Protein 8Z1I (pdb70)

Secondary structure (DSSP, 8-state):
--EEEEEGGGGHHHHHTTS--HHHHHHHHHHTT-SEEEEE-S-S-S-HHHHHHHHHHHT--EEEEEEE--TT--SHHHHHHHHHHHHHHHHHHHHHT--EEEEE---GGG--SHHHHHHHHHHHHHHHHHHHHHHHHTTPEEEEE--S-TTSSSSSHHHHHHHHTTSTT-EEEEEHHHHHHTT--HHHHHHHHGGGEEEEEE-EEEE--B-TTS-BEEEE-TTSSS--HHHHHHHHHHTT--SEEEE---SSS-HHHHHHHHHHHHHHHHHHH-/--EEEEGGGGHHHHHTTS--HHHHHHHHHHTT-SEEEEE-S---S-HHHHHHHHHHHT--EEEEEEE--TT--SHHHHHHHHHHHHHHHHHHHHHT--EEEEE---GGG--SHHHHHHHHHHHHHHHHHHHHHHHHTT-EEEEE--S-TTSSSSSHHHHHHHHTTSTT-EEEEEHHHHHHTT--HHHHHHHHGGGEEEEEE-EEE---TTS---EEE-TTSSS--HHHHHHHHHHTT--SEEEE---SSS-HHHHHHHHHHHHHHHHHHH-

Sequence (545 aa):
HMKFSLMTYSMVSLMRSGEMNLEDVIAFAANEGFDAIELLMVNFSRSSDEIRRMLETHQMKISCIDAFVDLAAQQEENFLENISLSQRIIDQAVELSAPMVMLVPGFPDLIASEKDKQQALPRIISALQKITPYAQSKGIVLTIENYSALQMPFCSIAEVLTILEQVPGLRLTLDYGNMLVAGEDPLEAYEKLRKYIVNAHLKDWKVTTRCADGRHLEPSLHGQGVINFKSLFAEMVSNNYKGYLSFEYEGDINAKEAVRLGMMHLREQLNEVIMKFSLMTYSMVSLMRSGEMNLEDVIAFAANEGFDAIELLMVNFSRSSDEIRRMLETHQMKISCIDAFVDLAAQQEENFLENISLSQRIIDQAVELSAPMVMLVPGFPDLIASEKDKQQALPRIISALQKITPYAQSKGIVLTIENYSALQMPFCSIAEVLTILEQVPGLRLTLDYGNMLVAGEDPLEAYEKLRKYIVNAHLKDWKVRCADGRHLEPSLHGQGVINFKSLFAEMVSNNYKGYLSFEYEGDINAKEAVRLGMMHLREQLNEVI

Solvent-accessible surface area: 21182 Å² total; per-residue (Å²): 141,30,71,15,0,0,8,7,51,5,0,19,59,16,10,61,58,49,120,10,90,5,42,61,0,0,24,10,0,32,127,38,48,10,63,0,0,0,2,12,16,21,25,27,47,78,58,24,115,74,4,106,93,24,14,141,77,45,170,18,110,3,3,0,0,4,2,32,2,25,0,19,10,75,35,82,74,12,4,91,44,19,12,46,19,0,45,98,5,0,48,23,0,72,86,3,73,2,66,18,0,4,0,4,0,0,19,34,49,32,4,12,14,57,105,22,38,109,88,6,42,80,52,0,11,33,0,0,79,107,0,2,72,60,0,104,82,95,64,12,58,2,0,0,12,0,28,32,22,58,27,0,4,0,2,27,11,66,39,0,65,58,0,3,110,83,2,109,28,0,74,0,0,0,0,4,0,3,0,22,0,16,44,38,78,12,42,70,0,4,92,128,0,120,138,16,12,37,1,0,0,0,10,2,5,81,58,94,95,142,9,62,86,32,91,95,11,83,48,9,36,4,28,125,24,59,12,86,2,85,30,0,0,38,61,0,48,87,63,87,19,129,13,23,0,0,0,6,13,69,23,109,72,68,2,68,93,0,0,108,82,0,2,128,45,0,87,92,23,13,109,102,34,130,53,123,13,0,0,8,5,49,5,0,20,58,15,17,58,66,52,116,9,73,6,44,61,0,0,22,12,0,34,127,39,48,9,61,0,0,0,9,19,16,37,39,44,51,63,49,20,99,78,8,87,115,15,14,131,77,44,148,19,115,3,2,0,0,4,2,32,2,23,0,14,5,72,20,88,87,14,6,86,37,21,11,38,36,0,58,84,4,0,54,28,0,66,84,5,96,2,66,21,0,4,0,3,0,1,18,34,48,28,8,12,11,62,118,15,41,115,81,3,42,80,56,0,12,30,0,0,74,104,0,1,70,58,0,102,85,93,61,11,58,2,0,0,12,0,29,38,24,56,28,0,4,0,1,27,14,67,36,0,68,57,0,4,113,83,3,104,28,0,66,0,0,0,0,4,0,3,0,30,8,14,47,38,80,14,37,67,0,3,87,128,0,122,140,15,11,37,2,0,0,0,10,2,26,90,111,179,3,58,86,46,107,107,29,100,41,2,38,4,28,133,27,66,13,86,2,83,28,0,0,38,58,0,54,87,63,102,24,175,13,42,0,0,0,7,10,68,23,102,65,69,2,70,93,0,0,114,85,0,3,128,46,0,75,92,23,12,102,100,36,145

Radius of gyration: 23.59 Å; Cα contacts (8 Å, |Δi|>4): 1113; chains: 2; bounding box: 49×69×59 Å

Nearest PDB structures (foldseek):
  5zfs-assembly1_B  TM=8.235E-01  e=9.342E-13  Arthrobacter globiformis
  7cj9-assembly4_G  TM=7.684E-01  e=1.549E-12  Methylomonas sp. DH-1
  3vyl-assembly1_B  TM=7.877E-01  e=5.327E-12  Mesorhizobium loti
  7cj8-assembly2_D  TM=7.796E-01  e=5.960E-12  Methylomonas sp. DH-1
  7vpf-assembly1_B  TM=8.059E-01  e=2.872E-11  Paenibacillus sp. FSL H7-0331

B-factor: mean 27.8, std 13.71, range [12.68, 117.83]

Structure (mmCIF, N/CA/C/O backbone):
data_8Z1I
#
_entry.id   8Z1I
#
_cell.length_a   46.276
_cell.length_b   77.627
_cell.length_c   149.476
_cell.angle_alpha   90.00
_cell.angle_beta   90.00
_cell.angle_gamma   90.00
#
_symmetry.space_group_name_H-M   'P 21 21 21'
#
loop_
_entity.id
_entity.type
_entity.pdbx_description
1 polymer Art22
2 non-polymer 1,2-ETHANEDIOL
3 non-polymer 'MANGANESE (II) ION'
4 non-polymer 'SULFATE ION'
5 water water
#
loop_
_atom_site.group_PDB
_atom_site.id
_atom_site.type_symbol
_atom_site.label_atom_id
_atom_site.label_alt_id
_atom_site.label_comp_id
_atom_site.label_asym_id
_atom_site.label_entity_id
_atom_site.label_seq_id
_atom_site.pdbx_PDB_ins_code
_atom_site.Cartn_x
_atom_site.Cartn_y
_atom_site.Cartn_z
_atom_site.occupancy
_atom_site.B_iso_or_equiv
_atom_site.auth_seq_id
_atom_site.auth_comp_id
_atom_site.auth_asym_id
_atom_site.auth_atom_id
_atom_site.pdbx_PDB_model_num
ATOM 1 N N . HIS A 1 20 ? 26.054 -4.716 105.302 1.00 38.34 0 HIS A N 1
ATOM 2 C CA . HIS A 1 20 ? 25.831 -3.404 105.905 1.00 48.37 0 HIS A CA 1
ATOM 3 C C . HIS A 1 20 ? 25.851 -2.263 104.882 1.00 48.01 0 HIS A C 1
ATOM 4 O O . HIS A 1 20 ? 25.923 -1.090 105.267 1.00 51.89 0 HIS A O 1
ATOM 18 N N . MET A 1 21 ? 25.783 -2.606 103.591 1.00 52.93 1 MET A N 1
ATOM 19 C CA . MET A 1 21 ? 25.789 -1.618 102.510 1.00 49.49 1 MET A CA 1
ATOM 20 C C . MET A 1 21 ? 24.372 -1.095 102.295 1.00 41.89 1 MET A C 1
ATOM 21 O O . MET A 1 21 ? 23.500 -1.830 101.825 1.00 45.95 1 MET A O 1
ATOM 35 N N . LYS A 1 22 ? 24.148 0.181 102.601 1.00 31.55 2 LYS A N 1
ATOM 36 C CA . LYS A 1 22 ? 22.827 0.790 102.508 1.00 23.11 2 LYS A CA 1
ATOM 37 C C . LYS A 1 22 ? 22.900 1.944 101.519 1.00 20.81 2 LYS A C 1
ATOM 38 O O . LYS A 1 22 ? 23.963 2.529 101.337 1.00 23.57 2 LYS A O 1
ATOM 57 N N . PHE A 1 23 ? 21.765 2.259 100.880 1.00 20.24 3 PHE A N 1
ATOM 58 C CA . PHE A 1 23 ? 21.712 3.380 99.938 1.00 19.26 3 PHE A CA 1
ATOM 59 C C . PHE A 1 23 ? 20.944 4.549 100.524 1.00 19.41 3 PHE A C 1
ATOM 60 O O . PHE A 1 23 ? 19.902 4.384 101.171 1.00 20.30 3 PHE A O 1
ATOM 77 N N . SER A 1 24 ? 21.455 5.741 100.240 1.00 17.15 4 SER A N 1
ATOM 78 C CA . SER A 1 24 ? 20.757 6.996 100.550 1.00 17.01 4 SER A CA 1
ATOM 79 C C . SER A 1 24 ? 20.616 7.837 99.280 1.00 17.71 4 SER A C 1
ATOM 80 O O . SER A 1 24 ? 21.410 7.721 98.348 1.00 17.45 4 SER A O 1
ATOM 88 N N . LEU A 1 25 ? 19.593 8.692 99.256 1.00 16.51 5 LEU A N 1
ATOM 89 C CA . LEU A 1 25 ? 19.351 9.594 98.136 1.00 15.76 5 LEU A CA 1
ATOM 90 C C . LEU A 1 25 ? 19.764 11.000 98.576 1.00 15.00 5 LEU A C 1
ATOM 91 O O . LEU A 1 25 ? 19.218 11.519 99.550 1.00 16.75 5 LEU A O 1
ATOM 107 N N . MET A 1 26 ? 20.684 11.615 97.841 1.00 14.24 6 MET A N 1
ATOM 108 C CA . MET A 1 26 ? 20.991 13.028 98.071 1.00 15.70 6 MET A CA 1
ATOM 109 C C . MET A 1 26 ? 19.818 13.868 97.611 1.00 17.86 6 MET A C 1
ATOM 110 O O . MET A 1 26 ? 19.353 13.744 96.465 1.00 16.45 6 MET A O 1
ATOM 124 N N . THR A 1 27 ? 19.332 14.761 98.496 1.00 16.23 7 THR A N 1
ATOM 125 C CA . THR A 1 27 ? 18.331 15.713 98.032 1.00 17.15 7 THR A CA 1
ATOM 126 C C . THR A 1 27 ? 18.906 16.589 96.929 1.00 15.75 7 THR A C 1
ATOM 127 O O . THR A 1 27 ? 18.147 16.992 96.031 1.00 18.14 7 THR A O 1
ATOM 138 N N . TYR A 1 28 ? 20.236 16.802 96.926 1.00 15.28 8 TYR A N 1
ATOM 139 C CA . TYR A 1 28 ? 20.870 17.571 95.872 1.00 17.76 8 TYR A CA 1
ATOM 140 C C . TYR A 1 28 ? 20.602 16.946 94.502 1.00 17.69 8 TYR A C 1
ATOM 141 O O . TYR A 1 28 ? 20.494 17.665 93.497 1.00 18.48 8 TYR A O 1
ATOM 159 N N . SER A 1 29 ? 20.453 15.610 94.443 1.00 14.37 9 SER A N 1
ATOM 160 C CA . SER A 1 29 ? 20.163 14.947 93.166 1.00 16.32 9 SER A CA 1
ATOM 161 C C . SER A 1 29 ? 18.832 15.380 92.575 1.00 17.28 9 SER A C 1
ATOM 162 O O . SER A 1 29 ? 18.630 15.237 91.359 1.00 18.25 9 SER A O 1
ATOM 170 N N . MET A 1 30 ? 17.924 15.895 93.394 1.00 14.84 10 MET A N 1
ATOM 171 C CA . MET A 1 30 ? 16.603 16.279 92.970 1.00 15.79 10 MET A CA 1
ATOM 172 C C . MET A 1 30 ? 16.479 17.775 92.842 1.00 17.70 10 MET A C 1
ATOM 173 O O . MET A 1 30 ? 15.358 18.279 92.676 1.00 19.14 10 MET A O 1
ATOM 187 N N . VAL A 1 31 ? 17.611 18.480 92.878 1.00 18.91 11 VAL A N 1
ATOM 188 C CA . VAL A 1 31 ? 17.583 19.938 92.962 1.00 18.65 11 VAL A CA 1
ATOM 189 C C . VAL A 1 31 ? 16.887 20.547 91.762 1.00 20.80 11 VAL A C 1
ATOM 190 O O . VAL A 1 31 ? 16.200 21.560 91.909 1.00 21.64 11 VAL A O 1
ATOM 203 N N . SER A 1 32 ? 16.981 19.926 90.589 1.00 19.88 12 SER A N 1
ATOM 204 C CA . SER A 1 32 ? 16.313 20.526 89.427 1.00 24.21 12 SER A CA 1
ATOM 205 C C . SER A 1 32 ? 14.809 20.608 89.631 1.00 23.93 12 SER A C 1
ATOM 206 O O . SER A 1 32 ? 14.175 21.597 89.252 1.00 23.43 12 SER A O 1
ATOM 214 N N . LEU A 1 33 ? 14.211 19.561 90.189 1.00 20.52 13 LEU A N 1
ATOM 215 C CA . LEU A 1 33 ? 12.769 19.542 90.393 1.00 20.37 13 LEU A CA 1
ATOM 216 C C . LEU A 1 33 ? 12.366 20.318 91.634 1.00 20.61 13 LEU A C 1
ATOM 217 O O . LEU A 1 33 ? 11.220 20.771 91.735 1.00 20.33 13 LEU A O 1
ATOM 233 N N . MET A 1 34 ? 13.282 20.487 92.587 1.00 18.91 14 MET A N 1
ATOM 234 C CA . MET A 1 34 ? 13.000 21.378 93.702 1.00 20.09 14 MET A CA 1
ATOM 235 C C . MET A 1 34 ? 13.027 22.830 93.245 1.00 20.52 14 MET A C 1
ATOM 236 O O . MET A 1 34 ? 12.145 23.611 93.614 1.00 21.26 14 MET A O 1
ATOM 250 N N . ARG A 1 35 ? 14.000 23.183 92.407 1.00 21.11 15 ARG A N 1
ATOM 251 C CA . ARG A 1 35 ? 14.080 24.542 91.873 1.00 20.29 15 ARG A CA 1
ATOM 252 C C . ARG A 1 35 ? 12.896 24.887 90.974 1.00 22.38 15 ARG A C 1
ATOM 253 O O . ARG A 1 35 ? 12.467 26.056 90.937 1.00 28.23 15 ARG A O 1
ATOM 274 N N . SER A 1 36 ? 12.339 23.911 90.261 1.00 24.39 16 SER A N 1
ATOM 275 C CA . SER A 1 36 ? 11.206 24.168 89.384 1.00 28.60 16 SER A CA 1
ATOM 276 C C . SER A 1 36 ? 9.876 24.216 90.131 1.00 24.83 16 SER A C 1
ATOM 277 O O . SER A 1 36 ? 8.850 24.558 89.525 1.00 27.87 16 SER A O 1
ATOM 285 N N . GLY A 1 37 ? 9.863 23.891 91.419 1.00 25.78 17 GLY A N 1
ATOM 286 C CA . GLY A 1 37 ? 8.630 23.807 92.173 1.00 27.22 17 GLY A CA 1
ATOM 287 C C . GLY A 1 37 ? 7.849 22.510 92.009 1.00 25.00 17 GLY A C 1
ATOM 288 O O . GLY A 1 37 ? 6.791 22.362 92.638 1.00 29.52 17 GLY A O 1
ATOM 292 N N . GLU A 1 38 ? 8.356 21.543 91.249 1.00 21.99 18 GLU A N 1
ATOM 293 C CA . GLU A 1 38 ? 7.634 20.288 91.067 1.00 23.86 18 GLU A CA 1
ATOM 294 C C . GLU A 1 38 ? 7.719 19.384 92.294 1.00 24.04 18 GLU A C 1
ATOM 295 O O . GLU A 1 38 ? 6.787 18.621 92.564 1.00 27.97 18 GLU A O 1
ATOM 307 N N . MET A 1 39 ? 8.792 19.479 93.070 1.00 19.83 19 MET A N 1
ATOM 308 C CA . MET A 1 39 ? 8.936 18.675 94.271 1.00 21.35 19 MET A CA 1
ATOM 309 C C . MET A 1 39 ? 9.348 19.567 95.431 1.00 19.58 19 MET A C 1
ATOM 310 O O . MET A 1 39 ? 10.240 20.414 95.289 1.00 22.61 19 MET A O 1
ATOM 324 N N . ASN A 1 40 ? 8.725 19.348 96.588 1.00 19.27 20 ASN A N 1
ATOM 325 C CA . ASN A 1 40 ? 9.224 19.911 97.835 1.00 19.17 20 ASN A CA 1
ATOM 326 C C . ASN A 1 40 ? 10.022 18.853 98.603 1.00 19.68 20 ASN A C 1
ATOM 327 O O . ASN A 1 40 ? 10.214 17.729 98.133 1.00 18.59 20 ASN A O 1
ATOM 338 N N . LEU A 1 41 ? 10.513 19.206 99.800 1.00 19.25 21 LEU A N 1
ATOM 339 C CA . LEU A 1 41 ? 11.331 18.245 100.540 1.00 19.66 21 LEU A CA 1
ATOM 340 C C . LEU A 1 41 ? 10.541 16.997 100.854 1.00 19.36 21 LEU A C 1
ATOM 341 O O . LEU A 1 41 ? 11.074 15.885 100.737 1.00 18.27 21 LEU A O 1
ATOM 357 N N . GLU A 1 42 ? 9.279 17.146 101.258 1.00 20.28 22 GLU A N 1
ATOM 358 C CA . GLU A 1 42 ? 8.503 15.962 101.588 1.00 18.31 22 GLU A CA 1
ATOM 359 C C . GLU A 1 42 ? 8.360 15.070 100.373 1.00 17.64 22 GLU A C 1
ATOM 360 O O . GLU A 1 42 ? 8.408 13.829 100.497 1.00 18.85 22 GLU A O 1
ATOM 372 N N . ASP A 1 43 ? 8.187 15.663 99.182 1.00 16.19 23 ASP A N 1
ATOM 373 C CA . ASP A 1 43 ? 8.094 14.839 97.983 1.00 17.54 23 ASP A CA 1
ATOM 374 C C . ASP A 1 43 ? 9.386 14.062 97.772 1.00 18.35 23 ASP A C 1
ATOM 375 O O . ASP A 1 43 ? 9.358 12.906 97.317 1.00 18.26 23 ASP A O 1
ATOM 384 N N . VAL A 1 44 ? 10.527 14.682 98.058 1.00 16.61 24 VAL A N 1
ATOM 385 C CA . VAL A 1 44 ? 11.796 13.978 97.884 1.00 16.27 24 VAL A CA 1
ATOM 386 C C . VAL A 1 44 ? 11.886 12.824 98.875 1.00 18.71 24 VAL A C 1
ATOM 387 O O . VAL A 1 44 ? 12.315 11.706 98.529 1.00 17.58 24 VAL A O 1
ATOM 400 N N . ILE A 1 45 ? 11.496 13.068 100.136 1.00 17.17 25 ILE A N 1
ATOM 401 C CA . ILE A 1 45 ? 11.489 12.014 101.142 1.00 16.79 25 ILE A CA 1
ATOM 402 C C . ILE A 1 45 ? 10.569 10.877 100.722 1.00 20.06 25 ILE A C 1
ATOM 403 O O . ILE A 1 45 ? 10.924 9.694 100.848 1.00 18.23 25 ILE A O 1
ATOM 419 N N . ALA A 1 46 ? 9.360 11.211 100.251 1.00 16.99 26 ALA A N 1
ATOM 420 C CA . ALA A 1 46 ? 8.424 10.156 99.860 1.00 17.91 26 ALA A CA 1
ATOM 421 C C . ALA A 1 46 ? 8.945 9.379 98.654 1.00 17.66 26 ALA A C 1
ATOM 422 O O . ALA A 1 46 ? 8.811 8.137 98.579 1.00 19.24 26 ALA A O 1
ATOM 429 N N . PHE A 1 47 ? 9.529 10.093 97.698 1.00 18.37 27 PHE A N 1
ATOM 430 C CA . PHE A 1 47 ? 10.105 9.448 96.525 1.00 17.81 27 PHE A CA 1
ATOM 431 C C . PHE A 1 47 ? 11.219 8.500 96.946 1.00 18.29 27 PHE A C 1
ATOM 432 O O . PHE A 1 47 ? 11.275 7.347 96.486 1.00 19.04 27 PHE A O 1
ATOM 449 N N . ALA A 1 48 ? 12.077 8.943 97.870 1.00 18.71 28 ALA A N 1
ATOM 450 C CA . ALA A 1 48 ? 13.166 8.100 98.341 1.00 18.12 28 ALA A CA 1
ATOM 451 C C . ALA A 1 48 ? 12.612 6.840 98.971 1.00 19.86 28 ALA A C 1
ATOM 452 O O . ALA A 1 48 ? 13.087 5.742 98.671 1.00 20.05 28 ALA A O 1
ATOM 459 N N . ALA A 1 49 ? 11.547 6.974 99.762 1.00 17.36 29 ALA A N 1
ATOM 460 C CA . ALA A 1 49 ? 10.943 5.800 100.388 1.00 20.45 29 ALA A CA 1
ATOM 461 C C . ALA A 1 49 ? 10.356 4.867 99.335 1.00 21.68 29 ALA A C 1
ATOM 462 O O . ALA A 1 49 ? 10.566 3.640 99.388 1.00 21.40 29 ALA A O 1
ATOM 469 N N . ASN A 1 50 ? 9.656 5.426 98.354 1.00 20.99 30 ASN A N 1
ATOM 470 C CA . ASN A 1 50 ? 9.016 4.608 97.322 1.00 22.10 30 ASN A CA 1
ATOM 471 C C . ASN A 1 50 ? 10.042 3.880 96.459 1.00 23.02 30 ASN A C 1
ATOM 472 O O . ASN A 1 50 ? 9.764 2.792 95.944 1.00 24.12 30 ASN A O 1
ATOM 483 N N . GLU A 1 51 ? 11.225 4.448 96.277 1.00 21.23 31 GLU A N 1
ATOM 484 C CA . GLU A 1 51 ? 12.304 3.832 95.511 1.00 19.95 31 GLU A CA 1
ATOM 485 C C . GLU A 1 51 ? 13.199 2.943 96.363 1.00 21.45 31 GLU A C 1
ATOM 486 O O . GLU A 1 51 ? 14.230 2.454 95.871 1.00 24.18 31 GLU A O 1
ATOM 498 N N . GLY A 1 52 ? 12.827 2.699 97.615 1.00 19.11 32 GLY A N 1
ATOM 499 C CA . GLY A 1 52 ? 13.532 1.739 98.436 1.00 20.95 32 GLY A CA 1
ATOM 500 C C . GLY A 1 52 ? 14.814 2.207 99.058 1.00 20.47 32 GLY A C 1
ATOM 501 O O . GLY A 1 52 ? 15.610 1.379 99.546 1.00 23.14 32 GLY A O 1
ATOM 505 N N . PHE A 1 53 ? 15.051 3.520 99.103 1.00 18.64 33 PHE A N 1
ATOM 506 C CA . PHE A 1 53 ? 16.224 3.997 99.815 1.00 19.36 33 PHE A CA 1
ATOM 507 C C . PHE A 1 53 ? 16.078 3.808 101.325 1.00 19.90 33 PHE A C 1
ATOM 508 O O . PHE A 1 53 ? 14.975 3.877 101.875 1.00 21.73 33 PHE A O 1
ATOM 525 N N . ASP A 1 54 ? 17.216 3.624 101.985 1.00 19.50 34 ASP A N 1
ATOM 526 C CA . ASP A 1 54 ? 17.262 3.553 103.441 1.00 23.18 34 ASP A CA 1
ATOM 527 C C . ASP A 1 54 ? 17.292 4.926 104.110 1.00 22.22 34 ASP A C 1
ATOM 528 O O . ASP A 1 54 ? 16.967 5.030 105.305 1.00 24.14 34 ASP A O 1
ATOM 537 N N . ALA A 1 55 ? 17.663 5.981 103.390 1.00 18.85 35 ALA A N 1
ATOM 538 C CA . ALA A 1 55 ? 17.819 7.288 104.027 1.00 16.50 35 ALA A CA 1
ATOM 539 C C . ALA A 1 55 ? 17.865 8.316 102.924 1.00 18.20 35 ALA A C 1
ATOM 540 O O . ALA A 1 55 ? 17.979 7.984 101.749 1.00 16.95 35 ALA A O 1
ATOM 547 N N . ILE A 1 56 ? 17.822 9.593 103.334 1.00 16.16 36 ILE A N 1
ATOM 548 C CA . ILE A 1 56 ? 18.192 10.717 102.479 1.00 16.94 36 ILE A CA 1
ATOM 549 C C . ILE A 1 56 ? 19.419 11.381 103.064 1.00 17.91 36 ILE A C 1
ATOM 550 O O . ILE A 1 56 ? 19.649 11.384 104.281 1.00 17.61 36 ILE A O 1
ATOM 566 N N . GLU A 1 57 ? 20.214 11.985 102.190 1.00 15.43 37 GLU A N 1
ATOM 567 C CA . GLU A 1 57 ? 21.308 12.867 102.599 1.00 14.08 37 GLU A CA 1
ATOM 568 C C . GLU A 1 57 ? 20.839 14.284 102.290 1.00 15.54 37 GLU A C 1
ATOM 569 O O . GLU A 1 57 ? 20.602 14.647 101.120 1.00 16.57 37 GLU A O 1
ATOM 581 N N . LEU A 1 58 ? 20.619 15.059 103.347 1.00 15.51 38 LEU A N 1
ATOM 582 C CA . LEU A 1 58 ? 19.919 16.334 103.226 1.00 15.08 38 LEU A CA 1
ATOM 583 C C . LEU A 1 58 ? 20.883 17.475 103.001 1.00 16.23 38 LEU A C 1
ATOM 584 O O . LEU A 1 58 ? 21.698 17.790 103.880 1.00 17.31 38 LEU A O 1
ATOM 600 N N . LEU A 1 59 ? 20.741 18.165 101.867 1.00 16.22 39 LEU A N 1
ATOM 601 C CA . LEU A 1 59 ? 21.465 19.415 101.663 1.00 15.02 39 LEU A CA 1
ATOM 602 C C . LEU A 1 59 ? 20.769 20.529 102.441 1.00 17.93 39 LEU A C 1
ATOM 603 O O . LEU A 1 59 ? 19.581 20.790 102.228 1.00 20.37 39 LEU A O 1
ATOM 619 N N . MET A 1 60 ? 21.489 21.166 103.368 1.00 16.17 40 MET A N 1
ATOM 620 C CA . MET A 1 60 ? 20.935 22.244 104.173 1.00 15.96 40 MET A CA 1
ATOM 621 C C . MET A 1 60 ? 21.630 23.545 103.789 1.00 16.57 40 MET A C 1
ATOM 622 O O . MET A 1 60 ? 22.827 23.710 104.047 1.00 19.63 40 MET A O 1
ATOM 636 N N . VAL A 1 61 ? 20.869 24.462 103.193 1.00 16.56 41 VAL A N 1
ATOM 637 C CA . VAL A 1 61 ? 21.400 25.759 102.789 1.00 19.72 41 VAL A CA 1
ATOM 638 C C . VAL A 1 61 ? 20.805 26.880 103.611 1.00 23.44 41 VAL A C 1
ATOM 639 O O . VAL A 1 61 ? 21.176 28.056 103.417 1.00 23.26 41 VAL A O 1
ATOM 652 N N . ASN A 1 62 ? 19.858 26.568 104.495 1.00 19.63 42 ASN A N 1
ATOM 653 C CA . ASN A 1 62 ? 19.284 27.536 105.413 1.00 21.95 42 ASN A CA 1
ATOM 654 C C . ASN A 1 62 ? 18.617 26.746 106.537 1.00 19.74 42 ASN A C 1
ATOM 655 O O . ASN A 1 62 ? 18.463 25.530 106.462 1.00 22.05 42 ASN A O 1
ATOM 666 N N . PHE A 1 63 ? 18.221 27.454 107.573 1.00 20.28 43 PHE A N 1
ATOM 667 C CA . PHE A 1 63 ? 17.453 26.864 108.654 1.00 21.85 43 PHE A CA 1
ATOM 668 C C . PHE A 1 63 ? 15.983 27.293 108.610 1.00 24.27 43 PHE A C 1
ATOM 669 O O . PHE A 1 63 ? 15.324 27.363 109.653 1.00 27.23 43 PHE A O 1
ATOM 686 N N . SER A 1 64 ? 15.434 27.540 107.422 1.00 23.42 44 SER A N 1
ATOM 687 C CA . SER A 1 64 ? 14.052 27.990 107.364 1.00 25.73 44 SER A CA 1
ATOM 688 C C . SER A 1 64 ? 13.076 26.881 107.719 1.00 29.36 44 SER A C 1
ATOM 689 O O . SER A 1 64 ? 12.019 27.168 108.287 1.00 40.52 44 SER A O 1
ATOM 697 N N . ARG A 1 65 ? 13.410 25.634 107.406 1.00 31.44 45 ARG A N 1
ATOM 698 C CA . ARG A 1 65 ? 12.489 24.534 107.672 1.00 35.87 45 ARG A CA 1
ATOM 699 C C . ARG A 1 65 ? 12.431 24.249 109.168 1.00 34.71 45 ARG A C 1
ATOM 700 O O . ARG A 1 65 ? 13.421 24.366 109.897 1.00 29.35 45 ARG A O 1
ATOM 721 N N . SER A 1 66 ? 11.242 23.930 109.647 1.00 42.19 46 SER A N 1
ATOM 722 C CA . SER A 1 66 ? 11.094 23.608 111.052 1.00 37.79 46 SER A CA 1
ATOM 723 C C . SER A 1 66 ? 11.663 22.215 111.290 1.00 26.06 46 SER A C 1
ATOM 724 O O . SER A 1 66 ? 11.355 21.288 110.538 1.00 30.92 46 SER A O 1
ATOM 732 N N . SER A 1 67 ? 12.476 22.061 112.344 1.00 31.36 47 SER A N 1
ATOM 733 C CA . SER A 1 67 ? 12.972 20.723 112.685 1.00 28.27 47 SER A CA 1
ATOM 734 C C . SER A 1 67 ? 11.820 19.778 112.949 1.00 27.79 47 SER A C 1
ATOM 735 O O . SER A 1 67 ? 11.857 18.609 112.548 1.00 25.53 47 SER A O 1
ATOM 743 N N . ASP A 1 68 ? 10.799 20.267 113.648 1.00 26.19 48 ASP A N 1
ATOM 744 C CA . ASP A 1 68 ? 9.640 19.441 113.939 1.00 23.94 48 ASP A CA 1
ATOM 745 C C . ASP A 1 68 ? 8.988 18.944 112.659 1.00 23.80 48 ASP A C 1
ATOM 746 O O . ASP A 1 68 ? 8.559 17.785 112.588 1.00 23.80 48 ASP A O 1
ATOM 755 N N . GLU A 1 69 ? 8.865 19.806 111.647 1.00 26.96 49 GLU A N 1
ATOM 756 C CA . GLU A 1 69 ? 8.185 19.364 110.434 1.00 32.90 49 GLU A CA 1
ATOM 757 C C . GLU A 1 69 ? 9.031 18.370 109.637 1.00 22.40 49 GLU A C 1
ATOM 758 O O . GLU A 1 69 ? 8.491 17.378 109.124 1.00 23.09 49 GLU A O 1
ATOM 770 N N . ILE A 1 70 ? 10.359 18.554 109.591 1.00 22.34 50 ILE A N 1
ATOM 771 C CA . ILE A 1 70 ? 11.184 17.526 108.944 1.00 22.25 50 ILE A CA 1
ATOM 772 C C . ILE A 1 70 ? 11.025 16.197 109.662 1.00 22.23 50 ILE A C 1
ATOM 773 O O . ILE A 1 70 ? 10.879 15.139 109.032 1.00 20.75 50 ILE A O 1
ATOM 789 N N . ARG A 1 71 ? 11.075 16.203 110.989 1.00 20.73 51 ARG A N 1
ATOM 790 C CA . ARG A 1 71 ? 10.924 14.926 111.694 1.00 21.51 51 ARG A CA 1
ATOM 791 C C . ARG A 1 71 ? 9.568 14.296 111.387 1.00 22.46 51 ARG A C 1
ATOM 792 O O . ARG A 1 71 ? 9.454 13.070 111.256 1.00 22.24 51 ARG A O 1
ATOM 813 N N . ARG A 1 72 ? 8.527 15.119 111.313 1.00 21.43 52 ARG A N 1
ATOM 814 C CA . ARG A 1 72 ? 7.198 14.599 110.980 1.00 20.81 52 ARG A CA 1
ATOM 815 C C . ARG A 1 72 ? 7.221 13.905 109.621 1.00 23.04 52 ARG A C 1
ATOM 816 O O . ARG A 1 72 ? 6.726 12.779 109.480 1.00 23.87 52 ARG A O 1
ATOM 837 N N . MET A 1 73 ? 7.836 14.553 108.631 1.00 23.32 53 MET A N 1
ATOM 838 C CA . MET A 1 73 ? 7.940 13.952 107.294 1.00 23.10 53 MET A CA 1
ATOM 839 C C . MET A 1 73 ? 8.668 12.614 107.330 1.00 24.97 53 MET A C 1
ATOM 840 O O . MET A 1 73 ? 8.267 11.666 106.648 1.00 23.32 53 MET A O 1
ATOM 854 N N . LEU A 1 74 ? 9.784 12.539 108.062 1.00 21.69 54 LEU A N 1
ATOM 855 C CA . LEU A 1 74 ? 10.546 11.306 108.136 1.00 21.99 54 LEU A CA 1
ATOM 856 C C . LEU A 1 74 ? 9.713 10.197 108.766 1.00 21.96 54 LEU A C 1
ATOM 857 O O . LEU A 1 74 ? 9.789 9.030 108.349 1.00 24.53 54 LEU A O 1
ATOM 873 N N . GLU A 1 75 ? 8.939 10.530 109.802 1.00 20.42 55 GLU A N 1
ATOM 874 C CA . GLU A 1 75 ? 8.104 9.530 110.447 1.00 24.24 55 GLU A CA 1
ATOM 875 C C . GLU A 1 75 ? 6.994 9.076 109.502 1.00 23.77 55 GLU A C 1
ATOM 876 O O . GLU A 1 75 ? 6.738 7.877 109.376 1.00 25.57 55 GLU A O 1
ATOM 888 N N . THR A 1 76 ? 6.369 10.018 108.788 1.00 20.58 56 THR A N 1
ATOM 889 C CA . THR A 1 76 ? 5.292 9.673 107.858 1.00 21.02 56 THR A CA 1
ATOM 890 C C . THR A 1 76 ? 5.772 8.667 106.829 1.00 22.97 56 THR A C 1
ATOM 891 O O . THR A 1 76 ? 5.080 7.683 106.534 1.00 23.43 56 THR A O 1
ATOM 902 N N . HIS A 1 77 ? 6.969 8.888 106.288 1.00 19.86 57 HIS A N 1
ATOM 903 C CA . HIS A 1 77 ? 7.480 8.070 105.205 1.00 21.33 57 HIS A CA 1
ATOM 904 C C . HIS A 1 77 ? 8.438 7.000 105.670 1.00 20.16 57 HIS A C 1
ATOM 905 O O . HIS A 1 77 ? 9.024 6.314 104.820 1.00 23.18 57 HIS A O 1
ATOM 919 N N . GLN A 1 78 ? 8.614 6.838 106.983 1.00 21.73 58 GLN A N 1
ATOM 920 C CA . GLN A 1 78 ? 9.515 5.834 107.537 1.00 23.17 58 GLN A CA 1
ATOM 921 C C . GLN A 1 78 ? 10.914 5.984 106.949 1.00 22.87 58 GLN A C 1
ATOM 922 O O . GLN A 1 78 ? 11.517 5.048 106.442 1.00 24.50 58 GLN A O 1
ATOM 936 N N . MET A 1 79 ? 11.425 7.203 107.010 1.00 19.20 59 MET A N 1
ATOM 937 C CA . MET A 1 79 ? 12.724 7.531 106.433 1.00 18.37 59 MET A CA 1
ATOM 938 C C . MET A 1 79 ? 13.622 8.131 107.492 1.00 18.12 59 MET A C 1
ATOM 939 O O . MET A 1 79 ? 13.163 8.600 108.533 1.00 22.55 59 MET A O 1
ATOM 953 N N . LYS A 1 80 ? 14.916 8.090 107.225 1.00 18.72 60 LYS A N 1
ATOM 954 C CA . LYS A 1 80 ? 15.915 8.639 108.118 1.00 17.81 60 LYS A CA 1
ATOM 955 C C . LYS A 1 80 ? 16.828 9.546 107.300 1.00 17.75 60 LYS A C 1
ATOM 956 O O . LYS A 1 80 ? 16.827 9.505 106.072 1.00 17.07 60 LYS A O 1
ATOM 975 N N . ILE A 1 81 ? 17.600 10.372 107.984 1.00 16.23 61 ILE A N 1
ATOM 976 C CA . ILE A 1 81 ? 18.628 11.179 107.333 1.00 16.32 61 ILE A CA 1
ATOM 977 C C . ILE A 1 81 ? 19.986 10.591 107.667 1.00 16.18 61 ILE A C 1
ATOM 978 O O . ILE A 1 81 ? 20.353 10.506 108.848 1.00 18.12 61 ILE A O 1
ATOM 994 N N . SER A 1 82 ? 20.756 10.234 106.631 1.00 15.73 62 SER A N 1
ATOM 995 C CA . SER A 1 82 ? 22.049 9.609 106.855 1.00 16.59 62 SER A CA 1
ATOM 996 C C . SER A 1 82 ? 23.135 10.641 107.120 1.00 19.13 62 SER A C 1
ATOM 997 O O . SER A 1 82 ? 24.113 10.327 107.806 1.00 19.98 62 SER A O 1
ATOM 1005 N N . CYS A 1 83 ? 22.992 11.871 106.589 1.00 16.44 63 CYS A N 1
ATOM 1006 C CA . CYS A 1 83 ? 24.044 12.866 106.643 1.00 15.56 63 CYS A CA 1
ATOM 1007 C C . CYS A 1 83 ? 23.398 14.181 106.240 1.00 15.60 63 CYS A C 1
ATOM 1008 O O . CYS A 1 83 ? 22.490 14.205 105.398 1.00 17.06 63 CYS A O 1
ATOM 1016 N N . ILE A 1 84 ? 23.843 15.280 106.853 1.00 15.27 64 ILE A N 1
ATOM 1017 C CA . ILE A 1 84 ? 23.448 16.624 106.424 1.00 17.52 64 ILE A CA 1
ATOM 1018 C C . ILE A 1 84 ? 24.639 17.242 105.716 1.00 15.80 64 ILE A C 1
ATOM 1019 O O . ILE A 1 84 ? 25.749 17.246 106.257 1.00 15.80 64 ILE A O 1
ATOM 1035 N N . ASP A 1 85 ? 24.408 17.787 104.506 1.00 14.53 65 ASP A N 1
ATOM 1036 C CA . ASP A 1 85 ? 25.466 18.400 103.700 1.00 16.16 65 ASP A CA 1
ATOM 1037 C C . ASP A 1 85 ? 25.341 19.914 103.777 1.00 17.21 65 ASP A C 1
ATOM 1038 O O . ASP A 1 85 ? 24.233 20.453 103.757 1.00 17.62 65 ASP A O 1
ATOM 1047 N N . ALA A 1 86 ? 26.484 20.600 103.800 1.00 13.74 66 ALA A N 1
ATOM 1048 C CA . ALA A 1 86 ? 26.437 22.054 103.766 1.00 14.88 66 ALA A CA 1
ATOM 1049 C C . ALA A 1 86 ? 27.708 22.576 103.136 1.00 17.56 66 ALA A C 1
ATOM 1050 O O . ALA A 1 86 ? 28.790 21.997 103.272 1.00 17.17 66 ALA A O 1
ATOM 1057 N N . PHE A 1 87 ? 27.554 23.725 102.479 1.00 18.14 67 PHE A N 1
ATOM 1058 C CA . PHE A 1 87 ? 28.669 24.512 101.954 1.00 19.36 67 PHE A CA 1
ATOM 1059 C C . PHE A 1 87 ? 28.957 25.623 102.938 1.00 20.51 67 PHE A C 1
ATOM 1060 O O . PHE A 1 87 ? 28.083 26.456 103.203 1.00 23.17 67 PHE A O 1
ATOM 1077 N N . VAL A 1 88 ? 30.183 25.681 103.433 1.00 19.92 68 VAL A N 1
ATOM 1078 C CA . VAL A 1 88 ? 30.569 26.716 104.386 1.00 18.75 68 VAL A CA 1
ATOM 1079 C C . VAL A 1 88 ? 31.962 27.231 104.040 1.00 20.58 68 VAL A C 1
ATOM 1080 O O . VAL A 1 88 ? 32.869 26.442 103.749 1.00 22.98 68 VAL A O 1
ATOM 1093 N N . ASP A 1 89 ? 32.151 28.552 104.080 1.00 18.82 69 ASP A N 1
ATOM 1094 C CA . ASP A 1 89 ? 33.458 29.099 103.674 1.00 18.67 69 ASP A CA 1
ATOM 1095 C C . ASP A 1 89 ? 34.447 29.133 104.838 1.00 20.36 69 ASP A C 1
ATOM 1096 O O . ASP A 1 89 ? 34.640 30.146 105.513 1.00 19.78 69 ASP A O 1
ATOM 1105 N N . LEU A 1 90 ? 35.083 27.996 105.079 1.00 17.43 70 LEU A N 1
ATOM 1106 C CA . LEU A 1 90 ? 36.099 27.910 106.119 1.00 18.37 70 LEU A CA 1
ATOM 1107 C C . LEU A 1 90 ? 37.455 28.456 105.675 1.00 18.42 70 LEU A C 1
ATOM 1108 O O . LEU A 1 90 ? 38.411 28.435 106.460 1.00 18.96 70 LEU A O 1
ATOM 1124 N N . ALA A 1 91 ? 37.567 28.925 104.429 1.00 19.42 71 ALA A N 1
ATOM 1125 C CA . ALA A 1 91 ? 38.756 29.624 103.960 1.00 22.59 71 ALA A CA 1
ATOM 1126 C C . ALA A 1 91 ? 38.669 31.137 104.107 1.00 23.51 71 ALA A C 1
ATOM 1127 O O . ALA A 1 91 ? 39.607 31.826 103.727 1.00 24.46 71 ALA A O 1
ATOM 1134 N N . ALA A 1 92 ? 37.579 31.666 104.663 1.00 22.02 72 ALA A N 1
ATOM 1135 C CA . ALA A 1 92 ? 37.397 33.112 104.714 1.00 22.94 72 ALA A CA 1
ATOM 1136 C C . ALA A 1 92 ? 38.595 33.755 105.377 1.00 23.73 72 ALA A C 1
ATOM 1137 O O . ALA A 1 92 ? 38.971 33.406 106.503 1.00 23.31 72 ALA A O 1
ATOM 1144 N N . GLN A 1 93 ? 39.192 34.720 104.669 1.00 24.67 73 GLN A N 1
ATOM 1145 C CA . GLN A 1 93 ? 40.369 35.387 105.195 1.00 26.96 73 GLN A CA 1
ATOM 1146 C C . GLN A 1 93 ? 40.007 36.404 106.262 1.00 27.62 73 GLN A C 1
ATOM 1147 O O . GLN A 1 93 ? 40.768 36.579 107.205 1.00 35.02 73 GLN A O 1
ATOM 1161 N N . GLN A 1 94 ? 38.855 37.064 106.153 1.00 26.10 74 GLN A N 1
ATOM 1162 C CA . GLN A 1 94 ? 38.485 38.093 107.124 1.00 27.19 74 GLN A CA 1
ATOM 1163 C C . GLN A 1 94 ? 38.020 37.430 108.415 1.00 27.38 74 GLN A C 1
ATOM 1164 O O . GLN A 1 94 ? 37.131 36.578 108.395 1.00 26.07 74 GLN A O 1
ATOM 1178 N N . GLU A 1 95 ? 38.616 37.823 109.549 1.00 23.97 75 GLU A N 1
ATOM 1179 C CA . GLU A 1 95 ? 38.438 37.077 110.798 1.00 25.05 75 GLU A CA 1
ATOM 1180 C C . GLU A 1 95 ? 36.970 36.969 111.204 1.00 24.87 75 GLU A C 1
ATOM 1181 O O . GLU A 1 95 ? 36.500 35.897 111.629 1.00 25.22 75 GLU A O 1
ATOM 1193 N N . GLU A 1 96 ? 36.226 38.068 111.095 1.00 24.40 76 GLU A N 1
ATOM 1194 C CA . GLU A 1 96 ? 34.842 38.049 111.547 1.00 26.79 76 GLU A CA 1
ATOM 1195 C C . GLU A 1 96 ? 34.006 37.079 110.723 1.00 22.43 76 GLU A C 1
ATOM 1196 O O . GLU A 1 96 ? 33.183 36.332 111.274 1.00 24.32 76 GLU A O 1
ATOM 1208 N N . ASN A 1 97 ? 34.235 37.043 109.410 1.00 21.38 77 ASN A N 1
ATOM 1209 C CA . ASN A 1 97 ? 33.521 36.089 108.561 1.00 23.80 77 ASN A CA 1
ATOM 1210 C C . ASN A 1 97 ? 33.931 34.653 108.871 1.00 25.03 77 ASN A C 1
ATOM 1211 O O . ASN A 1 97 ? 33.076 33.757 108.961 1.00 21.43 77 ASN A O 1
ATOM 1222 N N . PHE A 1 98 ? 35.233 34.427 109.050 1.00 21.32 78 PHE A N 1
ATOM 1223 C CA . PHE A 1 98 ? 35.747 33.100 109.402 1.00 19.10 78 PHE A CA 1
ATOM 1224 C C . PHE A 1 98 ? 35.094 32.586 110.679 1.00 20.83 78 PHE A C 1
ATOM 1225 O O . PHE A 1 98 ? 34.588 31.450 110.723 1.00 20.61 78 PHE A O 1
ATOM 1242 N N . LEU A 1 99 ? 35.081 33.404 111.735 1.00 20.57 79 LEU A N 1
ATOM 1243 C CA . LEU A 1 99 ? 34.473 32.985 112.989 1.00 20.34 79 LEU A CA 1
ATOM 1244 C C . LEU A 1 99 ? 32.977 32.725 112.836 1.00 21.63 79 LEU A C 1
ATOM 1245 O O . LEU A 1 99 ? 32.451 31.789 113.449 1.00 21.53 79 LEU A O 1
ATOM 1261 N N . GLU A 1 100 ? 32.257 33.555 112.054 1.00 22.12 80 GLU A N 1
ATOM 1262 C CA . GLU A 1 100 ? 30.838 33.285 111.851 1.00 22.34 80 GLU A CA 1
ATOM 1263 C C . GLU A 1 100 ? 30.616 32.006 111.053 1.00 21.76 80 GLU A C 1
ATOM 1264 O O . GLU A 1 100 ? 29.593 31.338 111.245 1.00 19.64 80 GLU A O 1
ATOM 1276 N N . ASN A 1 101 ? 31.547 31.639 110.169 1.00 19.48 81 ASN A N 1
ATOM 1277 C CA . ASN A 1 101 ? 31.397 30.378 109.440 1.00 18.50 81 ASN A CA 1
ATOM 1278 C C . ASN A 1 101 ? 31.691 29.172 110.319 1.00 21.39 81 ASN A C 1
ATOM 1279 O O . ASN A 1 101 ? 31.066 28.124 110.142 1.00 19.72 81 ASN A O 1
ATOM 1290 N N . ILE A 1 102 ? 32.601 29.297 111.282 1.00 18.89 82 ILE A N 1
ATOM 1291 C CA . ILE A 1 102 ? 32.743 28.258 112.293 1.00 20.17 82 ILE A CA 1
ATOM 1292 C C . ILE A 1 102 ? 31.462 28.127 113.098 1.00 21.18 82 ILE A C 1
ATOM 1293 O O . ILE A 1 102 ? 30.975 27.013 113.344 1.00 18.98 82 ILE A O 1
ATOM 1309 N N . SER A 1 103 ? 30.881 29.249 113.525 1.00 19.18 83 SER A N 1
ATOM 1310 C CA . SER A 1 103 ? 29.632 29.168 114.281 1.00 20.20 83 SER A CA 1
ATOM 1311 C C . SER A 1 103 ? 28.518 28.552 113.445 1.00 19.24 83 SER A C 1
ATOM 1312 O O . SER A 1 103 ? 27.725 27.760 113.952 1.00 19.99 83 SER A O 1
ATOM 1320 N N . LEU A 1 104 ? 28.436 28.907 112.164 1.00 20.10 84 LEU A N 1
ATOM 1321 C CA . LEU A 1 104 ? 27.440 28.312 111.289 1.00 19.13 84 LEU A CA 1
ATOM 1322 C C . LEU A 1 104 ? 27.633 26.808 111.235 1.00 18.23 84 LEU A C 1
ATOM 1323 O O . LEU A 1 104 ? 26.654 26.034 111.232 1.00 18.56 84 LEU A O 1
ATOM 1339 N N . SER A 1 105 ? 28.889 26.372 111.153 1.00 17.88 85 SER A N 1
ATOM 1340 C CA . SER A 1 105 ? 29.136 24.925 111.049 1.00 16.20 85 SER A CA 1
ATOM 1341 C C . SER A 1 105 ? 28.685 24.234 112.324 1.00 19.19 85 SER A C 1
ATOM 1342 O O . SER A 1 105 ? 28.112 23.139 112.290 1.00 18.08 85 SER A O 1
ATOM 1350 N N . GLN A 1 106 ? 28.945 24.848 113.459 1.00 17.66 86 GLN A N 1
ATOM 1351 C CA . GLN A 1 106 ? 28.420 24.319 114.724 1.00 17.32 86 GLN A CA 1
ATOM 1352 C C . GLN A 1 106 ? 26.898 24.276 114.736 1.00 17.81 86 GLN A C 1
ATOM 1353 O O . GLN A 1 106 ? 26.296 23.301 115.225 1.00 18.74 86 GLN A O 1
ATOM 1367 N N . ARG A 1 107 ? 26.238 25.288 114.183 1.00 18.40 87 ARG A N 1
ATOM 1368 C CA . ARG A 1 107 ? 24.786 25.247 114.129 1.00 18.93 87 ARG A CA 1
ATOM 1369 C C . ARG A 1 107 ? 24.281 24.150 113.201 1.00 17.46 87 ARG A C 1
ATOM 1370 O O . ARG A 1 107 ? 23.194 23.579 113.445 1.00 17.50 87 ARG A O 1
ATOM 1391 N N . ILE A 1 108 ? 25.048 23.808 112.154 1.00 17.78 88 ILE A N 1
ATOM 1392 C CA . ILE A 1 108 ? 24.657 22.695 111.312 1.00 18.35 88 ILE A CA 1
ATOM 1393 C C . ILE A 1 108 ? 24.750 21.392 112.101 1.00 15.95 88 ILE A C 1
ATOM 1394 O O . ILE A 1 108 ? 23.882 20.522 111.997 1.00 17.93 88 ILE A O 1
ATOM 1410 N N . ILE A 1 109 ? 25.791 21.269 112.923 1.00 16.31 89 ILE A N 1
ATOM 1411 C CA . ILE A 1 109 ? 25.913 20.110 113.793 1.00 16.71 89 ILE A CA 1
ATOM 1412 C C . ILE A 1 109 ? 24.725 20.033 114.740 1.00 17.69 89 ILE A C 1
ATOM 1413 O O . ILE A 1 109 ? 24.168 18.953 114.949 1.00 17.15 89 ILE A O 1
ATOM 1429 N N . ASP A 1 110 ? 24.289 21.174 115.284 1.00 15.95 90 ASP A N 1
ATOM 1430 C CA . ASP A 1 110 ? 23.094 21.179 116.144 1.00 16.55 90 ASP A CA 1
ATOM 1431 C C . ASP A 1 110 ? 21.865 20.709 115.375 1.00 17.83 90 ASP A C 1
ATOM 1432 O O . ASP A 1 110 ? 20.983 20.039 115.933 1.00 19.68 90 ASP A O 1
ATOM 1441 N N . GLN A 1 111 ? 21.739 21.096 114.097 1.00 17.77 91 GLN A N 1
ATOM 1442 C CA . GLN A 1 111 ? 20.606 20.627 113.307 1.00 17.31 91 GLN A CA 1
ATOM 1443 C C . GLN A 1 111 ? 20.666 19.112 113.124 1.00 17.20 91 GLN A C 1
ATOM 1444 O O . GLN A 1 111 ? 19.626 18.434 113.166 1.00 19.33 91 GLN A O 1
ATOM 1458 N N . ALA A 1 112 ? 21.883 18.560 112.943 1.00 16.96 92 ALA A N 1
ATOM 1459 C CA . ALA A 1 112 ? 22.031 17.110 112.860 1.00 15.83 92 ALA A CA 1
ATOM 1460 C C . ALA A 1 112 ? 21.506 16.453 114.117 1.00 19.55 92 ALA A C 1
ATOM 1461 O O . ALA A 1 112 ? 20.767 15.482 114.029 1.00 19.19 92 ALA A O 1
ATOM 1468 N N . VAL A 1 113 ? 21.805 17.014 115.281 1.00 16.09 93 VAL A N 1
ATOM 1469 C CA . VAL A 1 113 ? 21.230 16.460 116.510 1.00 16.48 93 VAL A CA 1
ATOM 1470 C C . VAL A 1 113 ? 19.703 16.510 116.463 1.00 19.30 93 VAL A C 1
ATOM 1471 O O . VAL A 1 113 ? 19.015 15.538 116.817 1.00 19.14 93 VAL A O 1
ATOM 1484 N N . GLU A 1 114 ? 19.151 17.669 116.107 1.00 17.71 94 GLU A N 1
ATOM 1485 C CA . GLU A 1 114 ? 17.703 17.836 116.159 1.00 19.52 94 GLU A CA 1
ATOM 1486 C C . GLU A 1 114 ? 16.993 16.906 115.185 1.00 19.04 94 GLU A C 1
ATOM 1487 O O . GLU A 1 114 ? 15.844 16.510 115.436 1.00 23.09 94 GLU A O 1
ATOM 1499 N N . LEU A 1 115 ? 17.632 16.594 114.051 1.00 17.85 95 LEU A N 1
ATOM 1500 C CA . LEU A 1 115 ? 17.049 15.766 113.006 1.00 17.91 95 LEU A CA 1
ATOM 1501 C C . LEU A 1 115 ? 17.454 14.305 113.118 1.00 18.44 95 LEU A C 1
ATOM 1502 O O . LEU A 1 115 ? 17.060 13.520 112.259 1.00 20.37 95 LEU A O 1
ATOM 1518 N N . SER A 1 116 ? 18.242 13.959 114.125 1.00 18.98 96 SER A N 1
ATOM 1519 C CA . SER A 1 116 ? 18.755 12.611 114.319 1.00 19.02 96 SER A CA 1
ATOM 1520 C C . SER A 1 116 ? 19.574 12.131 113.135 1.00 21.46 96 SER A C 1
ATOM 1521 O O . SER A 1 116 ? 19.564 10.931 112.814 1.00 22.98 96 SER A O 1
ATOM 1529 N N . ALA A 1 117 ? 20.287 13.051 112.491 1.00 18.86 97 ALA A N 1
ATOM 1530 C CA . ALA A 1 117 ? 21.288 12.655 111.490 1.00 18.47 97 ALA A CA 1
ATOM 1531 C C . ALA A 1 117 ? 22.609 12.355 112.196 1.00 19.29 97 ALA A C 1
ATOM 1532 O O . ALA A 1 117 ? 23.007 13.114 113.084 1.00 21.21 97 ALA A O 1
ATOM 1539 N N . PRO A 1 118 ? 23.278 11.247 111.880 1.00 15.91 98 PRO A N 1
ATOM 1540 C CA . PRO A 1 118 ? 24.499 10.893 112.599 1.00 17.42 98 PRO A CA 1
ATOM 1541 C C . PRO A 1 118 ? 25.741 11.586 112.103 1.00 16.03 98 PRO A C 1
ATOM 1542 O O . PRO A 1 118 ? 26.787 11.500 112.758 1.00 18.17 98 PRO A O 1
ATOM 1553 N N . MET A 1 119 ? 25.654 12.344 111.018 1.00 16.76 99 MET A N 1
ATOM 1554 C CA . MET A 1 119 ? 26.841 12.744 110.283 1.00 14.56 99 MET A CA 1
ATOM 1555 C C . MET A 1 119 ? 26.558 14.106 109.637 1.00 14.83 99 MET A C 1
ATOM 1556 O O . MET A 1 119 ? 25.436 14.380 109.204 1.00 14.90 99 MET A O 1
ATOM 1570 N N . VAL A 1 120 ? 27.615 14.898 109.498 1.00 14.96 100 VAL A N 1
ATOM 1571 C CA . VAL A 1 120 ? 27.568 16.111 108.702 1.00 14.65 100 VAL A CA 1
ATOM 1572 C C . VAL A 1 120 ? 28.689 16.025 107.683 1.00 18.76 100 VAL A C 1
ATOM 1573 O O . VAL A 1 120 ? 29.755 15.480 107.978 1.00 18.81 100 VAL A O 1
ATOM 1586 N N . MET A 1 121 ? 28.461 16.571 106.492 1.00 14.35 101 MET A N 1
ATOM 1587 C CA . MET A 1 121 ? 29.485 16.697 105.466 1.00 12.70 101 MET A CA 1
ATOM 1588 C C . MET A 1 121 ? 29.585 18.174 105.101 1.00 17.47 101 MET A C 1
ATOM 1589 O O . MET A 1 121 ? 28.601 18.769 104.650 1.00 16.73 101 MET A O 1
ATOM 1603 N N . LEU A 1 122 ? 30.769 18.744 105.273 1.00 15.73 102 LEU A N 1
ATOM 1604 C CA . LEU A 1 122 ? 30.998 20.128 104.862 1.00 16.05 102 LEU A CA 1
ATOM 1605 C C . LEU A 1 122 ? 31.814 20.153 103.588 1.00 18.46 102 LEU A C 1
ATOM 1606 O O . LEU A 1 122 ? 32.779 19.403 103.419 1.00 17.80 102 LEU A O 1
ATOM 1622 N N . VAL A 1 123 ? 31.410 21.009 102.674 1.00 19.77 103 VAL A N 1
ATOM 1623 C CA . VAL A 1 123 ? 32.288 21.393 101.576 1.00 19.53 103 VAL A CA 1
ATOM 1624 C C . VAL A 1 123 ? 32.877 22.711 102.061 1.00 17.25 103 VAL A C 1
ATOM 1625 O O . VAL A 1 123 ? 32.148 23.711 102.124 1.00 19.71 103 VAL A O 1
ATOM 1638 N N . PRO A 1 124 ? 34.173 22.746 102.470 1.00 17.39 104 PRO A N 1
ATOM 1639 C CA . PRO A 1 124 ? 34.680 23.883 103.270 1.00 18.10 104 PRO A CA 1
ATOM 1640 C C . PRO A 1 124 ? 35.187 25.094 102.503 1.00 19.21 104 PRO A C 1
ATOM 1641 O O . PRO A 1 124 ? 35.975 25.869 103.044 1.00 22.31 104 PRO A O 1
ATOM 1652 N N . GLY A 1 125 ? 34.720 25.289 101.285 1.00 18.16 105 GLY A N 1
ATOM 1653 C CA . GLY A 1 125 ? 35.074 26.513 100.574 1.00 20.26 105 GLY A CA 1
ATOM 1654 C C . GLY A 1 125 ? 34.283 26.603 99.288 1.00 20.03 105 GLY A C 1
ATOM 1655 O O . GLY A 1 125 ? 33.559 25.681 98.911 1.00 23.80 105 GLY A O 1
ATOM 1659 N N . PHE A 1 126 ? 34.419 27.740 98.614 1.00 19.12 106 PHE A N 1
ATOM 1660 C CA . PHE A 1 126 ? 33.675 27.987 97.387 1.00 19.84 106 PHE A CA 1
ATOM 1661 C C . PHE A 1 126 ? 34.641 28.218 96.238 1.00 19.42 106 PHE A C 1
ATOM 1662 O O . PHE A 1 126 ? 35.541 29.062 96.364 1.00 19.14 106 PHE A O 1
ATOM 1679 N N . PRO A 1 127 ? 34.463 27.552 95.095 1.00 21.35 107 PRO A N 1
ATOM 1680 C CA . PRO A 1 127 ? 35.427 27.695 93.990 1.00 20.23 107 PRO A CA 1
ATOM 1681 C C . PRO A 1 127 ? 35.615 29.108 93.466 1.00 20.39 107 PRO A C 1
ATOM 1682 O O . PRO A 1 127 ? 36.737 29.453 93.072 1.00 20.82 107 PRO A O 1
ATOM 1693 N N . ASP A 1 128 ? 34.566 29.933 93.435 1.00 20.67 108 ASP A N 1
ATOM 1694 C CA . ASP A 1 128 ? 34.766 31.259 92.872 1.00 22.95 108 ASP A CA 1
ATOM 1695 C C . ASP A 1 128 ? 35.582 32.147 93.806 1.00 21.45 108 ASP A C 1
ATOM 1696 O O . ASP A 1 128 ? 35.995 33.245 93.399 1.00 23.62 108 ASP A O 1
ATOM 1705 N N . LEU A 1 129 ? 35.848 31.706 95.029 1.00 18.83 109 LEU A N 1
ATOM 1706 C CA . LEU A 1 129 ? 36.554 32.567 95.982 1.00 19.16 109 LEU A CA 1
ATOM 1707 C C . LEU A 1 129 ? 38.026 32.236 96.064 1.00 19.95 109 LEU A C 1
ATOM 1708 O O . LEU A 1 129 ? 38.728 32.752 96.940 1.00 19.96 109 LEU A O 1
ATOM 1724 N N . ILE A 1 130 ? 38.498 31.320 95.239 1.00 19.46 110 ILE A N 1
ATOM 1725 C CA . ILE A 1 130 ? 39.915 31.015 95.181 1.00 18.86 110 ILE A CA 1
ATOM 1726 C C . ILE A 1 130 ? 40.319 31.326 93.753 1.00 21.01 110 ILE A C 1
ATOM 1727 O O . ILE A 1 130 ? 39.976 30.585 92.824 1.00 20.98 110 ILE A O 1
ATOM 1743 N N . ALA A 1 131 ? 41.029 32.437 93.571 1.00 18.71 111 ALA A N 1
ATOM 1744 C CA . ALA A 1 131 ? 41.245 33.024 92.257 1.00 20.54 111 ALA A CA 1
ATOM 1745 C C . ALA A 1 131 ? 42.693 32.960 91.837 1.00 23.78 111 ALA A C 1
ATOM 1746 O O . ALA A 1 131 ? 43.056 33.562 90.813 1.00 28.45 111 ALA A O 1
ATOM 1753 N N . SER A 1 132 ? 43.535 32.279 92.602 1.00 21.20 112 SER A N 1
ATOM 1754 C CA . SER A 1 132 ? 44.964 32.228 92.303 1.00 21.11 112 SER A CA 1
ATOM 1755 C C . SER A 1 132 ? 45.586 31.076 93.070 1.00 21.01 112 SER A C 1
ATOM 1756 O O . SER A 1 132 ? 45.018 30.584 94.050 1.00 21.17 112 SER A O 1
ATOM 1764 N N . GLU A 1 133 ? 46.792 30.680 92.643 1.00 24.19 113 GLU A N 1
ATOM 1765 C CA . GLU A 1 133 ? 47.519 29.671 93.409 1.00 25.93 113 GLU A CA 1
ATOM 1766 C C . GLU A 1 133 ? 47.827 30.151 94.821 1.00 24.58 113 GLU A C 1
ATOM 1767 O O . GLU A 1 133 ? 47.745 29.363 95.764 1.00 23.70 113 GLU A O 1
ATOM 1779 N N . LYS A 1 134 ? 48.156 31.434 95.000 1.00 24.05 114 LYS A N 1
ATOM 1780 C CA . LYS A 1 134 ? 48.416 31.939 96.344 1.00 25.84 114 LYS A CA 1
ATOM 1781 C C . LYS A 1 134 ? 47.170 31.810 97.209 1.00 21.44 114 LYS A C 1
ATOM 1782 O O . LYS A 1 134 ? 47.256 31.430 98.382 1.00 23.33 114 LYS A O 1
ATOM 1801 N N . ASP A 1 135 ? 46.002 32.119 96.640 1.00 21.54 115 ASP A N 1
ATOM 1802 C CA . ASP A 1 135 ? 44.769 31.997 97.400 1.00 20.22 115 ASP A CA 1
ATOM 1803 C C . ASP A 1 135 ? 44.573 30.556 97.844 1.00 17.93 115 ASP A C 1
ATOM 1804 O O . ASP A 1 135 ? 44.132 30.306 98.966 1.00 18.55 115 ASP A O 1
ATOM 1813 N N . LYS A 1 136 ? 44.852 29.600 96.950 1.00 21.01 116 LYS A N 1
ATOM 1814 C CA . LYS A 1 136 ? 44.746 28.188 97.321 1.00 18.89 116 LYS A CA 1
ATOM 1815 C C . LYS A 1 136 ? 45.689 27.854 98.475 1.00 20.60 116 LYS A C 1
ATOM 1816 O O . LYS A 1 136 ? 45.301 27.154 99.425 1.00 19.63 116 LYS A O 1
ATOM 1835 N N . GLN A 1 137 ? 46.932 28.342 98.404 1.00 21.36 117 GLN A N 1
ATOM 1836 C CA . GLN A 1 137 ? 47.904 28.073 99.466 1.00 22.70 117 GLN A CA 1
ATOM 1837 C C . GLN A 1 137 ? 47.437 28.636 100.797 1.00 22.23 117 GLN A C 1
ATOM 1838 O O . GLN A 1 137 ? 47.614 28.002 101.853 1.00 23.75 117 GLN A O 1
ATOM 1852 N N . GLN A 1 138 ? 46.903 29.857 100.781 1.00 21.46 118 GLN A N 1
ATOM 1853 C CA . GLN A 1 138 ? 46.488 30.481 102.030 1.00 22.23 118 GLN A CA 1
ATOM 1854 C C . GLN A 1 138 ? 45.200 29.866 102.561 1.00 21.99 118 GLN A C 1
ATOM 1855 O O . GLN A 1 138 ? 44.987 29.840 103.782 1.00 22.82 118 GLN A O 1
ATOM 1869 N N . ALA A 1 139 ? 44.354 29.324 101.677 1.00 18.78 119 ALA A N 1
ATOM 1870 C CA . ALA A 1 139 ? 43.084 28.750 102.127 1.00 17.44 119 ALA A CA 1
ATOM 1871 C C . ALA A 1 139 ? 43.307 27.508 102.978 1.00 20.08 119 ALA A C 1
ATOM 1872 O O . ALA A 1 139 ? 42.567 27.268 103.950 1.00 19.81 119 ALA A O 1
ATOM 1879 N N . LEU A 1 140 ? 44.328 26.722 102.647 1.00 20.34 120 LEU A N 1
ATOM 1880 C CA . LEU A 1 140 ? 44.474 25.406 103.264 1.00 18.44 120 LEU A CA 1
ATOM 1881 C C . LEU A 1 140 ? 44.690 25.469 104.772 1.00 20.11 120 LEU A C 1
ATOM 1882 O O . LEU A 1 140 ? 43.949 24.798 105.520 1.00 18.87 120 LEU A O 1
ATOM 1898 N N . PRO A 1 141 ? 45.667 26.220 105.283 1.00 18.91 121 PRO A N 1
ATOM 1899 C CA . PRO A 1 141 ? 45.816 26.264 106.747 1.00 19.47 121 PRO A CA 1
ATOM 1900 C C . PRO A 1 141 ? 44.612 26.871 107.434 1.00 18.80 121 PRO A C 1
ATOM 1901 O O . PRO A 1 141 ? 44.307 26.499 108.565 1.00 21.17 121 PRO A O 1
ATOM 1912 N N . ARG A 1 142 ? 43.900 27.758 106.740 1.00 17.14 122 ARG A N 1
ATOM 1913 C CA . ARG A 1 142 ? 42.695 28.360 107.280 1.00 18.62 122 ARG A CA 1
ATOM 1914 C C . ARG A 1 142 ? 41.598 27.303 107.461 1.00 16.18 122 ARG A C 1
ATOM 1915 O O . ARG A 1 142 ? 40.972 27.203 108.521 1.00 17.60 122 ARG A O 1
ATOM 1936 N N . ILE A 1 143 ? 41.387 26.480 106.434 1.00 17.28 123 ILE A N 1
ATOM 1937 C CA . ILE A 1 143 ? 40.388 25.420 106.495 1.00 16.56 123 ILE A CA 1
ATOM 1938 C C . ILE A 1 143 ? 40.732 24.421 107.606 1.00 17.93 123 ILE A C 1
ATOM 1939 O O . ILE A 1 143 ? 39.864 24.000 108.383 1.00 16.28 123 ILE A O 1
ATOM 1955 N N . ILE A 1 144 ? 42.002 24.032 107.687 1.00 16.82 124 ILE A N 1
ATOM 1956 C CA . ILE A 1 144 ? 42.419 23.093 108.722 1.00 16.80 124 ILE A CA 1
ATOM 1957 C C . ILE A 1 144 ? 42.161 23.664 110.099 1.00 18.23 124 ILE A C 1
ATOM 1958 O O . ILE A 1 144 ? 41.599 22.991 110.968 1.00 17.90 124 ILE A O 1
ATOM 1974 N N . SER A 1 145 ? 42.558 24.920 110.320 1.00 17.72 125 SER A N 1
ATOM 1975 C CA . SER A 1 145 ? 42.349 25.532 111.624 1.00 17.77 125 SER A CA 1
ATOM 1976 C C . SER A 1 145 ? 40.870 25.593 111.982 1.00 18.40 125 SER A C 1
ATOM 1977 O O . SER A 1 145 ? 40.499 25.300 113.120 1.00 19.09 125 SER A O 1
ATOM 1985 N N . ALA A 1 146 ? 39.995 25.905 111.014 1.00 17.86 126 ALA A N 1
ATOM 1986 C CA . ALA A 1 146 ? 38.557 25.876 111.302 1.00 18.58 126 ALA A CA 1
ATOM 1987 C C . ALA A 1 146 ? 38.091 24.471 111.674 1.00 17.84 126 ALA A C 1
ATOM 1988 O O . ALA A 1 146 ? 37.308 24.290 112.616 1.00 16.92 126 ALA A O 1
ATOM 1995 N N . LEU A 1 147 ? 38.514 23.478 110.901 1.00 17.96 127 LEU A N 1
ATOM 1996 C CA . LEU A 1 147 ? 38.078 22.112 111.173 1.00 17.17 127 LEU A CA 1
ATOM 1997 C C . LEU A 1 147 ? 38.578 21.627 112.537 1.00 17.06 127 LEU A C 1
ATOM 1998 O O . LEU A 1 147 ? 37.907 20.831 113.205 1.00 17.59 127 LEU A O 1
ATOM 2014 N N . GLN A 1 148 ? 39.737 22.100 112.958 1.00 15.41 128 GLN A N 1
ATOM 2015 C CA . GLN A 1 148 ? 40.244 21.779 114.287 1.00 17.10 128 GLN A CA 1
ATOM 2016 C C . GLN A 1 148 ? 39.372 22.356 115.394 1.00 19.21 128 GLN A C 1
ATOM 2017 O O . GLN A 1 148 ? 39.363 21.820 116.505 1.00 20.55 128 GLN A O 1
ATOM 2031 N N . LYS A 1 149 ? 38.663 23.434 115.125 1.00 19.07 129 LYS A N 1
ATOM 2032 C CA . LYS A 1 149 ? 37.705 23.967 116.086 1.00 20.01 129 LYS A CA 1
ATOM 2033 C C . LYS A 1 149 ? 36.339 23.299 116.005 1.00 21.71 129 LYS A C 1
ATOM 2034 O O . LYS A 1 149 ? 35.680 23.116 117.036 1.00 25.39 129 LYS A O 1
ATOM 2053 N N . ILE A 1 150 ? 35.906 22.902 114.811 1.00 17.50 130 ILE A N 1
ATOM 2054 C CA . ILE A 1 150 ? 34.552 22.369 114.631 1.00 18.16 130 ILE A CA 1
ATOM 2055 C C . ILE A 1 150 ? 34.476 20.909 115.049 1.00 18.38 130 ILE A C 1
ATOM 2056 O O . ILE A 1 150 ? 33.473 20.484 115.640 1.00 18.49 130 ILE A O 1
ATOM 2072 N N . THR A 1 151 ? 35.547 20.148 114.782 1.00 18.16 131 THR A N 1
ATOM 2073 C CA . THR A 1 151 ? 35.505 18.709 115.020 1.00 16.88 131 THR A CA 1
ATOM 2074 C C . THR A 1 151 ? 35.284 18.376 116.482 1.00 18.20 131 THR A C 1
ATOM 2075 O O . THR A 1 151 ? 34.420 17.527 116.765 1.00 18.20 131 THR A O 1
ATOM 2086 N N . PRO A 1 152 ? 35.957 19.015 117.441 1.00 18.25 132 PRO A N 1
ATOM 2087 C CA . PRO A 1 152 ? 35.621 18.767 118.858 1.00 18.93 132 PRO A CA 1
ATOM 2088 C C . PRO A 1 152 ? 34.162 19.055 119.200 1.00 18.42 132 PRO A C 1
ATOM 2089 O O . PRO A 1 152 ? 33.579 18.378 120.069 1.00 20.41 132 PRO A O 1
ATOM 2100 N N . TYR A 1 153 ? 33.549 20.064 118.563 1.00 17.06 133 TYR A N 1
ATOM 2101 C CA . TYR A 1 153 ? 32.140 20.323 118.828 1.00 17.06 133 TYR A CA 1
ATOM 2102 C C . TYR A 1 153 ? 31.278 19.171 118.307 1.00 18.66 133 TYR A C 1
ATOM 2103 O O . TYR A 1 153 ? 30.373 18.689 119.000 1.00 16.61 133 TYR A O 1
ATOM 2121 N N . ALA A 1 154 ? 31.545 18.715 117.088 1.00 16.82 134 ALA A N 1
ATOM 2122 C CA . ALA A 1 154 ? 30.820 17.569 116.563 1.00 16.17 134 ALA A CA 1
ATOM 2123 C C . ALA A 1 154 ? 30.994 16.385 117.498 1.00 16.26 134 ALA A C 1
ATOM 2124 O O . ALA A 1 154 ? 30.019 15.689 117.823 1.00 17.22 134 ALA A O 1
ATOM 2131 N N . GLN A 1 155 ? 32.230 16.137 117.933 1.00 17.49 135 GLN A N 1
ATOM 2132 C CA . GLN A 1 155 ? 32.454 15.003 118.832 1.00 17.62 135 GLN A CA 1
ATOM 2133 C C . GLN A 1 155 ? 31.620 15.141 120.104 1.00 17.78 135 GLN A C 1
ATOM 2134 O O . GLN A 1 155 ? 31.027 14.149 120.591 1.00 20.30 135 GLN A O 1
ATOM 2148 N N . SER A 1 156 ? 31.532 16.356 120.652 1.00 18.33 136 SER A N 1
ATOM 2149 C CA . SER A 1 156 ? 30.768 16.555 121.882 1.00 17.10 136 SER A CA 1
ATOM 2150 C C . SER A 1 156 ? 29.275 16.322 121.697 1.00 17.11 136 SER A C 1
ATOM 2151 O O . SER A 1 156 ? 28.558 16.101 122.695 1.00 19.63 136 SER A O 1
ATOM 2159 N N . LYS A 1 157 ? 28.791 16.361 120.460 1.00 16.68 137 LYS A N 1
ATOM 2160 C CA . LYS A 1 157 ? 27.379 16.153 120.147 1.00 17.51 137 LYS A CA 1
ATOM 2161 C C . LYS A 1 157 ? 27.121 14.779 119.559 1.00 17.34 137 LYS A C 1
ATOM 2162 O O . LYS A 1 157 ? 26.004 14.514 119.108 1.00 19.01 137 LYS A O 1
ATOM 2181 N N . GLY A 1 158 ? 28.140 13.928 119.539 1.00 17.83 138 GLY A N 1
ATOM 2182 C CA . GLY A 1 158 ? 28.049 12.587 118.998 1.00 18.58 138 GLY A CA 1
ATOM 2183 C C . GLY A 1 158 ? 27.841 12.545 117.495 1.00 20.06 138 GLY A C 1
ATOM 2184 O O . GLY A 1 158 ? 27.307 11.567 116.983 1.00 20.87 138 GLY A O 1
ATOM 2188 N N . ILE A 1 159 ? 28.188 13.614 116.773 1.00 16.93 139 ILE A N 1
ATOM 2189 C CA . ILE A 1 159 ? 28.032 13.719 115.326 1.00 16.01 139 ILE A CA 1
ATOM 2190 C C . ILE A 1 159 ? 29.378 13.426 114.677 1.00 16.95 139 ILE A C 1
ATOM 2191 O O . ILE A 1 159 ? 30.427 13.911 115.133 1.00 18.13 139 ILE A O 1
ATOM 2207 N N . VAL A 1 160 ? 29.360 12.620 113.621 1.00 15.61 140 VAL A N 1
ATOM 2208 C CA . VAL A 1 160 ? 30.574 12.377 112.825 1.00 15.37 140 VAL A CA 1
ATOM 2209 C C . VAL A 1 160 ? 30.699 13.518 111.824 1.00 15.52 140 VAL A C 1
ATOM 2210 O O . VAL A 1 160 ? 29.775 13.773 111.047 1.00 16.09 140 VAL A O 1
ATOM 2223 N N . LEU A 1 161 ? 31.843 14.189 111.818 1.00 15.30 141 LEU A N 1
ATOM 2224 C CA . LEU A 1 161 ? 32.041 15.310 110.894 1.00 15.44 141 LEU A CA 1
ATOM 2225 C C . LEU A 1 161 ? 32.898 14.816 109.739 1.00 16.78 141 LEU A C 1
ATOM 2226 O O . LEU A 1 161 ? 33.953 14.189 109.955 1.00 17.05 141 LEU A O 1
ATOM 2242 N N . THR A 1 162 ? 32.488 15.161 108.519 1.00 15.57 142 THR A N 1
ATOM 2243 C CA . THR A 1 162 ? 33.273 14.804 107.344 1.00 15.61 142 THR A CA 1
ATOM 2244 C C . THR A 1 162 ? 33.446 16.032 106.468 1.00 15.93 142 THR A C 1
ATOM 2245 O O . THR A 1 162 ? 32.686 17.011 106.546 1.00 15.44 142 THR A O 1
ATOM 2256 N N . ILE A 1 163 ? 34.496 15.970 105.659 1.00 15.68 143 ILE A N 1
ATOM 2257 C CA . ILE A 1 163 ? 34.595 16.785 104.470 1.00 14.15 143 ILE A CA 1
ATOM 2258 C C . ILE A 1 163 ? 34.355 15.903 103.259 1.00 16.21 143 ILE A C 1
ATOM 2259 O O . ILE A 1 163 ? 34.396 14.675 103.346 1.00 15.96 143 ILE A O 1
ATOM 2275 N N . GLU A 1 164 ? 34.195 16.519 102.105 1.00 16.72 144 GLU A N 1
ATOM 2276 C CA . GLU A 1 164 ? 34.073 15.796 100.843 1.00 14.58 144 GLU A CA 1
ATOM 2277 C C . GLU A 1 164 ? 35.242 16.153 99.930 1.00 16.19 144 GLU A C 1
ATOM 2278 O O . GLU A 1 164 ? 35.614 17.347 99.871 1.00 19.27 144 GLU A O 1
ATOM 2290 N N . ASN A 1 165 ? 35.779 15.188 99.171 1.00 15.94 145 ASN A N 1
ATOM 2291 C CA . ASN A 1 165 ? 36.753 15.547 98.143 1.00 16.43 145 ASN A CA 1
ATOM 2292 C C . ASN A 1 165 ? 36.021 16.186 96.981 1.00 16.04 145 ASN A C 1
ATOM 2293 O O . ASN A 1 165 ? 34.965 15.700 96.548 1.00 19.15 145 ASN A O 1
ATOM 2304 N N . TYR A 1 166 ? 36.548 17.301 96.467 1.00 17.22 146 TYR A N 1
ATOM 2305 C CA . TYR A 1 166 ? 35.754 18.106 95.553 1.00 18.71 146 TYR A CA 1
ATOM 2306 C C . TYR A 1 166 ? 36.295 18.002 94.113 1.00 20.02 146 TYR A C 1
ATOM 2307 O O . TYR A 1 166 ? 37.232 17.261 93.818 1.00 19.79 146 TYR A O 1
ATOM 2325 N N . SER A 1 167 ? 35.673 18.754 93.208 1.00 21.09 147 SER A N 1
ATOM 2326 C CA . SER A 1 167 ? 35.896 18.624 91.774 1.00 24.59 147 SER A CA 1
ATOM 2327 C C . SER A 1 167 ? 36.467 19.874 91.124 1.00 29.01 147 SER A C 1
ATOM 2328 O O . SER A 1 167 ? 36.739 19.843 89.920 1.00 33.93 147 SER A O 1
ATOM 2336 N N . ALA A 1 168 ? 36.622 20.974 91.859 1.00 23.24 148 ALA A N 1
ATOM 2337 C CA . ALA A 1 168 ? 37.223 22.191 91.331 1.00 22.53 148 ALA A CA 1
ATOM 2338 C C . ALA A 1 168 ? 38.639 22.282 91.882 1.00 21.49 148 ALA A C 1
ATOM 2339 O O . ALA A 1 168 ? 38.836 22.474 93.089 1.00 20.58 148 ALA A O 1
ATOM 2346 N N . LEU A 1 169 ? 39.628 22.118 91.004 1.00 22.68 149 LEU A N 1
ATOM 2347 C CA . LEU A 1 169 ? 40.970 21.777 91.474 1.00 21.19 149 LEU A CA 1
ATOM 2348 C C . LEU A 1 169 ? 41.710 22.920 92.172 1.00 21.09 149 LEU A C 1
ATOM 2349 O O . LEU A 1 169 ? 42.743 22.663 92.824 1.00 23.44 149 LEU A O 1
ATOM 2365 N N . GLN A 1 170 ? 41.217 24.161 92.075 1.00 20.39 150 GLN A N 1
ATOM 2366 C CA . GLN A 1 170 ? 41.767 25.263 92.863 1.00 21.51 150 GLN A CA 1
ATOM 2367 C C . GLN A 1 170 ? 41.468 25.110 94.357 1.00 22.19 150 GLN A C 1
ATOM 2368 O O . GLN A 1 170 ? 42.097 25.774 95.190 1.00 19.25 150 GLN A O 1
ATOM 2382 N N . MET A 1 171 ? 40.523 24.243 94.712 1.00 18.58 151 MET A N 1
ATOM 2383 C CA . MET A 1 171 ? 40.256 23.959 96.132 1.00 19.57 151 MET A CA 1
ATOM 2384 C C . MET A 1 171 ? 41.273 22.958 96.650 1.00 17.03 151 MET A C 1
ATOM 2385 O O . MET A 1 171 ? 41.451 21.888 96.041 1.00 19.05 151 MET A O 1
ATOM 2399 N N . PRO A 1 172 ? 41.872 23.191 97.815 1.00 16.97 152 PRO A N 1
ATOM 2400 C CA . PRO A 1 172 ? 42.909 22.272 98.317 1.00 19.34 152 PRO A CA 1
ATOM 2401 C C . PRO A 1 172 ? 42.336 21.077 99.056 1.00 17.17 152 PRO A C 1
ATOM 2402 O O . PRO A 1 172 ? 42.781 20.679 100.137 1.00 17.97 152 PRO A O 1
ATOM 2413 N N . PHE A 1 173 ? 41.354 20.456 98.428 1.00 18.81 153 PHE A N 1
ATOM 2414 C CA . PHE A 1 173 ? 40.741 19.258 99.009 1.00 16.05 153 PHE A CA 1
ATOM 2415 C C . PHE A 1 173 ? 40.140 18.402 97.885 1.00 16.80 153 PHE A C 1
ATOM 2416 O O . PHE A 1 173 ? 39.004 17.926 97.987 1.00 18.42 153 PHE A O 1
ATOM 2433 N N . CYS A 1 174 ? 40.922 18.171 96.812 1.00 18.11 154 CYS A N 1
ATOM 2434 C CA . CYS A 1 174 ? 40.443 17.334 95.704 1.00 17.98 154 CYS A CA 1
ATOM 2435 C C . CYS A 1 174 ? 41.255 16.062 95.503 1.00 19.46 154 CYS A C 1
ATOM 2436 O O . CYS A 1 174 ? 40.683 14.964 95.317 1.00 20.38 154 CYS A O 1
ATOM 2444 N N . SER A 1 175 ? 42.578 16.159 95.495 1.00 17.51 155 SER A N 1
ATOM 2445 C CA . SER A 1 175 ? 43.384 14.961 95.271 1.00 16.76 155 SER A CA 1
ATOM 2446 C C . SER A 1 175 ? 43.406 14.078 96.519 1.00 18.61 155 SER A C 1
ATOM 2447 O O . SER A 1 175 ? 43.063 14.495 97.630 1.00 19.36 155 SER A O 1
ATOM 2455 N N . ILE A 1 176 ? 43.832 12.829 96.327 1.00 18.65 156 ILE A N 1
ATOM 2456 C CA . ILE A 1 176 ? 44.023 11.957 97.475 1.00 18.56 156 ILE A CA 1
ATOM 2457 C C . ILE A 1 176 ? 44.964 12.629 98.463 1.00 17.70 156 ILE A C 1
ATOM 2458 O O . ILE A 1 176 ? 44.697 12.663 99.682 1.00 17.09 156 ILE A O 1
ATOM 2474 N N . ALA A 1 177 ? 46.075 13.195 97.935 1.00 17.12 157 ALA A N 1
ATOM 2475 C CA . ALA A 1 177 ? 47.072 13.766 98.823 1.00 16.31 157 ALA A CA 1
ATOM 2476 C C . ALA A 1 177 ? 46.510 14.967 99.589 1.00 17.04 157 ALA A C 1
ATOM 2477 O O . ALA A 1 177 ? 46.771 15.114 100.794 1.00 17.59 157 ALA A O 1
ATOM 2484 N N . GLU A 1 178 ? 45.674 15.785 98.934 1.00 16.37 158 GLU A N 1
ATOM 2485 C CA . GLU A 1 178 ? 45.129 16.964 99.601 1.00 16.91 158 GLU A CA 1
ATOM 2486 C C . GLU A 1 178 ? 44.191 16.572 100.731 1.00 17.73 158 GLU A C 1
ATOM 2487 O O . GLU A 1 178 ? 44.249 17.136 101.839 1.00 17.37 158 GLU A O 1
ATOM 2499 N N . VAL A 1 179 ? 43.284 15.630 100.459 1.00 16.01 159 VAL A N 1
ATOM 2500 C CA . VAL A 1 179 ? 42.340 15.223 101.490 1.00 17.68 159 VAL A CA 1
ATOM 2501 C C . VAL A 1 179 ? 43.065 14.498 102.620 1.00 15.94 159 VAL A C 1
ATOM 2502 O O . VAL A 1 179 ? 42.769 14.709 103.799 1.00 16.94 159 VAL A O 1
ATOM 2515 N N . LEU A 1 180 ? 44.064 13.685 102.287 1.00 17.32 160 LEU A N 1
ATOM 2516 C CA . LEU A 1 180 ? 44.816 13.013 103.347 1.00 17.62 160 LEU A CA 1
ATOM 2517 C C . LEU A 1 180 ? 45.553 14.020 104.232 1.00 17.57 160 LEU A C 1
ATOM 2518 O O . LEU A 1 180 ? 45.634 13.842 105.453 1.00 18.18 160 LEU A O 1
ATOM 2534 N N . THR A 1 181 ? 46.128 15.061 103.631 1.00 17.04 161 THR A N 1
ATOM 2535 C CA . THR A 1 181 ? 46.830 16.099 104.412 1.00 16.69 161 THR A CA 1
ATOM 2536 C C . THR A 1 181 ? 45.910 16.756 105.439 1.00 16.97 161 THR A C 1
ATOM 2537 O O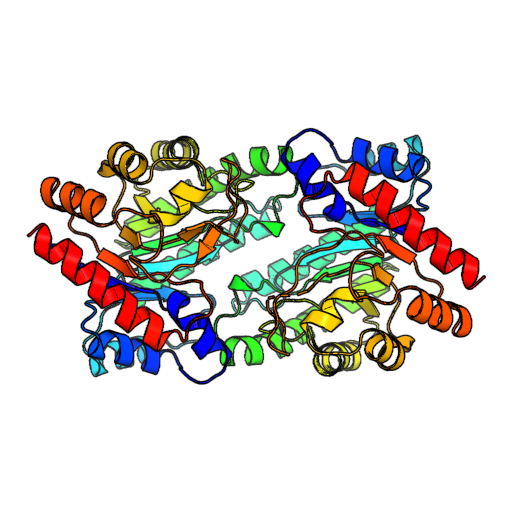 . THR A 1 181 ? 46.319 16.979 106.582 1.00 18.08 161 THR A O 1
ATOM 2548 N N . ILE A 1 182 ? 44.656 17.051 105.059 1.00 15.52 162 ILE A N 1
ATOM 2549 C CA . ILE A 1 182 ? 43.685 17.618 106.002 1.00 16.05 162 ILE A CA 1
ATOM 2550 C C . ILE A 1 182 ? 43.308 16.596 107.071 1.00 17.40 162 ILE A C 1
ATOM 2551 O O . ILE A 1 182 ? 43.350 16.889 108.273 1.00 18.01 162 ILE A O 1
ATOM 2567 N N . LEU A 1 183 ? 42.925 15.378 106.642 1.00 15.20 163 LEU A N 1
ATOM 2568 C CA . LEU A 1 183 ? 42.463 14.370 107.596 1.00 15.24 163 LEU A CA 1
ATOM 2569 C C . LEU A 1 183 ? 43.526 14.054 108.647 1.00 19.14 163 LEU A C 1
ATOM 2570 O O . LEU A 1 183 ? 43.204 13.892 109.826 1.00 19.76 163 LEU A O 1
ATOM 2586 N N . GLU A 1 184 ? 44.800 13.998 108.247 1.00 17.14 164 GLU A N 1
ATOM 2587 C CA . GLU A 1 184 ? 45.845 13.652 109.205 1.00 16.86 164 GLU A CA 1
ATOM 2588 C C . GLU A 1 184 ? 46.178 14.780 110.164 1.00 20.70 164 GLU A C 1
ATOM 2589 O O . GLU A 1 184 ? 46.956 14.554 111.095 1.00 23.75 164 GLU A O 1
ATOM 2601 N N . GLN A 1 185 ? 45.663 15.982 109.927 1.00 16.93 165 GLN A N 1
ATOM 2602 C CA . GLN A 1 185 ? 45.882 17.116 110.798 1.00 19.65 165 GLN A CA 1
ATOM 2603 C C . GLN A 1 185 ? 44.689 17.458 111.678 1.00 20.64 165 GLN A C 1
ATOM 2604 O O . GLN A 1 185 ? 44.812 18.339 112.534 1.00 22.83 165 GLN A O 1
ATOM 2618 N N . VAL A 1 186 ? 43.546 16.812 111.494 1.00 18.37 166 VAL A N 1
ATOM 2619 C CA . VAL A 1 186 ? 42.339 17.129 112.251 1.00 20.48 166 VAL A CA 1
ATOM 2620 C C . VAL A 1 186 ? 41.888 15.874 112.959 1.00 19.37 166 VAL A C 1
ATOM 2621 O O . VAL A 1 186 ? 41.234 15.016 112.365 1.00 21.37 166 VAL A O 1
ATOM 2634 N N . PRO A 1 187 ? 42.131 15.757 114.258 1.00 20.80 167 PRO A N 1
ATOM 2635 C CA . PRO A 1 187 ? 41.750 14.514 114.942 1.00 19.73 167 PRO A CA 1
ATOM 2636 C C . PRO A 1 187 ? 40.245 14.317 114.857 1.00 20.61 167 PRO A C 1
ATOM 2637 O O . PRO A 1 187 ? 39.462 15.245 115.086 1.00 23.14 167 PRO A O 1
ATOM 2648 N N . GLY A 1 188 ? 39.839 13.085 114.568 1.00 20.48 168 GLY A N 1
ATOM 2649 C CA . GLY A 1 188 ? 38.441 12.761 114.535 1.00 19.82 168 GLY A CA 1
ATOM 2650 C C . GLY A 1 188 ? 37.737 13.050 113.230 1.00 18.79 168 GLY A C 1
ATOM 2651 O O . GLY A 1 188 ? 36.611 12.580 113.029 1.00 19.89 168 GLY A O 1
ATOM 2655 N N . LEU A 1 189 ? 38.333 13.852 112.345 1.00 17.50 169 LEU A N 1
ATOM 2656 C CA . LEU A 1 189 ? 37.671 14.179 111.086 1.00 17.93 169 LEU A CA 1
ATOM 2657 C C . LEU A 1 189 ? 37.578 12.928 110.221 1.00 17.36 169 LEU A C 1
ATOM 2658 O O . LEU A 1 189 ? 38.498 12.112 110.204 1.00 16.50 169 LEU A O 1
ATOM 2674 N N . ARG A 1 190 ? 36.496 12.815 109.467 1.00 14.68 170 ARG A N 1
ATOM 2675 C CA . ARG A 1 190 ? 36.331 11.665 108.569 1.00 14.49 170 ARG A CA 1
ATOM 2676 C C . ARG A 1 190 ? 36.032 12.186 107.170 1.00 17.98 170 ARG A C 1
ATOM 2677 O O . ARG A 1 190 ? 35.961 13.393 106.945 1.00 14.88 170 ARG A O 1
ATOM 2698 N N . LEU A 1 191 ? 35.825 11.280 106.227 1.00 15.79 171 LEU A N 1
ATOM 2699 C CA . LEU A 1 191 ? 35.713 11.605 104.805 1.00 15.00 171 LEU A CA 1
ATOM 2700 C C . LEU A 1 191 ? 34.430 11.048 104.214 1.00 15.54 171 LEU A C 1
ATOM 2701 O O . LEU A 1 191 ? 34.108 9.857 104.442 1.00 16.89 171 LEU A O 1
ATOM 2717 N N . THR A 1 192 ? 33.720 11.859 103.464 1.00 14.80 172 THR A N 1
ATOM 2718 C CA . THR A 1 192 ? 32.736 11.398 102.494 1.00 14.15 172 THR A CA 1
ATOM 2719 C C . THR A 1 192 ? 33.503 11.312 101.172 1.00 17.86 172 THR A C 1
ATOM 2720 O O . THR A 1 192 ? 33.949 12.339 100.640 1.00 17.46 172 THR A O 1
ATOM 2731 N N . LEU A 1 193 ? 33.697 10.092 100.637 1.00 14.95 173 LEU A N 1
ATOM 2732 C CA . LEU A 1 193 ? 34.408 9.928 99.366 1.00 15.69 173 LEU A CA 1
ATOM 2733 C C . LEU A 1 193 ? 33.412 10.118 98.244 1.00 15.99 173 LEU A C 1
ATOM 2734 O O . LEU A 1 193 ? 32.461 9.339 98.094 1.00 16.47 173 LEU A O 1
ATOM 2750 N N . ASP A 1 194 ? 33.598 11.176 97.466 1.00 16.01 174 ASP A N 1
ATOM 2751 C CA . ASP A 1 194 ? 32.858 11.330 96.217 1.00 15.15 174 ASP A CA 1
ATOM 2752 C C . ASP A 1 194 ? 33.667 10.623 95.148 1.00 19.05 174 ASP A C 1
ATOM 2753 O O . ASP A 1 194 ? 34.705 11.118 94.683 1.00 18.10 174 ASP A O 1
ATOM 2762 N N . TYR A 1 195 ? 33.213 9.416 94.804 1.00 18.73 175 TYR A N 1
ATOM 2763 C CA . TYR A 1 195 ? 34.016 8.536 93.967 1.00 20.45 175 TYR A CA 1
ATOM 2764 C C . TYR A 1 195 ? 34.205 9.135 92.585 1.00 20.43 175 TYR A C 1
ATOM 2765 O O . TYR A 1 195 ? 35.311 9.090 92.031 1.00 24.57 175 TYR A O 1
ATOM 2783 N N . GLY A 1 196 ? 33.157 9.777 92.048 1.00 21.19 176 GLY A N 1
ATOM 2784 C CA . GLY A 1 196 ? 33.254 10.413 90.742 1.00 22.68 176 GLY A CA 1
ATOM 2785 C C . GLY A 1 196 ? 34.184 11.617 90.718 1.00 22.47 176 GLY A C 1
ATOM 2786 O O . GLY A 1 196 ? 34.892 11.849 89.727 1.00 23.96 176 GLY A O 1
ATOM 2790 N N . ASN A 1 197 ? 34.217 12.382 91.812 1.00 18.02 177 ASN A N 1
ATOM 2791 C CA . ASN A 1 197 ? 35.068 13.576 91.846 1.00 18.72 177 ASN A CA 1
ATOM 2792 C C . ASN A 1 197 ? 36.542 13.224 91.765 1.00 20.38 177 ASN A C 1
ATOM 2793 O O . ASN A 1 197 ? 37.329 13.984 91.196 1.00 19.26 177 ASN A O 1
ATOM 2804 N N . MET A 1 198 ? 36.925 12.029 92.235 1.00 18.62 178 MET A N 1
ATOM 2805 C CA . MET A 1 198 ? 38.319 11.635 92.145 1.00 17.31 178 MET A CA 1
ATOM 2806 C C . MET A 1 198 ? 38.761 11.543 90.694 1.00 19.46 178 MET A C 1
ATOM 2807 O O . MET A 1 198 ? 39.888 11.903 90.352 1.00 20.39 178 MET A O 1
ATOM 2821 N N . LEU A 1 199 ? 37.868 11.109 89.812 1.00 20.46 179 LEU A N 1
ATOM 2822 C CA . LEU A 1 199 ? 38.215 11.060 88.399 1.00 22.61 179 LEU A CA 1
ATOM 2823 C C . LEU A 1 199 ? 38.556 12.442 87.861 1.00 22.58 179 LEU A C 1
ATOM 2824 O O . LEU A 1 199 ? 39.534 12.613 87.116 1.00 26.26 179 LEU A O 1
ATOM 2840 N N . VAL A 1 200 ? 37.784 13.457 88.267 1.00 22.88 180 VAL A N 1
ATOM 2841 C CA . VAL A 1 200 ? 38.056 14.822 87.826 1.00 23.48 180 VAL A CA 1
ATOM 2842 C C . VAL A 1 200 ? 39.450 15.249 88.256 1.00 23.97 180 VAL A C 1
ATOM 2843 O O . VAL A 1 200 ? 40.180 15.913 87.502 1.00 29.15 180 VAL A O 1
ATOM 2856 N N . ALA A 1 201 ? 39.835 14.899 89.475 1.00 21.40 181 ALA A N 1
ATOM 2857 C CA . ALA A 1 201 ? 41.126 15.250 90.027 1.00 21.69 181 ALA A CA 1
ATOM 2858 C C . ALA A 1 201 ? 42.272 14.445 89.447 1.00 24.63 181 ALA A C 1
ATOM 2859 O O . ALA A 1 201 ? 43.418 14.648 89.865 1.00 29.21 181 ALA A O 1
ATOM 2866 N N . GLY A 1 202 ? 41.998 13.550 88.499 1.00 23.02 182 GLY A N 1
ATOM 2867 C CA . GLY A 1 202 ? 43.064 12.771 87.909 1.00 25.74 182 GLY A CA 1
ATOM 2868 C C . GLY A 1 202 ? 43.442 11.529 88.685 1.00 24.78 182 GLY A C 1
ATOM 2869 O O . GLY A 1 202 ? 44.487 10.942 88.411 1.00 30.22 182 GLY A O 1
ATOM 2873 N N . GLU A 1 203 ? 42.638 11.112 89.649 1.00 22.82 183 GLU A N 1
ATOM 2874 C CA . GLU A 1 203 ? 42.965 9.958 90.459 1.00 28.85 183 GLU A CA 1
ATOM 2875 C C . GLU A 1 203 ? 42.184 8.758 89.963 1.00 28.41 183 GLU A C 1
ATOM 2876 O O . GLU A 1 203 ? 41.177 8.898 89.271 1.00 28.87 183 GLU A O 1
ATOM 2888 N N . ASP A 1 204 ? 42.672 7.572 90.303 1.00 25.18 184 ASP A N 1
ATOM 2889 C CA . ASP A 1 204 ? 41.877 6.373 90.103 1.00 27.06 184 ASP A CA 1
ATOM 2890 C C . ASP A 1 204 ? 40.901 6.246 91.268 1.00 23.70 184 ASP A C 1
ATOM 2891 O O . ASP A 1 204 ? 41.337 6.188 92.423 1.00 24.28 184 ASP A O 1
ATOM 2900 N N . PRO A 1 205 ? 39.593 6.263 91.023 1.00 22.50 185 PRO A N 1
ATOM 2901 C CA . PRO A 1 205 ? 38.639 6.233 92.143 1.00 21.15 185 PRO A CA 1
ATOM 2902 C C . PRO A 1 205 ? 38.871 5.084 93.113 1.00 19.75 185 PRO A C 1
ATOM 2903 O O . PRO A 1 205 ? 38.764 5.262 94.327 1.00 20.15 185 PRO A O 1
ATOM 2914 N N . LEU A 1 206 ? 39.197 3.888 92.615 1.00 22.84 186 LEU A N 1
ATOM 2915 C CA . LEU A 1 206 ? 39.372 2.762 93.525 1.00 24.22 186 LEU A CA 1
ATOM 2916 C C . LEU A 1 206 ? 40.615 2.939 94.395 1.00 23.49 186 LEU A C 1
ATOM 2917 O O . LEU A 1 206 ? 40.604 2.612 95.589 1.00 22.62 186 LEU A O 1
ATOM 2933 N N . GLU A 1 207 ? 41.695 3.450 93.810 1.00 24.55 187 GLU A N 1
ATOM 2934 C CA . GLU A 1 207 ? 42.902 3.693 94.581 1.00 26.32 187 GLU A CA 1
ATOM 2935 C C . GLU A 1 207 ? 42.641 4.731 95.658 1.00 21.92 187 GLU A C 1
ATOM 2936 O O . GLU A 1 207 ? 43.148 4.605 96.778 1.00 21.32 187 GLU A O 1
ATOM 2948 N N . ALA A 1 208 ? 41.816 5.747 95.349 1.00 21.11 188 ALA A N 1
ATOM 2949 C CA . ALA A 1 208 ? 41.405 6.707 96.379 1.00 20.97 188 ALA A CA 1
ATOM 2950 C C . ALA A 1 208 ? 40.726 6.005 97.548 1.00 20.48 188 ALA A C 1
ATOM 2951 O O . ALA A 1 208 ? 41.061 6.231 98.716 1.00 20.18 188 ALA A O 1
ATOM 2958 N N . TYR A 1 209 ? 39.780 5.111 97.252 1.00 20.05 189 TYR A N 1
ATOM 2959 C CA . TYR A 1 209 ? 39.153 4.362 98.338 1.00 19.30 189 TYR A CA 1
ATOM 2960 C C . TYR A 1 209 ? 40.179 3.538 99.119 1.00 20.23 189 TYR A C 1
ATOM 2961 O O . TYR A 1 209 ? 40.153 3.501 100.364 1.00 22.29 189 TYR A O 1
ATOM 2979 N N . GLU A 1 210 ? 41.070 2.844 98.411 1.00 21.24 190 GLU A N 1
ATOM 2980 C CA . GLU A 1 210 ? 42.018 1.986 99.110 1.00 24.61 190 GLU A CA 1
ATOM 2981 C C . GLU A 1 210 ? 42.941 2.800 100.005 1.00 24.88 190 GLU A C 1
ATOM 2982 O O . GLU A 1 210 ? 43.221 2.408 101.145 1.00 28.24 190 GLU A O 1
ATOM 2994 N N . LYS A 1 211 ? 43.408 3.950 99.522 1.00 20.80 191 LYS A N 1
ATOM 2995 C CA . LYS A 1 211 ? 44.358 4.750 100.292 1.00 20.40 191 LYS A CA 1
ATOM 2996 C C . LYS A 1 211 ? 43.705 5.484 101.453 1.00 22.43 191 LYS A C 1
ATOM 2997 O O . LYS A 1 211 ? 44.405 5.842 102.412 1.00 24.94 191 LYS A O 1
ATOM 3016 N N . LEU A 1 212 ? 42.399 5.752 101.366 1.00 21.38 192 LEU A N 1
ATOM 3017 C CA . LEU A 1 212 ? 41.710 6.582 102.336 1.00 20.51 192 LEU A CA 1
ATOM 3018 C C . LEU A 1 212 ? 40.733 5.784 103.182 1.00 20.41 192 LEU A C 1
ATOM 3019 O O . LEU A 1 212 ? 39.977 6.362 103.964 1.00 20.85 192 LEU A O 1
ATOM 3035 N N . ARG A 1 213 ? 40.777 4.451 103.058 1.00 22.88 193 ARG A N 1
ATOM 3036 C CA . ARG A 1 213 ? 39.767 3.556 103.612 1.00 22.17 193 ARG A CA 1
ATOM 3037 C C . ARG A 1 213 ? 39.481 3.820 105.084 1.00 20.98 193 ARG A C 1
ATOM 3038 O O . ARG A 1 213 ? 38.315 3.856 105.499 1.00 22.07 193 ARG A O 1
ATOM 3059 N N . LYS A 1 214 ? 40.521 4.022 105.899 1.00 21.69 194 LYS A N 1
ATOM 3060 C CA . LYS A 1 214 ? 40.269 4.136 107.338 1.00 25.30 194 LYS A CA 1
ATOM 3061 C C . LYS A 1 214 ? 39.476 5.394 107.709 1.00 21.54 194 LYS A C 1
ATOM 3062 O O . LYS A 1 214 ? 38.915 5.459 108.820 1.00 23.99 194 LYS A O 1
ATOM 3081 N N . TYR A 1 215 ? 39.402 6.386 106.813 1.00 18.25 195 TYR A N 1
ATOM 3082 C CA . TYR A 1 215 ? 38.688 7.617 107.064 1.00 17.63 195 TYR A CA 1
ATOM 3083 C C . TYR A 1 215 ? 37.286 7.636 106.457 1.00 20.06 195 TYR A C 1
ATOM 3084 O O . TYR A 1 215 ? 36.512 8.520 106.791 1.00 18.50 195 TYR A O 1
ATOM 3102 N N . ILE A 1 216 ? 36.948 6.722 105.551 1.00 16.77 196 ILE A N 1
ATOM 3103 C CA . ILE A 1 216 ? 35.753 6.857 104.723 1.00 16.20 196 ILE A CA 1
ATOM 3104 C C . ILE A 1 216 ? 34.554 6.305 105.469 1.00 17.78 196 ILE A C 1
ATOM 3105 O O . ILE A 1 216 ? 34.469 5.099 105.741 1.00 20.20 196 ILE A O 1
ATOM 3121 N N . VAL A 1 217 ? 33.615 7.181 105.794 1.00 16.71 197 VAL A N 1
ATOM 3122 C CA . VAL A 1 217 ? 32.428 6.812 106.529 1.00 15.89 197 VAL A CA 1
ATOM 3123 C C . VAL A 1 217 ? 31.170 7.022 105.724 1.00 18.01 197 VAL A C 1
ATOM 3124 O O . VAL A 1 217 ? 30.082 6.698 106.226 1.00 18.66 197 VAL A O 1
ATOM 3137 N N . ASN A 1 218 ? 31.272 7.582 104.519 1.00 14.68 198 ASN A N 1
ATOM 3138 C CA . ASN A 1 218 ? 30.128 7.910 103.674 1.00 15.36 198 ASN A CA 1
ATOM 3139 C C . ASN A 1 218 ? 30.680 7.966 102.260 1.00 15.01 198 ASN A C 1
ATOM 3140 O O . ASN A 1 218 ? 31.872 8.255 102.070 1.00 16.58 198 ASN A O 1
ATOM 3151 N N . ALA A 1 219 ? 29.827 7.752 101.265 1.00 14.50 199 ALA A N 1
ATOM 3152 C CA . ALA A 1 219 ? 30.311 7.816 99.892 1.00 15.59 199 ALA A CA 1
ATOM 3153 C C . ALA A 1 219 ? 29.227 8.410 99.016 1.00 18.33 199 ALA A C 1
ATOM 3154 O O . ALA A 1 219 ? 28.033 8.227 99.302 1.00 20.04 199 ALA A O 1
ATOM 3161 N N . HIS A 1 220 ? 29.640 9.184 98.018 1.00 15.44 200 HIS A N 1
ATOM 3162 C CA . HIS A 1 220 ? 28.729 9.682 96.984 1.00 15.15 200 HIS A CA 1
ATOM 3163 C C . HIS A 1 220 ? 29.062 8.943 95.695 1.00 16.73 200 HIS A C 1
ATOM 3164 O O . HIS A 1 220 ? 30.241 8.844 95.314 1.00 17.88 200 HIS A O 1
ATOM 3178 N N . LEU A 1 221 ? 28.029 8.421 95.014 1.00 17.49 201 LEU A N 1
ATOM 3179 C CA . LEU A 1 221 ? 28.206 7.691 93.763 1.00 16.77 201 LEU A CA 1
ATOM 3180 C C . LEU A 1 221 ? 27.627 8.510 92.626 1.00 18.00 201 LEU A C 1
ATOM 3181 O O . LEU A 1 221 ? 26.420 8.745 92.596 1.00 17.94 201 LEU A O 1
ATOM 3197 N N . LYS A 1 222 ? 28.480 8.905 91.699 1.00 19.91 202 LYS A N 1
ATOM 3198 C CA . LYS A 1 222 ? 28.046 9.550 90.480 1.00 18.47 202 LYS A CA 1
ATOM 3199 C C . LYS A 1 222 ? 28.974 9.114 89.363 1.00 20.33 202 LYS A C 1
ATOM 3200 O O . LYS A 1 222 ? 30.108 8.708 89.589 1.00 20.67 202 LYS A O 1
ATOM 3219 N N . ASP A 1 223 ? 28.480 9.239 88.156 1.00 21.24 203 ASP A N 1
ATOM 3220 C CA . ASP A 1 223 ? 29.158 8.700 86.987 1.00 19.68 203 ASP A CA 1
ATOM 3221 C C . ASP A 1 223 ? 29.407 9.833 85.999 1.00 20.76 203 ASP A C 1
ATOM 3222 O O . ASP A 1 223 ? 28.708 10.867 86.007 1.00 23.65 203 ASP A O 1
ATOM 3231 N N . TRP A 1 224 ? 30.396 9.624 85.140 1.00 21.40 204 TRP A N 1
ATOM 3232 C CA . TRP A 1 224 ? 30.757 10.580 84.105 1.00 21.32 204 TRP A CA 1
ATOM 3233 C C . TRP A 1 224 ? 30.933 9.860 82.778 1.00 24.15 204 TRP A C 1
ATOM 3234 O O . TRP A 1 224 ? 31.407 8.722 82.733 1.00 28.15 204 TRP A O 1
ATOM 3255 N N . LYS A 1 225 ? 30.573 10.554 81.712 1.00 28.63 205 LYS A N 1
ATOM 3256 C CA . LYS A 1 225 ? 30.826 10.117 80.344 1.00 33.50 205 LYS A CA 1
ATOM 3257 C C . LYS A 1 225 ? 31.796 11.095 79.694 1.00 34.55 205 LYS A C 1
ATOM 3258 O O . LYS A 1 225 ? 31.843 12.270 80.056 1.00 29.78 205 LYS A O 1
ATOM 3277 N N . VAL A 1 226 ? 32.592 10.617 78.741 1.00 40.28 206 VAL A N 1
ATOM 3278 C CA . VAL A 1 226 ? 33.589 11.479 78.104 1.00 51.06 206 VAL A CA 1
ATOM 3279 C C . VAL A 1 226 ? 32.965 12.178 76.899 1.00 54.12 206 VAL A C 1
ATOM 3280 O O . VAL A 1 226 ? 32.529 11.515 75.952 1.00 59.88 206 VAL A O 1
ATOM 3293 N N . THR A 1 227 ? 32.911 13.513 76.945 1.00 55.62 207 THR A N 1
ATOM 3294 C CA . THR A 1 227 ? 32.401 14.328 75.836 1.00 60.56 207 THR A CA 1
ATOM 3295 C C . THR A 1 227 ? 33.541 14.857 74.975 1.00 61.74 207 THR A C 1
ATOM 3296 O O . THR A 1 227 ? 34.279 15.746 75.392 1.00 62.91 207 THR A O 1
ATOM 3307 N N . THR A 1 233 ? 33.068 21.237 84.121 1.00 72.60 213 THR A N 1
ATOM 3308 C CA . THR A 1 233 ? 33.931 20.230 84.732 1.00 73.89 213 THR A CA 1
ATOM 3309 C C . THR A 1 233 ? 35.056 19.812 83.785 1.00 75.85 213 THR A C 1
ATOM 3310 O O . THR A 1 233 ? 34.843 19.005 82.884 1.00 69.94 213 THR A O 1
ATOM 3320 N N . ARG A 1 234 ? 36.246 20.367 84.010 1.00 83.84 214 ARG A N 1
ATOM 3321 C CA . ARG A 1 234 ? 37.429 20.118 83.195 1.00 89.11 214 ARG A CA 1
ATOM 3322 C C . ARG A 1 234 ? 38.397 19.272 84.013 1.00 81.89 214 ARG A C 1
ATOM 3323 O O . ARG A 1 234 ? 38.707 19.614 85.160 1.00 82.99 214 ARG A O 1
ATOM 3344 N N . CYS A 1 235 ? 38.864 18.173 83.428 1.00 71.65 215 CYS A N 1
ATOM 3345 C CA . CYS A 1 235 ? 39.685 17.205 84.139 1.00 62.51 215 CYS A CA 1
ATOM 3346 C C . CYS A 1 235 ? 41.142 17.629 84.224 1.00 61.06 215 CYS A C 1
ATOM 3347 O O . CYS A 1 235 ? 41.632 18.445 83.442 1.00 63.83 215 CYS A O 1
ATOM 3355 N N . ALA A 1 236 ? 41.845 17.021 85.184 1.00 56.21 216 ALA A N 1
ATOM 3356 C CA . ALA A 1 236 ? 43.299 17.119 85.206 1.00 54.44 216 ALA A CA 1
ATOM 3357 C C . ALA A 1 236 ? 43.912 16.415 83.998 1.00 58.75 216 ALA A C 1
ATOM 3358 O O . ALA A 1 236 ? 44.823 16.953 83.358 1.00 62.26 216 ALA A O 1
ATOM 3365 N N . ASP A 1 237 ? 43.405 15.228 83.649 1.00 65.98 217 ASP A N 1
ATOM 3366 C CA . ASP A 1 237 ? 43.989 14.408 82.587 1.00 73.54 217 ASP A CA 1
ATOM 3367 C C . ASP A 1 237 ? 43.564 14.826 81.182 1.00 71.35 217 ASP A C 1
ATOM 3368 O O . ASP A 1 237 ? 43.857 14.107 80.221 1.00 68.95 217 ASP A O 1
ATOM 3377 N N . GLY A 1 238 ? 42.881 15.951 81.029 1.00 73.65 218 GLY A N 1
ATOM 3378 C CA . GLY A 1 238 ? 42.516 16.381 79.698 1.00 76.94 218 GLY A CA 1
ATOM 3379 C C . GLY A 1 238 ? 41.082 16.091 79.302 1.00 77.45 218 GLY A C 1
ATOM 3380 O O . GLY A 1 238 ? 40.372 17.008 78.891 1.00 79.55 218 GLY A O 1
ATOM 3384 N N . ARG A 1 239 ? 40.631 14.843 79.409 1.00 69.18 219 ARG A N 1
ATOM 3385 C CA . ARG A 1 239 ? 39.292 14.492 78.949 1.00 63.92 219 ARG A CA 1
ATOM 3386 C C . ARG A 1 239 ? 38.251 15.482 79.460 1.00 66.36 219 ARG A C 1
ATOM 3387 O O . ARG A 1 239 ? 38.354 15.995 80.578 1.00 69.22 219 ARG A O 1
ATOM 3408 N N . HIS A 1 240 ? 37.256 15.761 78.617 1.00 70.08 220 HIS A N 1
ATOM 3409 C CA . HIS A 1 240 ? 36.084 16.540 79.006 1.00 71.39 220 HIS A CA 1
ATOM 3410 C C . HIS A 1 240 ? 35.013 15.577 79.497 1.00 60.65 220 HIS A C 1
ATOM 3411 O O . HIS A 1 240 ? 34.736 14.562 78.850 1.00 59.08 220 HIS A O 1
ATOM 3425 N N . LEU A 1 241 ? 34.398 15.902 80.627 1.00 56.19 221 LEU A N 1
ATOM 3426 C CA . LEU A 1 241 ? 33.433 15.016 81.264 1.00 45.70 221 LEU A CA 1
ATOM 3427 C C . LEU A 1 241 ? 32.067 15.679 81.372 1.00 45.30 221 LEU A C 1
ATOM 3428 O O . LEU A 1 241 ? 31.965 16.886 81.602 1.00 46.07 221 LEU A O 1
ATOM 3444 N N . GLU A 1 242 ? 31.019 14.879 81.233 1.00 38.57 222 GLU A N 1
ATOM 3445 C CA . GLU A 1 242 ? 29.681 15.351 81.539 1.00 34.91 222 GLU A CA 1
ATOM 3446 C C . GLU A 1 242 ? 28.999 14.320 82.423 1.00 25.74 222 GLU A C 1
ATOM 3447 O O . GLU A 1 242 ? 29.337 13.135 82.366 1.00 29.38 222 GLU A O 1
ATOM 3459 N N . PRO A 1 243 ? 28.067 14.755 83.266 1.00 27.64 223 PRO A N 1
ATOM 3460 C CA . PRO A 1 243 ? 27.329 13.816 84.117 1.00 23.48 223 PRO A CA 1
ATOM 3461 C C . PRO A 1 243 ? 26.688 12.718 83.292 1.00 25.76 223 PRO A C 1
ATOM 3462 O O . PRO A 1 243 ? 26.128 12.953 82.207 1.00 28.43 223 PRO A O 1
ATOM 3473 N N . SER A 1 244 ? 26.742 11.516 83.835 1.00 24.39 224 SER A N 1
ATOM 3474 C CA . SER A 1 244 ? 26.150 10.358 83.185 1.00 25.01 224 SER A CA 1
ATOM 3475 C C . SER A 1 244 ? 25.177 9.638 84.120 1.00 25.19 224 SER A C 1
ATOM 3476 O O . SER A 1 244 ? 25.376 9.574 85.337 1.00 25.02 224 SER A O 1
ATOM 3484 N N . LEU A 1 245 ? 24.135 9.037 83.539 1.00 23.84 225 LEU A N 1
ATOM 3485 C CA . LEU A 1 245 ? 23.368 8.081 84.313 1.00 22.33 225 LEU A CA 1
ATOM 3486 C C . LEU A 1 245 ? 24.303 6.971 84.777 1.00 20.96 225 LEU A C 1
ATOM 3487 O O . LEU A 1 245 ? 25.218 6.553 84.047 1.00 24.16 225 LEU A O 1
ATOM 3503 N N . HIS A 1 246 ? 24.098 6.485 85.994 1.00 20.26 226 HIS A N 1
ATOM 3504 C CA . HIS A 1 246 ? 25.044 5.529 86.549 1.00 20.15 226 HIS A CA 1
ATOM 3505 C C . HIS A 1 246 ? 25.060 4.245 85.731 1.00 21.44 226 HIS A C 1
ATOM 3506 O O . HIS A 1 246 ? 24.009 3.634 85.486 1.00 25.03 226 HIS A O 1
ATOM 3520 N N . GLY A 1 247 ? 26.268 3.804 85.367 1.00 22.39 227 GLY A N 1
ATOM 3521 C CA . GLY A 1 247 ? 26.425 2.607 84.557 1.00 21.98 227 GLY A CA 1
ATOM 3522 C C . GLY A 1 247 ? 26.571 2.906 83.087 1.00 26.92 227 GLY A C 1
ATOM 3523 O O . GLY A 1 247 ? 26.938 2.006 82.314 1.00 25.63 227 GLY A O 1
ATOM 3527 N N . GLN A 1 248 ? 26.263 4.124 82.668 1.00 22.63 228 GLN A N 1
ATOM 3528 C CA . GLN A 1 248 ? 26.426 4.533 81.279 1.00 22.97 228 GLN A CA 1
ATOM 3529 C C . GLN A 1 248 ? 27.710 5.313 81.050 1.00 26.43 228 GLN A C 1
ATOM 3530 O O . GLN A 1 248 ? 28.004 5.715 79.909 1.00 29.49 228 GLN A O 1
ATOM 3544 N N . GLY A 1 249 ? 28.508 5.502 82.102 1.00 25.13 229 GLY A N 1
ATOM 3545 C CA . GLY A 1 249 ? 29.720 6.252 81.970 1.00 23.93 229 GLY A CA 1
ATOM 3546 C C . GLY A 1 249 ? 30.937 5.370 82.169 1.00 26.96 229 GLY A C 1
ATOM 3547 O O . GLY A 1 249 ? 30.933 4.178 81.851 1.00 29.51 229 GLY A O 1
ATOM 3551 N N . VAL A 1 250 ? 31.975 5.949 82.757 1.00 24.45 230 VAL A N 1
ATOM 3552 C CA . VAL A 1 250 ? 33.256 5.273 82.877 1.00 25.52 230 VAL A CA 1
ATOM 3553 C C . VAL A 1 250 ? 33.566 4.767 84.283 1.00 27.14 230 VAL A C 1
ATOM 3554 O O . VAL A 1 250 ? 34.567 4.054 84.457 1.00 29.56 230 VAL A O 1
ATOM 3567 N N . ILE A 1 251 ? 32.757 5.096 85.289 1.00 24.54 231 ILE A N 1
ATOM 3568 C CA . ILE A 1 251 ? 33.120 4.735 86.651 1.00 24.42 231 ILE A CA 1
ATOM 3569 C C . ILE A 1 251 ? 32.779 3.282 86.899 1.00 29.86 231 ILE A C 1
ATOM 3570 O O . ILE A 1 251 ? 31.662 2.837 86.623 1.00 29.34 231 ILE A O 1
ATOM 3586 N N . ASN A 1 252 ? 33.716 2.553 87.484 1.00 27.38 232 ASN A N 1
ATOM 3587 C CA . ASN A 1 252 ? 33.513 1.141 87.766 1.00 29.49 232 ASN A CA 1
ATOM 3588 C C . ASN A 1 252 ? 32.976 1.006 89.188 1.00 29.03 232 ASN A C 1
ATOM 3589 O O . ASN A 1 252 ? 33.748 1.008 90.160 1.00 32.89 232 ASN A O 1
ATOM 3600 N N . PHE A 1 253 ? 31.641 0.891 89.314 1.00 24.72 233 PHE A N 1
ATOM 3601 C CA . PHE A 1 253 ? 31.057 0.781 90.642 1.00 25.32 233 PHE A CA 1
ATOM 3602 C C . PHE A 1 253 ? 31.213 -0.618 91.211 1.00 21.44 233 PHE A C 1
ATOM 3603 O O . PHE A 1 253 ? 31.341 -0.768 92.426 1.00 24.34 233 PHE A O 1
ATOM 3620 N N . LYS A 1 254 ? 31.226 -1.644 90.355 1.00 27.75 234 LYS A N 1
ATOM 3621 C CA . LYS A 1 254 ? 31.338 -2.998 90.872 1.00 27.51 234 LYS A CA 1
ATOM 3622 C C . LYS A 1 254 ? 32.660 -3.203 91.605 1.00 24.06 234 LYS A C 1
ATOM 3623 O O . LYS A 1 254 ? 32.679 -3.781 92.699 1.00 24.63 234 LYS A O 1
ATOM 3642 N N . SER A 1 255 ? 33.760 -2.658 91.068 1.00 26.44 235 SER A N 1
ATOM 3643 C CA . SER A 1 255 ? 35.051 -2.814 91.728 1.00 29.93 235 SER A CA 1
ATOM 3644 C C . SER A 1 255 ? 35.049 -2.140 93.091 1.00 24.76 235 SER A C 1
ATOM 3645 O O . SER A 1 255 ? 35.586 -2.678 94.069 1.00 26.48 235 SER A O 1
ATOM 3653 N N . LEU A 1 256 ? 34.422 -0.968 93.184 1.00 23.69 236 LEU A N 1
ATOM 3654 C CA . LEU A 1 256 ? 34.332 -0.326 94.480 1.00 23.17 236 LEU A CA 1
ATOM 3655 C C . LEU A 1 256 ? 33.511 -1.168 95.434 1.00 20.29 236 LEU A C 1
ATOM 3656 O O . LEU A 1 256 ? 33.888 -1.357 96.597 1.00 23.59 236 LEU A O 1
ATOM 3672 N N . PHE A 1 257 ? 32.354 -1.643 94.971 1.00 23.43 237 PHE A N 1
ATOM 3673 C CA . PHE A 1 257 ? 31.473 -2.413 95.839 1.00 24.30 237 PHE A CA 1
ATOM 3674 C C . PHE A 1 257 ? 32.171 -3.666 96.343 1.00 24.91 237 PHE A C 1
ATOM 3675 O O . PHE A 1 257 ? 32.020 -4.044 97.510 1.00 27.29 237 PHE A O 1
ATOM 3692 N N . ALA A 1 258 ? 32.943 -4.316 95.473 1.00 23.57 238 ALA A N 1
ATOM 3693 C CA . ALA A 1 258 ? 33.629 -5.541 95.878 1.00 26.53 238 ALA A CA 1
ATOM 3694 C C . ALA A 1 258 ? 34.618 -5.257 96.994 1.00 29.41 238 ALA A C 1
ATOM 3695 O O . ALA A 1 258 ? 34.727 -6.032 97.950 1.00 27.07 238 ALA A O 1
ATOM 3702 N N . GLU A 1 259 ? 35.308 -4.112 96.920 1.00 27.06 239 GLU A N 1
ATOM 3703 C CA . GLU A 1 259 ? 36.282 -3.784 97.950 1.00 26.64 239 GLU A CA 1
ATOM 3704 C C . GLU A 1 259 ? 35.601 -3.371 99.250 1.00 24.70 239 GLU A C 1
ATOM 3705 O O . GLU A 1 259 ? 36.053 -3.739 100.343 1.00 27.68 239 GLU A O 1
ATOM 3717 N N . MET A 1 260 ? 34.508 -2.602 99.159 1.00 23.18 240 MET A N 1
ATOM 3718 C CA . MET A 1 260 ? 33.804 -2.212 100.374 1.00 24.90 240 MET A CA 1
ATOM 3719 C C . MET A 1 260 ? 33.180 -3.422 101.065 1.00 27.42 240 MET A C 1
ATOM 3720 O O . MET A 1 260 ? 33.190 -3.519 102.300 1.00 29.78 240 MET A O 1
ATOM 3734 N N . VAL A 1 261 ? 32.624 -4.351 100.290 1.00 28.20 241 VAL A N 1
ATOM 3735 C CA . VAL A 1 261 ? 32.099 -5.576 100.894 1.00 28.74 241 VAL A CA 1
ATOM 3736 C C . VAL A 1 261 ? 33.224 -6.360 101.574 1.00 32.81 241 VAL A C 1
ATOM 3737 O O . VAL A 1 261 ? 33.091 -6.792 102.723 1.00 36.01 241 VAL A O 1
ATOM 3750 N N . SER A 1 262 ? 34.368 -6.491 100.897 1.00 29.64 242 SER A N 1
ATOM 3751 C CA . SER A 1 262 ? 35.531 -7.177 101.469 1.00 34.45 242 SER A CA 1
ATOM 3752 C C . SER A 1 262 ? 35.960 -6.557 102.797 1.00 35.22 242 SER A C 1
ATOM 3753 O O . SER A 1 262 ? 36.374 -7.271 103.720 1.00 36.20 242 SER A O 1
ATOM 3761 N N . ASN A 1 263 ? 35.879 -5.236 102.912 1.00 29.09 243 ASN A N 1
ATOM 3762 C CA . ASN A 1 263 ? 36.299 -4.527 104.109 1.00 29.01 243 ASN A CA 1
ATOM 3763 C C . ASN A 1 263 ? 35.157 -4.298 105.096 1.00 25.80 243 ASN A C 1
ATOM 3764 O O . ASN A 1 263 ? 35.357 -3.614 106.100 1.00 30.56 243 ASN A O 1
ATOM 3775 N N . ASN A 1 264 ? 33.973 -4.854 104.844 1.00 32.70 244 ASN A N 1
ATOM 3776 C CA . ASN A 1 264 ? 32.848 -4.742 105.782 1.00 30.67 244 ASN A CA 1
ATOM 3777 C C . ASN A 1 264 ? 32.492 -3.283 106.046 1.00 24.94 244 ASN A C 1
ATOM 3778 O O . ASN A 1 264 ? 32.300 -2.863 107.185 1.00 27.82 244 ASN A O 1
ATOM 3789 N N . TYR A 1 265 ? 32.444 -2.494 104.971 1.00 26.65 245 TYR A N 1
ATOM 3790 C CA . TYR A 1 265 ? 31.977 -1.112 105.076 1.00 23.64 245 TYR A CA 1
ATOM 3791 C C . TYR A 1 265 ? 30.582 -1.040 105.709 1.00 24.86 245 TYR A C 1
ATOM 3792 O O . TYR A 1 265 ? 29.659 -1.737 105.284 1.00 28.19 245 TYR A O 1
ATOM 3810 N N . LYS A 1 266 ? 30.404 -0.170 106.707 1.00 24.46 246 LYS A N 1
ATOM 3811 C CA . LYS A 1 266 ? 29.112 -0.064 107.388 1.00 26.65 246 LYS A CA 1
ATOM 3812 C C . LYS A 1 266 ? 28.310 1.198 107.082 1.00 29.30 246 LYS A C 1
ATOM 3813 O O . LYS A 1 266 ? 27.234 1.397 107.675 1.00 34.24 246 LYS A O 1
ATOM 3832 N N . GLY A 1 267 ? 28.777 2.044 106.182 1.00 28.99 247 GLY A N 1
ATOM 3833 C CA . GLY A 1 267 ? 28.131 3.309 105.920 1.00 24.61 247 GLY A CA 1
ATOM 3834 C C . GLY A 1 267 ? 27.101 3.236 104.809 1.00 22.64 247 GLY A C 1
ATOM 3835 O O . GLY A 1 267 ? 26.666 2.171 104.363 1.00 25.26 247 GLY A O 1
ATOM 3839 N N . TYR A 1 268 ? 26.725 4.411 104.337 1.00 19.65 248 TYR A N 1
ATOM 3840 C CA . TYR A 1 268 ? 25.790 4.508 103.234 1.00 17.89 248 TYR A CA 1
ATOM 3841 C C . TYR A 1 268 ? 26.514 4.813 101.933 1.00 19.08 248 TYR A C 1
ATOM 3842 O O . TYR A 1 268 ? 27.629 5.334 101.919 1.00 19.86 248 TYR A O 1
ATOM 3860 N N . LEU A 1 269 ? 25.858 4.451 100.840 1.00 20.54 249 LEU A N 1
ATOM 3861 C CA . LEU A 1 269 ? 26.253 4.769 99.480 1.00 19.93 249 LEU A CA 1
ATOM 3862 C C . LEU A 1 269 ? 25.177 5.712 99.005 1.00 19.58 249 LEU A C 1
ATOM 3863 O O . LEU A 1 269 ? 24.011 5.325 98.913 1.00 19.94 249 LEU A O 1
ATOM 3879 N N . SER A 1 270 ? 25.559 6.965 98.747 1.00 16.50 250 SER A N 1
ATOM 3880 C CA . SER A 1 270 ? 24.605 8.031 98.434 1.00 16.25 250 SER A CA 1
ATOM 3881 C C . SER A 1 270 ? 24.524 8.273 96.937 1.00 16.03 250 SER A C 1
ATOM 3882 O O . SER A 1 270 ? 25.550 8.379 96.267 1.00 18.11 250 SER A O 1
ATOM 3890 N N . PHE A 1 271 ? 23.312 8.325 96.419 1.00 16.30 251 PHE A N 1
ATOM 3891 C CA . PHE A 1 271 ? 23.085 8.489 94.993 1.00 15.83 251 PHE A CA 1
ATOM 3892 C C . PHE A 1 271 ? 23.159 9.957 94.633 1.00 15.83 251 PHE A C 1
ATOM 3893 O O . PHE A 1 271 ? 22.350 10.776 95.124 1.00 17.26 251 PHE A O 1
ATOM 3910 N N . GLU A 1 272 ? 24.128 10.287 93.777 1.00 16.61 252 GLU A N 1
ATOM 3911 C CA . GLU A 1 272 ? 24.327 11.659 93.317 1.00 15.25 252 GLU A CA 1
ATOM 3912 C C . GLU A 1 272 ? 24.129 11.696 91.804 1.00 17.17 252 GLU A C 1
ATOM 3913 O O . GLU A 1 272 ? 24.709 10.883 91.065 1.00 18.96 252 GLU A O 1
ATOM 3925 N N . TYR A 1 273 ? 23.338 12.656 91.330 1.00 18.27 253 TYR A N 1
ATOM 3926 C CA . TYR A 1 273 ? 23.196 12.852 89.903 1.00 18.38 253 TYR A CA 1
ATOM 3927 C C . TYR A 1 273 ? 23.177 14.349 89.645 1.00 19.31 253 TYR A C 1
ATOM 3928 O O . TYR A 1 273 ? 22.393 15.078 90.267 1.00 23.97 253 TYR A O 1
ATOM 3946 N N . GLU A 1 274 ? 24.025 14.793 88.715 1.00 19.87 254 GLU A N 1
ATOM 3947 C CA . GLU A 1 274 ? 24.174 16.218 88.428 1.00 19.42 254 GLU A CA 1
ATOM 3948 C C . GLU A 1 274 ? 23.802 16.570 86.998 1.00 25.98 254 GLU A C 1
ATOM 3949 O O . GLU A 1 274 ? 24.028 17.720 86.577 1.00 27.06 254 GLU A O 1
ATOM 3961 N N . GLY A 1 275 ? 23.208 15.638 86.245 1.00 22.54 255 GLY A N 1
ATOM 3962 C CA . GLY A 1 275 ? 22.911 15.836 84.839 1.00 26.34 255 GLY A CA 1
ATOM 3963 C C . GLY A 1 275 ? 21.529 16.406 84.585 1.00 24.43 255 GLY A C 1
ATOM 3964 O O . GLY A 1 275 ? 20.802 16.804 85.497 1.00 25.10 255 GLY A O 1
ATOM 3968 N N . ASP A 1 276 ? 21.148 16.373 83.303 1.00 26.07 256 ASP A N 1
ATOM 3969 C CA . ASP A 1 276 ? 19.953 17.019 82.783 1.00 30.02 256 ASP A CA 1
ATOM 3970 C C . ASP A 1 276 ? 18.754 16.090 82.610 1.00 32.09 256 ASP A C 1
ATOM 3971 O O . ASP A 1 276 ? 17.654 16.587 82.337 1.00 33.78 256 ASP A O 1
ATOM 3980 N N . ILE A 1 277 ? 18.927 14.770 82.724 1.00 24.40 257 ILE A N 1
ATOM 3981 C CA . ILE A 1 277 ? 17.778 13.870 82.644 1.00 22.26 257 ILE A CA 1
ATOM 3982 C C . ILE A 1 277 ? 16.846 14.156 83.817 1.00 22.57 257 ILE A C 1
ATOM 3983 O O . ILE A 1 277 ? 17.294 14.469 84.933 1.00 22.95 257 ILE A O 1
ATOM 3999 N N . ASN A 1 278 ? 15.538 14.051 83.579 1.00 22.22 258 ASN A N 1
ATOM 4000 C CA . ASN A 1 278 ? 14.566 14.190 84.664 1.00 21.08 258 ASN A CA 1
ATOM 4001 C C . ASN A 1 278 ? 15.039 13.468 85.916 1.00 18.48 258 ASN A C 1
ATOM 4002 O O . ASN A 1 278 ? 15.404 12.292 85.873 1.00 20.71 258 ASN A O 1
ATOM 4013 N N . ALA A 1 279 ? 15.005 14.159 87.048 1.00 20.67 259 ALA A N 1
ATOM 4014 C CA . ALA A 1 279 ? 15.719 13.673 88.225 1.00 18.92 259 ALA A CA 1
ATOM 4015 C C . ALA A 1 279 ? 15.091 12.394 88.759 1.00 21.06 259 ALA A C 1
ATOM 4016 O O . ALA A 1 279 ? 15.793 11.530 89.300 1.00 19.20 259 ALA A O 1
ATOM 4023 N N . LYS A 1 280 ? 13.767 12.257 88.645 1.00 19.40 260 LYS A N 1
ATOM 4024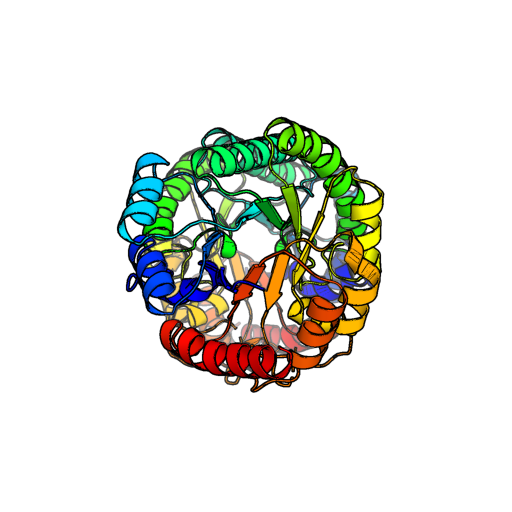 C CA . LYS A 1 280 ? 13.144 10.999 89.076 1.00 18.77 260 LYS A CA 1
ATOM 4025 C C . LYS A 1 280 ? 13.542 9.834 88.171 1.00 18.18 260 LYS A C 1
ATOM 4026 O O . LYS A 1 280 ? 13.879 8.752 88.662 1.00 19.89 260 LYS A O 1
ATOM 4045 N N . GLU A 1 281 ? 13.528 10.041 86.847 1.00 18.46 261 GLU A N 1
ATOM 4046 C CA . GLU A 1 281 ? 13.975 8.997 85.922 1.00 20.04 261 GLU A CA 1
ATOM 4047 C C . GLU A 1 281 ? 15.433 8.649 86.169 1.00 20.31 261 GLU A C 1
ATOM 4048 O O . GLU A 1 281 ? 15.815 7.470 86.137 1.00 21.92 261 GLU A O 1
ATOM 4060 N N . ALA A 1 282 ? 16.265 9.657 86.454 1.00 19.44 262 ALA A N 1
ATOM 4061 C CA . ALA A 1 282 ? 17.679 9.367 86.656 1.00 19.08 262 ALA A CA 1
ATOM 4062 C C . ALA A 1 282 ? 17.891 8.473 87.869 1.00 19.65 262 ALA A C 1
ATOM 4063 O O . ALA A 1 282 ? 18.747 7.584 87.854 1.00 19.64 262 ALA A O 1
ATOM 4070 N N . VAL A 1 283 ? 17.139 8.717 88.947 1.00 18.47 263 VAL A N 1
ATOM 4071 C CA . VAL A 1 283 ? 17.246 7.852 90.122 1.00 18.06 263 VAL A CA 1
ATOM 4072 C C . VAL A 1 283 ? 16.810 6.434 89.771 1.00 17.45 263 VAL A C 1
ATOM 4073 O O . VAL A 1 283 ? 17.488 5.442 90.115 1.00 19.92 263 VAL A O 1
ATOM 4086 N N . ARG A 1 284 ? 15.670 6.298 89.093 1.00 17.87 264 ARG A N 1
ATOM 4087 C CA . ARG A 1 284 ? 15.147 4.974 88.790 1.00 17.65 264 ARG A CA 1
ATOM 4088 C C . ARG A 1 284 ? 16.115 4.208 87.894 1.00 20.35 264 ARG A C 1
ATOM 4089 O O . ARG A 1 284 ? 16.424 3.032 88.148 1.00 22.89 264 ARG A O 1
ATOM 4110 N N . LEU A 1 285 ? 16.659 4.887 86.886 1.00 19.69 265 LEU A N 1
ATOM 4111 C CA . LEU A 1 285 ? 17.555 4.236 85.940 1.00 23.03 265 LEU A CA 1
ATOM 4112 C C . LEU A 1 285 ? 18.877 3.913 86.606 1.00 22.99 265 LEU A C 1
ATOM 4113 O O . LEU A 1 285 ? 19.395 2.797 86.470 1.00 21.99 265 LEU A O 1
ATOM 4129 N N . GLY A 1 286 ? 19.433 4.880 87.343 1.00 20.22 266 GLY A N 1
ATOM 4130 C CA . GLY A 1 286 ? 20.753 4.684 87.922 1.00 21.90 266 GLY A CA 1
ATOM 4131 C C . GLY A 1 286 ? 20.741 3.661 89.042 1.00 21.40 266 GLY A C 1
ATOM 4132 O O . GLY A 1 286 ? 21.689 2.895 89.208 1.00 19.77 266 GLY A O 1
ATOM 4136 N N . MET A 1 287 ? 19.676 3.639 89.841 1.00 20.45 267 MET A N 1
ATOM 4137 C CA . MET A 1 287 ? 19.598 2.667 90.935 1.00 17.30 267 MET A CA 1
ATOM 4138 C C . MET A 1 287 ? 19.452 1.247 90.425 1.00 19.98 267 MET A C 1
ATOM 4139 O O . MET A 1 287 ? 19.934 0.311 91.072 1.00 23.16 267 MET A O 1
ATOM 4153 N N . MET A 1 288 ? 18.783 1.068 89.285 1.00 22.32 268 MET A N 1
ATOM 4154 C CA . MET A 1 288 ? 18.718 -0.267 88.707 1.00 23.53 268 MET A CA 1
ATOM 4155 C C . MET A 1 288 ? 20.113 -0.817 88.453 1.00 26.99 268 MET A C 1
ATOM 4156 O O . MET A 1 288 ? 20.404 -1.970 88.800 1.00 25.44 268 MET A O 1
ATOM 4170 N N . HIS A 1 289 ? 20.995 -0.003 87.866 1.00 22.00 269 HIS A N 1
ATOM 4171 C CA . HIS A 1 289 ? 22.380 -0.426 87.654 1.00 21.75 269 HIS A CA 1
ATOM 4172 C C . HIS A 1 289 ? 23.112 -0.667 88.972 1.00 25.38 269 HIS A C 1
ATOM 4173 O O . HIS A 1 289 ? 23.747 -1.713 89.173 1.00 25.84 269 HIS A O 1
ATOM 4187 N N . LEU A 1 290 ? 23.070 0.298 89.878 1.00 21.69 270 LEU A N 1
ATOM 4188 C CA . LEU A 1 290 ? 23.821 0.160 91.119 1.00 19.98 270 LEU A CA 1
ATOM 4189 C C . LEU A 1 290 ? 23.387 -1.076 91.900 1.00 25.05 270 LEU A C 1
ATOM 4190 O O . LEU A 1 290 ? 24.236 -1.787 92.450 1.00 22.95 270 LEU A O 1
ATOM 4206 N N . ARG A 1 291 ? 22.074 -1.327 91.994 1.00 22.65 271 ARG A N 1
ATOM 4207 C CA . ARG A 1 291 ? 21.614 -2.498 92.742 1.00 22.59 271 ARG A CA 1
ATOM 4208 C C . ARG A 1 291 ? 22.045 -3.789 92.058 1.00 24.95 271 ARG A C 1
ATOM 4209 O O . ARG A 1 291 ? 22.397 -4.763 92.730 1.00 29.20 271 ARG A O 1
ATOM 4230 N N . GLU A 1 292 ? 22.021 -3.810 90.730 1.00 25.37 272 GLU A N 1
ATOM 4231 C CA . GLU A 1 292 ? 22.469 -4.994 89.993 1.00 23.99 272 GLU A CA 1
ATOM 4232 C C . GLU A 1 292 ? 23.937 -5.277 90.289 1.00 27.93 272 GLU A C 1
ATOM 4233 O O . GLU A 1 292 ? 24.314 -6.412 90.595 1.00 30.63 272 GLU A O 1
ATOM 4245 N N . GLN A 1 293 ? 24.776 -4.238 90.252 1.00 25.45 273 GLN A N 1
ATOM 4246 C CA . GLN A 1 293 ? 26.201 -4.438 90.499 1.00 26.78 273 GLN A CA 1
ATOM 4247 C C . GLN A 1 293 ? 26.470 -4.906 91.922 1.00 32.72 273 GLN A C 1
ATOM 4248 O O . GLN A 1 293 ? 27.293 -5.814 92.135 1.00 28.13 273 GLN A O 1
ATOM 4262 N N . LEU A 1 294 ? 25.836 -4.274 92.918 1.00 25.68 274 LEU A N 1
ATOM 4263 C CA . LEU A 1 294 ? 25.993 -4.731 94.293 1.00 26.69 274 LEU A CA 1
ATOM 4264 C C . LEU A 1 294 ? 25.521 -6.170 94.432 1.00 35.45 274 LEU A C 1
ATOM 4265 O O . LEU A 1 294 ? 26.139 -6.964 95.145 1.00 33.69 274 LEU A O 1
ATOM 4281 N N . ASN A 1 295 ? 24.412 -6.512 93.770 1.00 29.45 275 ASN A N 1
ATOM 4282 C CA . ASN A 1 295 ? 23.889 -7.871 93.852 1.00 37.13 275 ASN A CA 1
ATOM 4283 C C . ASN A 1 295 ? 24.887 -8.879 93.302 1.00 38.02 275 ASN A C 1
ATOM 4284 O O . ASN A 1 295 ? 25.051 -9.967 93.871 1.00 42.14 275 ASN A O 1
ATOM 4295 N N . GLU A 1 296 ? 25.561 -8.545 92.193 1.00 36.85 276 GLU A N 1
ATOM 4296 C CA . GLU A 1 296 ? 26.580 -9.439 91.640 1.00 39.32 276 GLU A CA 1
ATOM 4297 C C . GLU A 1 296 ? 27.735 -9.659 92.612 1.00 46.02 276 GLU A C 1
ATOM 4298 O O . GLU A 1 296 ? 28.367 -10.725 92.595 1.00 42.71 276 GLU A O 1
ATOM 4310 N N . VAL A 1 297 ? 27.954 -8.708 93.510 1.00 37.33 277 VAL A N 1
ATOM 4311 C CA . VAL A 1 297 ? 29.060 -8.825 94.490 1.00 39.04 277 VAL A CA 1
ATOM 4312 C C . VAL A 1 297 ? 28.612 -9.593 95.729 1.00 53.67 277 VAL A C 1
ATOM 4313 O O . VAL A 1 297 ? 29.458 -10.234 96.320 1.00 59.82 277 VAL A O 1
ATOM 4326 N N . ILE A 1 298 ? 27.361 -9.450 96.157 1.00 54.58 278 ILE A N 1
ATOM 4327 C CA . ILE A 1 298 ? 26.910 -10.189 97.365 1.00 54.99 278 ILE A CA 1
ATOM 4328 C C . ILE A 1 298 ? 26.038 -11.358 96.901 1.00 59.48 278 ILE A C 1
ATOM 4329 O O . ILE A 1 298 ? 26.484 -12.013 95.948 1.00 63.00 278 ILE A O 1
ATOM 4345 N N . MET B 1 21 ? 33.699 55.139 75.740 1.00 35.77 1 MET B N 1
ATOM 4346 C CA . MET B 1 21 ? 33.717 53.716 75.399 1.00 36.58 1 MET B CA 1
ATOM 4347 C C . MET B 1 21 ? 35.087 53.066 75.637 1.00 33.83 1 MET B C 1
ATOM 4348 O O . MET B 1 21 ? 35.611 52.363 74.761 1.00 36.14 1 MET B O 1
ATOM 4362 N N . LYS B 1 22 ? 35.647 53.276 76.823 1.00 31.25 2 LYS B N 1
ATOM 4363 C CA . LYS B 1 22 ? 36.936 52.700 77.180 1.00 27.17 2 LYS B CA 1
ATOM 4364 C C . LYS B 1 22 ? 36.758 51.229 77.551 1.00 26.13 2 LYS B C 1
ATOM 4365 O O . LYS B 1 22 ? 35.703 50.829 78.049 1.00 23.70 2 LYS B O 1
ATOM 4384 N N . PHE B 1 23 ? 37.811 50.424 77.309 1.00 24.97 3 PHE B N 1
ATOM 4385 C CA . PHE B 1 23 ? 37.797 49.011 77.674 1.00 20.79 3 PHE B CA 1
ATOM 4386 C C . PHE B 1 23 ? 38.537 48.779 78.979 1.00 22.53 3 PHE B C 1
ATOM 4387 O O . PHE B 1 23 ? 39.594 49.381 79.236 1.00 19.85 3 PHE B O 1
ATOM 4404 N N . SER B 1 24 ? 38.028 47.827 79.757 1.00 19.49 4 SER B N 1
ATOM 4405 C CA . SER B 1 24 ? 38.678 47.359 80.970 1.00 17.44 4 SER B CA 1
ATOM 4406 C C . SER B 1 24 ? 38.802 45.854 80.873 1.00 18.23 4 SER B C 1
ATOM 4407 O O . SER B 1 24 ? 38.022 45.206 80.180 1.00 19.80 4 SER B O 1
ATOM 4415 N N . LEU B 1 25 ? 39.845 45.322 81.481 1.00 16.80 5 LEU B N 1
ATOM 4416 C CA . LEU B 1 25 ? 40.065 43.876 81.510 1.00 15.72 5 LEU B CA 1
ATOM 4417 C C . LEU B 1 25 ? 39.649 43.347 82.876 1.00 17.53 5 LEU B C 1
ATOM 4418 O O . LEU B 1 25 ? 40.219 43.749 83.894 1.00 17.81 5 LEU B O 1
ATOM 4434 N N . MET B 1 26 ? 38.731 42.381 82.899 1.00 17.37 6 MET B N 1
ATOM 4435 C CA . MET B 1 26 ? 38.442 41.695 84.167 1.00 16.97 6 MET B CA 1
ATOM 4436 C C . MET B 1 26 ? 39.616 40.804 84.578 1.00 17.69 6 MET B C 1
ATOM 4437 O O . MET B 1 26 ? 40.048 39.922 83.810 1.00 18.36 6 MET B O 1
ATOM 4451 N N . THR B 1 27 ? 40.113 40.972 85.819 1.00 16.31 7 THR B N 1
ATOM 4452 C CA . THR B 1 27 ? 41.108 40.010 86.283 1.00 18.09 7 THR B CA 1
ATOM 4453 C C . THR B 1 27 ? 40.560 38.584 86.278 1.00 17.66 7 THR B C 1
ATOM 4454 O O . THR B 1 27 ? 41.329 37.630 86.062 1.00 19.27 7 THR B O 1
ATOM 4465 N N . TYR B 1 28 ? 39.261 38.433 86.493 1.00 19.13 8 TYR B N 1
ATOM 4466 C CA . TYR B 1 28 ? 38.583 37.152 86.445 1.00 19.30 8 TYR B CA 1
ATOM 4467 C C . TYR B 1 28 ? 38.812 36.465 85.097 1.00 19.31 8 TYR B C 1
ATOM 4468 O O . TYR B 1 28 ? 38.880 35.234 85.041 1.00 19.62 8 TYR B O 1
ATOM 4486 N N . SER B 1 29 ? 38.946 37.225 84.001 1.00 17.14 9 SER B N 1
ATOM 4487 C CA . SER B 1 29 ? 39.250 36.614 82.688 1.00 18.05 9 SER B CA 1
ATOM 4488 C C . SER B 1 29 ? 40.581 35.861 82.680 1.00 18.00 9 SER B C 1
ATOM 4489 O O . SER B 1 29 ? 40.782 34.981 81.822 1.00 18.59 9 SER B O 1
ATOM 4497 N N . MET B 1 30 ? 41.488 36.181 83.592 1.00 16.37 10 MET B N 1
ATOM 4498 C CA . MET B 1 30 ? 42.811 35.568 83.627 1.00 16.99 10 MET B CA 1
ATOM 4499 C C . MET B 1 30 ? 42.944 34.555 84.743 1.00 17.47 10 MET B C 1
ATOM 4500 O O . MET B 1 30 ? 44.081 34.119 85.045 1.00 19.39 10 MET B O 1
ATOM 4514 N N . VAL B 1 31 ? 41.813 34.152 85.342 1.00 18.80 11 V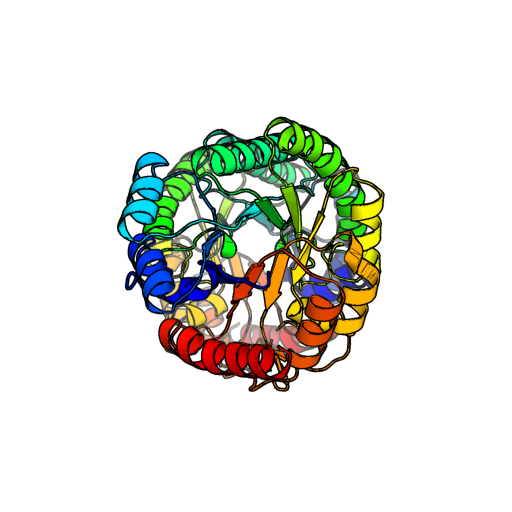AL B N 1
ATOM 4515 C CA . VAL B 1 31 ? 41.839 33.293 86.512 1.00 19.24 11 VAL B CA 1
ATOM 4516 C C . VAL B 1 31 ? 42.519 31.963 86.234 1.00 20.16 11 VAL B C 1
ATOM 4517 O O . VAL B 1 31 ? 43.195 31.429 87.121 1.00 22.47 11 VAL B O 1
ATOM 4530 N N . SER B 1 32 ? 42.394 31.419 85.023 1.00 20.87 12 SER B N 1
ATOM 4531 C CA . SER B 1 32 ? 43.061 30.153 84.758 1.00 21.82 12 SER B CA 1
ATOM 4532 C C . SER B 1 32 ? 44.566 30.265 84.951 1.00 22.75 12 SER B C 1
ATOM 4533 O O . SER B 1 32 ? 45.200 29.371 85.528 1.00 27.58 12 SER B O 1
ATOM 4541 N N . LEU B 1 33 ? 45.163 31.359 84.478 1.00 20.82 13 LEU B N 1
ATOM 4542 C CA . LEU B 1 33 ? 46.605 31.533 84.581 1.00 19.37 13 LEU B CA 1
ATOM 4543 C C . LEU B 1 33 ? 47.035 32.042 85.950 1.00 20.59 13 LEU B C 1
ATOM 4544 O O . LEU B 1 33 ? 48.185 31.815 86.350 1.00 22.40 13 LEU B O 1
ATOM 4560 N N . MET B 1 34 ? 46.148 32.698 86.700 1.00 20.96 14 MET B N 1
ATOM 4561 C CA . MET B 1 34 ? 46.474 32.967 88.096 1.00 19.18 14 MET B CA 1
ATOM 4562 C C . MET B 1 34 ? 46.406 31.689 88.949 1.00 21.68 14 MET B C 1
ATOM 4563 O O . MET B 1 34 ? 47.268 31.474 89.812 1.00 23.18 14 MET B O 1
ATOM 4577 N N . ARG B 1 35 ? 45.405 30.838 88.701 1.00 22.90 15 ARG B N 1
ATOM 4578 C CA . ARG B 1 35 ? 45.306 29.563 89.431 1.00 21.35 15 ARG B CA 1
ATOM 4579 C C . ARG B 1 35 ? 46.468 28.634 89.124 1.00 28.64 15 ARG B C 1
ATOM 4580 O O . ARG B 1 35 ? 46.902 27.870 90.005 1.00 31.17 15 ARG B O 1
ATOM 4601 N N . SER B 1 36 ? 46.992 28.681 87.906 1.00 24.08 16 SER B N 1
ATOM 4602 C CA . SER B 1 36 ? 48.115 27.811 87.565 1.00 27.97 16 SER B CA 1
ATOM 4603 C C . SER B 1 36 ? 49.451 28.366 88.033 1.00 28.90 16 SER B C 1
ATOM 4604 O O . SER B 1 36 ? 50.476 27.687 87.879 1.00 33.24 16 SER B O 1
ATOM 4612 N N . GLY B 1 37 ? 49.477 29.570 88.590 1.00 26.33 17 GLY B N 1
ATOM 4613 C CA . GLY B 1 37 ? 50.713 30.194 89.037 1.00 30.01 17 GLY B CA 1
ATOM 4614 C C . GLY B 1 37 ? 51.518 30.861 87.942 1.00 31.18 17 GLY B C 1
ATOM 4615 O O . GLY B 1 37 ? 52.613 31.373 88.217 1.00 28.49 17 GLY B O 1
ATOM 4619 N N . GLU B 1 38 ? 51.002 30.897 86.718 1.00 23.57 18 GLU B N 1
ATOM 4620 C CA . GLU B 1 38 ? 51.744 31.524 85.635 1.00 24.90 18 GLU B CA 1
ATOM 4621 C C . GLU B 1 38 ? 51.678 33.046 85.693 1.00 27.49 18 GLU B C 1
ATOM 4622 O O . GLU B 1 38 ? 52.636 33.711 85.288 1.00 30.92 18 GLU B O 1
ATOM 4634 N N . MET B 1 39 ? 50.577 33.618 86.198 1.00 23.90 19 MET B N 1
ATOM 4635 C CA . MET B 1 39 ? 50.419 35.061 86.317 1.00 22.89 19 MET B CA 1
ATOM 4636 C C . MET B 1 39 ? 50.048 35.402 87.748 1.00 22.01 19 MET B C 1
ATOM 4637 O O . MET B 1 39 ? 49.211 34.727 88.358 1.00 25.23 19 MET B O 1
ATOM 4651 N N . ASN B 1 40 ? 50.638 36.469 88.270 1.00 21.77 20 ASN B N 1
ATOM 4652 C CA . ASN B 1 40 ? 50.130 37.069 89.489 1.00 21.57 20 ASN B CA 1
ATOM 4653 C C . ASN B 1 40 ? 49.376 38.350 89.147 1.00 22.64 20 ASN B C 1
ATOM 4654 O O . ASN B 1 40 ? 49.247 38.728 87.980 1.00 19.91 20 ASN B O 1
ATOM 4665 N N . LEU B 1 41 ? 48.860 39.033 90.179 1.00 21.01 21 LEU B N 1
ATOM 4666 C CA . LEU B 1 41 ? 48.052 40.218 89.886 1.00 22.02 21 LEU B CA 1
ATOM 4667 C C . LEU B 1 41 ? 48.840 41.258 89.106 1.00 19.66 21 LEU B C 1
ATOM 4668 O O . LEU B 1 41 ? 48.318 41.847 88.155 1.00 19.34 21 LEU B O 1
ATOM 4684 N N . GLU B 1 42 ? 50.097 41.508 89.500 1.00 20.97 22 GLU B N 1
ATOM 4685 C CA . GLU B 1 42 ? 50.891 42.495 88.782 1.00 19.39 22 GLU B CA 1
ATOM 4686 C C . GLU B 1 42 ? 51.043 42.116 87.308 1.00 20.72 22 GLU B C 1
ATOM 4687 O O . GLU B 1 42 ? 51.011 42.989 86.439 1.00 20.67 22 GLU B O 1
ATOM 4699 N N . ASP B 1 43 ? 51.214 40.821 87.020 1.00 19.58 23 ASP B N 1
ATOM 4700 C CA . ASP B 1 43 ? 51.320 40.378 85.636 1.00 18.49 23 ASP B CA 1
ATOM 4701 C C . ASP B 1 43 ? 50.041 40.685 84.872 1.00 19.72 23 ASP B C 1
ATOM 4702 O O . ASP B 1 43 ? 50.084 41.040 83.682 1.00 18.87 23 ASP B O 1
ATOM 4711 N N . VAL B 1 44 ? 48.881 40.512 85.527 1.00 19.82 24 VAL B N 1
ATOM 4712 C CA . VAL B 1 44 ? 47.620 40.813 84.862 1.00 16.99 24 VAL B CA 1
ATOM 4713 C C . VAL B 1 44 ? 47.520 42.299 84.569 1.00 20.04 24 VAL B C 1
ATOM 4714 O O . VAL B 1 44 ? 47.077 42.695 83.485 1.00 19.86 24 VAL B O 1
ATOM 4727 N N . ILE B 1 45 ? 47.892 43.147 85.545 1.00 17.77 25 ILE B N 1
ATOM 4728 C CA . ILE B 1 45 ? 47.879 44.592 85.346 1.00 20.23 25 ILE B CA 1
ATOM 4729 C C . ILE B 1 45 ? 48.813 44.976 84.206 1.00 18.70 25 ILE B C 1
ATOM 4730 O O . ILE B 1 45 ? 48.465 45.793 83.343 1.00 20.38 25 ILE B O 1
ATOM 4746 N N . ALA B 1 46 ? 50.041 44.462 84.238 1.00 19.20 26 ALA B N 1
ATOM 4747 C CA . ALA B 1 46 ? 51.012 44.735 83.167 1.00 20.38 26 ALA B CA 1
ATOM 4748 C C . ALA B 1 46 ? 50.492 44.285 81.798 1.00 20.84 26 ALA B C 1
ATOM 4749 O O . ALA B 1 46 ? 50.649 44.991 80.786 1.00 22.16 26 ALA B O 1
ATOM 4756 N N . PHE B 1 47 ? 49.875 43.110 81.760 1.00 19.25 27 PHE B N 1
ATOM 4757 C CA . PHE B 1 47 ? 49.321 42.583 80.524 1.00 19.25 27 PHE B CA 1
ATOM 4758 C C . PHE B 1 47 ? 48.196 43.462 80.007 1.00 18.68 27 PHE B C 1
ATOM 4759 O O . PHE B 1 47 ? 48.119 43.767 78.809 1.00 19.97 27 PHE B O 1
ATOM 4776 N N . ALA B 1 48 ? 47.329 43.899 80.899 1.00 18.23 28 ALA B N 1
ATOM 4777 C CA . ALA B 1 48 ? 46.265 44.811 80.497 1.00 17.67 28 ALA B CA 1
ATOM 4778 C C . ALA B 1 48 ? 46.847 46.094 79.910 1.00 19.59 28 ALA B C 1
ATOM 4779 O O . ALA B 1 48 ? 46.374 46.576 78.877 1.00 20.63 28 ALA B O 1
ATOM 4786 N N . ALA B 1 49 ? 47.909 46.629 80.517 1.00 19.66 29 ALA B N 1
ATOM 4787 C CA . ALA B 1 49 ? 48.521 47.849 79.985 1.00 20.30 29 ALA B CA 1
ATOM 4788 C C . ALA B 1 49 ? 49.112 47.598 78.608 1.00 23.02 29 ALA B C 1
ATOM 4789 O O . ALA B 1 49 ? 48.903 48.382 77.671 1.00 23.17 29 ALA B O 1
ATOM 4796 N N . ASN B 1 50 ? 49.817 46.482 78.463 1.00 21.03 30 ASN B N 1
ATOM 4797 C CA . ASN B 1 50 ? 50.464 46.173 77.191 1.00 21.31 30 ASN B CA 1
ATOM 4798 C C . ASN B 1 50 ? 49.439 45.929 76.088 1.00 25.67 30 ASN B C 1
ATOM 4799 O O . ASN B 1 50 ? 49.708 46.220 74.910 1.00 25.76 30 ASN B O 1
ATOM 4810 N N . GLU B 1 51 ? 48.261 45.402 76.436 1.00 20.88 31 GLU B N 1
ATOM 4811 C CA . GLU B 1 51 ? 47.188 45.183 75.467 1.00 20.68 31 GLU B CA 1
ATOM 4812 C C . GLU B 1 51 ? 46.294 46.408 75.280 1.00 23.82 31 GLU B C 1
ATOM 4813 O O . GLU B 1 51 ? 45.264 46.317 74.601 1.00 25.87 31 GLU B O 1
ATOM 4825 N N . GLY B 1 52 ? 46.662 47.546 75.851 1.00 23.15 32 GLY B N 1
ATOM 4826 C CA . GLY B 1 52 ? 45.973 48.786 75.540 1.00 22.88 32 GLY B CA 1
ATOM 4827 C C . GLY B 1 52 ? 44.712 49.058 76.309 1.00 25.16 32 GLY B C 1
ATOM 4828 O O . GLY B 1 52 ? 43.980 50.001 75.961 1.00 24.58 32 GLY B O 1
ATOM 4832 N N . PHE B 1 53 ? 44.447 48.314 77.377 1.00 19.62 33 PHE B N 1
ATOM 4833 C CA . PHE B 1 53 ? 43.263 48.594 78.191 1.00 19.60 33 PHE B CA 1
ATOM 4834 C C . PHE B 1 53 ? 43.450 49.870 78.990 1.00 24.01 33 PHE B C 1
ATOM 4835 O O . PHE B 1 53 ? 44.556 50.216 79.401 1.00 24.32 33 PHE B O 1
ATOM 4852 N N . ASP B 1 54 ? 42.337 50.558 79.228 1.00 23.05 34 ASP B N 1
ATOM 4853 C CA . ASP B 1 54 ? 42.352 51.747 80.062 1.00 25.28 34 ASP B CA 1
ATOM 4854 C C . ASP B 1 54 ? 42.255 51.430 81.547 1.00 24.77 34 ASP B C 1
ATOM 4855 O O . ASP B 1 54 ? 42.615 52.283 82.371 1.00 29.02 34 ASP B O 1
ATOM 4864 N N . ALA B 1 55 ? 41.810 50.227 81.902 1.00 22.68 35 ALA B N 1
ATOM 4865 C CA . ALA B 1 55 ? 41.607 49.904 83.307 1.00 19.79 35 ALA B CA 1
ATOM 4866 C C . ALA B 1 55 ? 41.551 48.397 83.435 1.00 17.33 35 ALA B C 1
ATOM 4867 O O . ALA B 1 55 ? 41.412 47.671 82.444 1.00 18.45 35 ALA B O 1
ATOM 4874 N N . ILE B 1 56 ? 41.603 47.951 84.694 1.00 18.62 36 ILE B N 1
ATOM 4875 C CA . ILE B 1 56 ? 41.205 46.605 85.063 1.00 17.74 36 ILE B CA 1
ATOM 4876 C C . ILE B 1 56 ? 39.961 46.654 85.929 1.00 18.19 36 ILE B C 1
ATOM 4877 O O . ILE B 1 56 ? 39.709 47.628 86.644 1.00 17.26 36 ILE B O 1
ATOM 4893 N N . GLU B 1 57 ? 39.208 45.583 85.889 1.00 16.59 37 GLU B N 1
ATOM 4894 C CA . GLU B 1 57 ? 38.100 45.336 86.809 1.00 14.63 37 GLU B CA 1
ATOM 4895 C C . GLU B 1 57 ? 38.562 44.227 87.755 1.00 15.54 37 GLU B C 1
ATOM 4896 O O . GLU B 1 57 ? 38.814 43.094 87.323 1.00 17.81 37 GLU B O 1
ATOM 4908 N N . LEU B 1 58 ? 38.786 44.593 89.008 1.00 16.79 38 LEU B N 1
ATOM 4909 C CA . LEU B 1 58 ? 39.541 43.746 89.931 1.00 15.68 38 LEU B CA 1
ATOM 4910 C C . LEU B 1 58 ? 38.614 42.859 90.738 1.00 17.60 38 LEU B C 1
ATOM 4911 O O . LEU B 1 58 ? 37.776 43.355 91.495 1.00 17.29 38 LEU B O 1
ATOM 4927 N N . LEU B 1 59 ? 38.741 41.546 90.572 1.00 16.98 39 LEU B N 1
ATOM 4928 C CA . LEU B 1 59 ? 38.018 40.605 91.414 1.00 17.46 39 LEU B CA 1
ATOM 4929 C C . LEU B 1 59 ? 38.700 40.537 92.773 1.00 18.36 39 LEU B C 1
ATOM 4930 O O . LEU B 1 59 ? 39.907 40.278 92.860 1.00 21.16 39 LEU B O 1
ATOM 4946 N N . MET B 1 60 ? 37.947 40.794 93.834 1.00 15.73 40 MET B N 1
ATOM 4947 C CA . MET B 1 60 ? 38.520 40.826 95.170 1.00 18.79 40 MET B CA 1
ATOM 4948 C C . MET B 1 60 ? 37.843 39.734 95.987 1.00 18.94 40 MET B C 1
ATOM 4949 O O . MET B 1 60 ? 36.649 39.837 96.289 1.00 19.64 40 MET B O 1
ATOM 4963 N N . VAL B 1 61 ? 38.606 38.692 96.305 1.00 17.70 41 VAL B N 1
ATOM 4964 C CA . VAL B 1 61 ? 38.101 37.557 97.092 1.00 17.68 41 VAL B CA 1
ATOM 4965 C C . VAL B 1 61 ? 38.734 37.468 98.462 1.00 21.11 41 VAL B C 1
ATOM 4966 O O . VAL B 1 61 ? 38.325 36.612 99.273 1.00 22.23 41 VAL B O 1
ATOM 4979 N N . ASN B 1 62 ? 39.711 38.308 98.752 1.00 19.16 42 ASN B N 1
ATOM 4980 C CA . ASN B 1 62 ? 40.293 38.417 100.078 1.00 19.84 42 ASN B CA 1
ATOM 4981 C C . ASN B 1 62 ? 40.990 39.763 100.158 1.00 20.13 42 ASN B C 1
ATOM 4982 O O . ASN B 1 62 ? 41.139 40.476 99.155 1.00 21.82 42 ASN B O 1
ATOM 4993 N N . PHE B 1 63 ? 41.415 40.097 101.368 1.00 20.14 43 PHE B N 1
ATOM 4994 C CA . PHE B 1 63 ? 42.156 41.322 101.631 1.00 23.59 43 PHE B CA 1
ATOM 4995 C C . PHE B 1 63 ? 43.611 41.008 101.956 1.00 23.32 43 PHE B C 1
ATOM 4996 O O . PHE B 1 63 ? 44.244 41.721 102.723 1.00 29.69 43 PHE B O 1
ATOM 5013 N N . SER B 1 64 ? 44.160 39.948 101.352 1.00 23.85 44 SER B N 1
ATOM 5014 C CA . SER B 1 64 ? 45.515 39.525 101.699 1.00 25.27 44 SER B CA 1
ATOM 5015 C C . SER B 1 64 ? 46.570 40.554 101.290 1.00 31.06 44 SER B C 1
ATOM 5016 O O . SER B 1 64 ? 47.572 40.727 101.994 1.00 35.85 44 SER B O 1
ATOM 5024 N N . ARG B 1 65 ? 46.354 41.264 100.201 1.00 30.40 45 ARG B N 1
ATOM 5025 C CA . ARG B 1 65 ? 47.311 42.255 99.726 1.00 34.86 45 ARG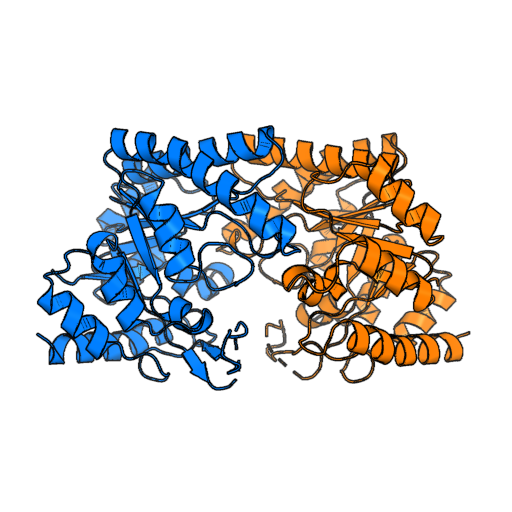 B CA 1
ATOM 5026 C C . ARG B 1 65 ? 46.998 43.600 100.346 1.00 33.11 45 ARG B C 1
ATOM 5027 O O . ARG B 1 65 ? 45.830 43.958 100.514 1.00 36.45 45 ARG B O 1
ATOM 5048 N N . SER B 1 66 ? 48.044 44.348 100.683 1.00 35.41 46 SER B N 1
ATOM 5049 C CA . SER B 1 66 ? 47.855 45.703 101.178 1.00 35.47 46 SER B CA 1
ATOM 5050 C C . SER B 1 66 ? 47.436 46.622 100.038 1.00 32.43 46 SER B C 1
ATOM 5051 O O . SER B 1 66 ? 47.789 46.405 98.874 1.00 30.07 46 SER B O 1
ATOM 5059 N N . SER B 1 67 ? 46.646 47.636 100.385 1.00 36.17 47 SER B N 1
ATOM 5060 C CA . SER B 1 67 ? 46.315 48.656 99.401 1.00 32.06 47 SER B CA 1
ATOM 5061 C C . SER B 1 67 ? 47.570 49.313 98.856 1.00 26.78 47 SER B C 1
ATOM 5062 O O . SER B 1 67 ? 47.623 49.657 97.673 1.00 25.90 47 SER B O 1
ATOM 5070 N N . ASP B 1 68 ? 48.582 49.515 99.705 1.00 26.65 48 ASP B N 1
ATOM 5071 C CA . ASP B 1 68 ? 49.825 50.110 99.238 1.00 26.84 48 ASP B CA 1
ATOM 5072 C C . ASP B 1 68 ? 50.391 49.325 98.065 1.00 24.04 48 ASP B C 1
ATOM 5073 O O . ASP B 1 68 ? 50.845 49.911 97.077 1.00 24.11 48 ASP B O 1
ATOM 5082 N N . GLU B 1 69 ? 50.392 47.988 98.172 1.00 26.74 49 GLU B N 1
ATOM 5083 C CA . GLU B 1 69 ? 51.011 47.170 97.140 1.00 26.83 49 GLU B CA 1
ATOM 5084 C C . GLU B 1 69 ? 50.246 47.292 95.826 1.00 22.63 49 GLU B C 1
ATOM 5085 O O . GLU B 1 69 ? 50.849 47.402 94.754 1.00 22.73 49 GLU B O 1
ATOM 5097 N N . ILE B 1 70 ? 48.912 47.260 95.896 1.00 21.79 50 ILE B N 1
ATOM 5098 C CA . ILE B 1 70 ? 48.118 47.385 94.675 1.00 22.24 50 ILE B CA 1
ATOM 5099 C C . ILE B 1 70 ? 48.289 48.755 94.050 1.00 22.75 50 ILE B C 1
ATOM 5100 O O . ILE B 1 70 ? 48.443 48.886 92.831 1.00 21.74 50 ILE B O 1
ATOM 5116 N N . ARG B 1 71 ? 48.283 49.794 94.875 1.00 21.12 51 ARG B N 1
ATOM 5117 C CA . ARG B 1 71 ? 48.465 51.133 94.321 1.00 22.45 51 ARG B CA 1
ATOM 5118 C C . ARG B 1 71 ? 49.814 51.241 93.624 1.00 21.89 51 ARG B C 1
ATOM 5119 O O . ARG B 1 71 ? 49.923 51.857 92.553 1.00 22.73 51 ARG B O 1
ATOM 5140 N N . ARG B 1 72 ? 50.837 50.589 94.189 1.00 21.75 52 ARG B N 1
ATOM 5141 C CA . ARG B 1 72 ? 52.165 50.599 93.582 1.00 21.35 52 ARG B CA 1
ATOM 5142 C C . ARG B 1 72 ? 52.129 49.966 92.197 1.00 22.81 52 ARG B C 1
ATOM 5143 O O . ARG B 1 72 ? 52.659 50.545 91.238 1.00 25.85 52 ARG B O 1
ATOM 5164 N N . MET B 1 73 ? 51.531 48.766 92.094 1.00 22.67 53 MET B N 1
ATOM 5165 C CA . MET B 1 73 ? 51.383 48.085 90.806 1.00 22.29 53 MET B CA 1
ATOM 5166 C C . MET B 1 73 ? 50.690 48.978 89.784 1.00 23.33 53 MET B C 1
ATOM 5167 O O . MET B 1 73 ? 51.106 49.046 88.621 1.00 21.77 53 MET B O 1
ATOM 5181 N N . LEU B 1 74 ? 49.623 49.681 90.208 1.00 21.16 54 LEU B N 1
ATOM 5182 C CA . LEU B 1 74 ? 48.864 50.507 89.277 1.00 22.99 54 LEU B CA 1
ATOM 5183 C C . LEU B 1 74 ? 49.698 51.681 88.794 1.00 23.43 54 LEU B C 1
ATOM 5184 O O . LEU B 1 74 ? 49.645 52.055 87.618 1.00 28.01 54 LEU B O 1
ATOM 5200 N N . GLU B 1 75 ? 50.498 52.260 89.685 1.00 21.95 55 GLU B N 1
ATOM 5201 C CA . GLU B 1 75 ? 51.340 53.371 89.276 1.00 25.21 55 GLU B CA 1
ATOM 5202 C C . GLU B 1 75 ? 52.437 52.890 88.344 1.00 23.41 55 GLU B C 1
ATOM 5203 O O . GLU B 1 75 ? 52.733 53.547 87.334 1.00 25.88 55 GLU B O 1
ATOM 5215 N N . THR B 1 76 ? 53.012 51.713 88.629 1.00 22.96 56 THR B N 1
ATOM 5216 C CA . THR B 1 76 ? 54.102 51.206 87.792 1.00 23.06 56 THR B CA 1
ATOM 5217 C C . THR B 1 76 ? 53.645 51.057 86.354 1.00 21.66 56 THR B C 1
ATOM 5218 O O . THR B 1 76 ? 54.363 51.415 85.415 1.00 23.88 56 THR B O 1
ATOM 5229 N N . HIS B 1 77 ? 52.425 50.573 86.165 1.00 21.80 57 HIS B N 1
ATOM 5230 C CA . HIS B 1 77 ? 51.939 50.247 84.844 1.00 22.00 57 HIS B CA 1
ATOM 5231 C C . HIS B 1 77 ? 50.963 51.265 84.294 1.00 22.90 57 HIS B C 1
ATOM 5232 O O . HIS B 1 77 ? 50.365 51.025 83.237 1.00 24.31 57 HIS B O 1
ATOM 5246 N N . GLN B 1 78 ? 50.798 52.397 84.970 1.00 23.23 58 GLN B N 1
ATOM 5247 C CA . GLN B 1 78 ? 49.931 53.475 84.505 1.00 27.33 58 GLN B CA 1
ATOM 5248 C C . GLN B 1 78 ? 48.526 52.946 84.250 1.00 25.34 58 GLN B C 1
ATOM 5249 O O . GLN B 1 78 ? 47.929 53.160 83.202 1.00 27.78 58 GLN B O 1
ATOM 5263 N N . MET B 1 79 ? 48.010 52.224 85.236 1.00 19.64 59 MET B N 1
ATOM 5264 C CA . MET B 1 79 ? 46.701 51.580 85.144 1.00 19.47 59 MET B CA 1
ATOM 5265 C C . MET B 1 79 ? 45.784 52.057 86.254 1.00 21.72 59 MET B C 1
ATOM 5266 O O . MET B 1 79 ? 46.225 52.571 87.288 1.00 25.14 59 MET B O 1
ATOM 5280 N N . LYS B 1 80 ? 44.490 51.944 86.014 1.00 19.10 60 LYS B N 1
ATOM 5281 C CA . LYS B 1 80 ? 43.489 52.286 87.003 1.00 22.33 60 LYS B CA 1
ATOM 5282 C C . LYS B 1 80 ? 42.552 51.100 87.174 1.00 19.82 60 LYS B C 1
ATOM 5283 O O . LYS B 1 80 ? 42.539 50.181 86.350 1.00 18.30 60 LYS B O 1
ATOM 5302 N N . ILE B 1 81 ? 41.764 51.132 88.245 1.00 20.41 61 ILE B N 1
ATOM 5303 C CA . ILE B 1 81 ? 40.730 50.128 88.473 1.00 18.33 61 ILE B CA 1
ATOM 5304 C C . ILE B 1 81 ? 39.385 50.765 88.153 1.00 19.01 61 ILE B C 1
ATOM 5305 O O . ILE B 1 81 ? 39.018 51.788 88.742 1.00 20.39 61 ILE B O 1
ATOM 5321 N N . SER B 1 82 ? 38.651 50.192 87.225 1.00 15.87 62 SER B N 1
ATOM 5322 C CA . SER B 1 82 ? 37.335 50.715 86.849 1.00 17.60 62 SER B CA 1
ATOM 5323 C C . SER B 1 82 ? 36.271 50.301 87.835 1.00 18.53 62 SER B C 1
ATOM 5324 O O . SER B 1 82 ? 35.275 51.022 88.000 1.00 18.70 62 SER B O 1
ATOM 5332 N N . CYS B 1 83 ? 36.424 49.109 88.437 1.00 17.18 63 CYS B N 1
ATOM 5333 C CA . CYS B 1 83 ? 35.395 48.511 89.268 1.00 18.51 63 CYS B CA 1
ATOM 5334 C C . CYS B 1 83 ? 36.026 47.378 90.056 1.00 20.55 63 CYS B C 1
ATOM 5335 O O . CYS B 1 83 ? 36.921 46.691 89.553 1.00 18.24 63 CYS B O 1
ATOM 5343 N N . ILE B 1 84 ? 35.577 47.199 91.302 1.00 16.99 64 ILE B N 1
ATOM 5344 C CA . ILE B 1 84 ? 35.967 46.058 92.124 1.00 16.01 64 ILE B CA 1
ATOM 5345 C C . ILE B 1 84 ? 34.779 45.113 92.168 1.00 16.16 64 ILE B C 1
ATOM 5346 O O . ILE B 1 84 ? 33.658 45.537 92.481 1.00 17.92 64 ILE B O 1
ATOM 5362 N N . ASP B 1 85 ? 35.004 43.835 91.827 1.00 15.76 65 ASP B N 1
ATOM 5363 C CA . ASP B 1 85 ? 33.972 42.808 91.833 1.00 17.65 65 ASP B CA 1
ATOM 5364 C C . ASP B 1 85 ? 34.124 41.957 93.088 1.00 16.93 65 ASP B C 1
ATOM 5365 O O . ASP B 1 85 ? 35.241 41.666 93.521 1.00 17.67 65 ASP B O 1
ATOM 5374 N N . ALA B 1 86 ? 32.995 41.517 93.638 1.00 16.92 66 ALA B N 1
ATOM 5375 C CA . ALA B 1 86 ? 33.049 40.569 94.752 1.00 15.76 66 ALA B CA 1
ATOM 5376 C C . ALA B 1 86 ? 31.799 39.712 94.769 1.00 19.21 66 ALA B C 1
ATOM 5377 O O . ALA B 1 86 ? 30.727 40.153 94.360 1.00 18.16 66 ALA B O 1
ATOM 5384 N N . PHE B 1 87 ? 31.956 38.467 95.270 1.00 19.92 67 PHE B N 1
ATOM 5385 C CA . PHE B 1 87 ? 30.864 37.515 95.483 1.00 18.13 67 PHE B CA 1
ATOM 5386 C C . PHE B 1 87 ? 30.548 37.597 96.969 1.00 19.37 67 PHE B C 1
ATOM 5387 O O . PHE B 1 87 ? 31.425 37.347 97.803 1.00 22.38 67 PHE B O 1
ATOM 5404 N N . VAL B 1 88 ? 29.337 38.034 97.323 1.00 18.79 68 VAL B N 1
ATOM 5405 C CA . VAL B 1 88 ? 28.939 38.146 98.730 1.00 18.96 68 VAL B CA 1
ATOM 5406 C C . VAL B 1 88 ? 27.546 37.547 98.903 1.00 21.63 68 VAL B C 1
ATOM 5407 O O . VAL B 1 88 ? 26.666 37.773 98.062 1.00 22.71 68 VAL B O 1
ATOM 5420 N N . ASP B 1 89 ? 27.341 36.769 99.971 1.00 18.53 69 ASP B N 1
ATOM 5421 C CA . ASP B 1 89 ? 26.046 36.092 100.177 1.00 19.92 69 ASP B CA 1
ATOM 5422 C C . ASP B 1 89 ? 25.055 37.013 100.896 1.00 20.78 69 ASP B C 1
ATOM 5423 O O . ASP B 1 89 ? 24.816 36.931 102.107 1.00 21.04 69 ASP B O 1
ATOM 5432 N N . LEU B 1 90 ? 24.437 37.891 100.102 1.00 17.36 70 LEU B N 1
ATOM 5433 C CA . LEU B 1 90 ? 23.396 38.758 100.658 1.00 17.66 70 LEU B CA 1
ATOM 5434 C C . LEU B 1 90 ? 22.049 38.067 100.786 1.00 19.82 70 LEU B C 1
ATOM 5435 O O . LEU B 1 90 ? 21.101 38.675 101.303 1.00 20.60 70 LEU B O 1
ATOM 5451 N N . ALA B 1 91 ? 21.946 36.810 100.365 1.00 17.74 71 ALA B N 1
ATOM 5452 C CA . ALA B 1 91 ? 20.739 36.041 100.575 1.00 19.37 71 ALA B CA 1
ATOM 5453 C C . ALA B 1 91 ? 20.781 35.233 101.865 1.00 20.72 71 ALA B C 1
ATOM 5454 O O . ALA B 1 91 ? 19.837 34.481 102.148 1.00 21.75 71 ALA B O 1
ATOM 5461 N N . ALA B 1 92 ? 21.856 35.342 102.645 1.00 20.03 72 ALA B N 1
ATOM 5462 C CA . ALA B 1 92 ? 21.999 34.456 103.797 1.00 20.68 72 ALA B CA 1
ATOM 5463 C C . ALA B 1 92 ? 20.797 34.526 104.739 1.00 20.61 72 ALA B C 1
ATOM 5464 O O . ALA B 1 92 ? 20.441 35.600 105.226 1.00 20.56 72 ALA B O 1
ATOM 5471 N N . GLN B 1 93 ? 20.199 33.366 105.032 1.00 23.52 73 GLN B N 1
ATOM 5472 C CA . GLN B 1 93 ? 19.048 33.306 105.935 1.00 23.15 73 GLN B CA 1
ATOM 5473 C C . GLN B 1 93 ? 19.460 33.462 107.394 1.00 22.06 73 GLN B C 1
ATOM 5474 O O . GLN B 1 93 ? 18.666 33.937 108.207 1.00 27.38 73 GLN B O 1
ATOM 5488 N N . GLN B 1 94 ? 20.667 33.018 107.752 1.00 21.97 74 GLN B N 1
ATOM 5489 C CA . GLN B 1 94 ? 21.118 32.999 109.136 1.00 22.50 74 GLN B CA 1
ATOM 5490 C C . GLN B 1 94 ? 21.569 34.408 109.519 1.00 21.69 74 GLN B C 1
ATOM 5491 O O . GLN B 1 94 ? 22.437 34.974 108.862 1.00 24.86 74 GLN B O 1
ATOM 5505 N N . GLU B 1 95 ? 20.950 34.986 110.556 1.00 22.60 75 GLU B N 1
ATOM 5506 C CA . GLU B 1 95 ? 21.091 36.413 110.830 1.00 23.53 75 GLU B CA 1
ATOM 5507 C C . GLU B 1 95 ? 22.550 36.834 110.952 1.00 22.84 75 GLU B C 1
ATOM 5508 O O . GLU B 1 95 ? 22.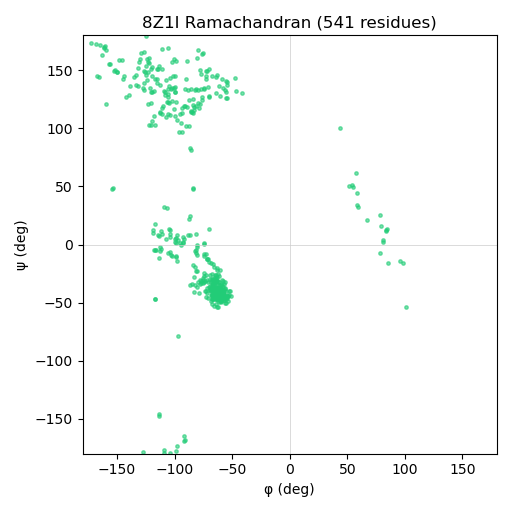946 37.871 110.408 1.00 22.09 75 GLU B O 1
ATOM 5520 N N . GLU B 1 96 ? 23.368 36.064 111.683 1.00 21.66 76 GLU B N 1
ATOM 5521 C CA . GLU B 1 96 ? 24.736 36.517 111.925 1.00 21.19 76 GLU B CA 1
ATOM 5522 C C . GLU B 1 96 ? 25.556 36.478 110.659 1.00 20.89 76 GLU B C 1
ATOM 5523 O O . GLU B 1 96 ? 26.399 37.353 110.431 1.00 24.16 76 GLU B O 1
ATOM 5535 N N . ASN B 1 97 ? 25.318 35.486 109.811 1.00 21.70 77 ASN B N 1
ATOM 5536 C CA . ASN B 1 97 ? 26.014 35.447 108.536 1.00 20.89 77 ASN B CA 1
ATOM 5537 C C . ASN B 1 97 ? 25.577 36.600 107.635 1.00 21.14 77 ASN B C 1
ATOM 5538 O O . ASN B 1 97 ? 26.412 37.234 106.990 1.00 20.70 77 ASN B O 1
ATOM 5549 N N . PHE B 1 98 ? 24.278 36.865 107.572 1.00 19.01 78 PHE B N 1
ATOM 5550 C CA . PHE B 1 98 ? 23.762 37.992 106.802 1.00 20.02 78 PHE B CA 1
ATOM 5551 C C . PHE B 1 98 ? 24.430 39.296 107.248 1.00 19.41 78 PHE B C 1
ATOM 5552 O O . PHE B 1 98 ? 24.970 40.052 106.424 1.00 18.73 78 PHE B O 1
ATOM 5569 N N . LEU B 1 99 ? 24.452 39.565 108.561 1.00 18.90 79 LEU B N 1
ATOM 5570 C CA . LEU B 1 99 ? 25.081 40.801 109.032 1.00 20.52 79 LEU B CA 1
ATOM 5571 C C . LEU B 1 99 ? 26.564 40.848 108.698 1.00 21.20 79 LEU B C 1
ATOM 5572 O O . LEU B 1 99 ? 27.084 41.905 108.324 1.00 22.06 79 LEU B O 1
ATOM 5588 N N . GLU B 1 100 ? 27.271 39.729 108.804 1.00 20.38 80 GLU B N 1
ATOM 5589 C CA . GLU B 1 100 ? 28.691 39.772 108.466 1.00 21.73 80 GLU B CA 1
ATOM 5590 C C . GLU B 1 100 ? 28.913 39.973 106.980 1.00 20.80 80 GLU B C 1
ATOM 5591 O O . GLU B 1 100 ? 29.955 40.515 106.588 1.00 19.96 80 GLU B O 1
ATOM 5603 N N . ASN B 1 101 ? 27.954 39.564 106.143 1.00 18.08 81 ASN B N 1
ATOM 5604 C CA . ASN B 1 101 ? 28.098 39.780 104.709 1.00 19.44 81 ASN B CA 1
ATOM 5605 C C . ASN B 1 101 ? 27.848 41.243 104.340 1.00 19.29 81 ASN B C 1
ATOM 5606 O O . ASN B 1 101 ? 28.468 41.750 103.404 1.00 18.73 81 ASN B O 1
ATOM 5617 N N . ILE B 1 102 ? 26.962 41.905 105.065 1.00 17.02 82 ILE B N 1
ATOM 5618 C CA . ILE B 1 102 ? 26.823 43.343 104.884 1.00 18.07 82 ILE B CA 1
ATOM 5619 C C . ILE B 1 102 ? 28.105 44.024 105.302 1.00 19.18 82 ILE B C 1
ATOM 5620 O O . ILE B 1 102 ? 28.601 44.928 104.606 1.00 19.47 82 ILE B O 1
ATOM 5636 N N . SER B 1 103 ? 28.695 43.576 106.412 1.00 17.91 83 SER B N 1
ATOM 5637 C CA . SER B 1 103 ? 29.942 44.193 106.857 1.00 17.98 83 SER B CA 1
ATOM 5638 C C . SER B 1 103 ? 31.033 43.993 105.831 1.00 19.58 83 SER B C 1
ATOM 5639 O O . SER B 1 103 ? 31.780 44.924 105.521 1.00 21.19 83 SER B O 1
ATOM 5647 N N . LEU B 1 104 ? 31.110 42.792 105.260 1.00 18.47 84 LEU B N 1
ATOM 5648 C CA . LEU B 1 104 ? 32.108 42.525 104.232 1.00 18.59 84 LEU B CA 1
ATOM 5649 C C . LEU B 1 104 ? 31.910 43.428 103.022 1.00 18.70 84 LEU B C 1
ATOM 5650 O O . LEU B 1 104 ? 32.886 43.901 102.420 1.00 18.53 84 LEU B O 1
ATOM 5666 N N . SER B 1 105 ? 30.633 43.649 102.632 1.00 17.06 85 SER B N 1
ATOM 5667 C CA . SER B 1 105 ? 30.340 44.536 101.507 1.00 16.92 85 SER B CA 1
ATOM 5668 C C . SER B 1 105 ? 30.841 45.949 101.797 1.00 18.83 85 SER B C 1
ATOM 5669 O O . SER B 1 105 ? 31.397 46.613 100.915 1.00 19.52 85 SER B O 1
ATOM 5677 N N . GLN B 1 106 ? 30.650 46.409 103.029 1.00 18.52 86 GLN B N 1
ATOM 5678 C CA . GLN B 1 106 ? 31.174 47.715 103.416 1.00 19.03 86 GLN B CA 1
ATOM 5679 C C . GLN B 1 106 ? 32.706 47.742 103.322 1.00 17.70 86 GLN B C 1
ATOM 5680 O O . GLN B 1 106 ? 33.282 48.747 102.896 1.00 18.72 86 GLN B O 1
ATOM 5694 N N . ARG B 1 107 ? 33.394 46.668 103.723 1.00 17.74 87 ARG B N 1
ATOM 5695 C CA . ARG B 1 107 ? 34.852 46.600 103.627 1.00 18.29 87 ARG B CA 1
ATOM 5696 C C . ARG B 1 107 ? 35.318 46.665 102.177 1.00 19.68 87 ARG B C 1
ATOM 5697 O O . ARG B 1 107 ? 36.384 47.211 101.878 1.00 18.38 87 ARG B O 1
ATOM 5718 N N . ILE B 1 108 ? 34.573 46.025 101.257 1.00 18.27 88 ILE B N 1
ATOM 5719 C CA . ILE B 1 108 ? 34.901 46.116 99.831 1.00 18.49 88 ILE B CA 1
ATOM 5720 C C . ILE B 1 108 ? 34.759 47.556 99.331 1.00 18.63 88 ILE B C 1
ATOM 5721 O O . ILE B 1 108 ? 35.620 48.058 98.600 1.00 18.11 88 ILE B O 1
ATOM 5737 N N . ILE B 1 109 ? 33.676 48.230 99.721 1.00 18.88 89 ILE B N 1
ATOM 5738 C CA . ILE B 1 109 ? 33.523 49.630 99.390 1.00 18.44 89 ILE B CA 1
ATOM 5739 C C . ILE B 1 109 ? 34.698 50.442 99.914 1.00 18.87 89 ILE B C 1
ATOM 5740 O O . ILE B 1 109 ? 35.237 51.312 99.218 1.00 18.83 89 ILE B O 1
ATOM 5756 N N . ASP B 1 110 ? 35.116 50.175 101.151 1.00 18.38 90 ASP B N 1
ATOM 5757 C CA . ASP B 1 110 ? 36.305 50.832 101.685 1.00 16.53 90 ASP B CA 1
ATOM 5758 C C . ASP B 1 110 ? 37.525 50.589 100.804 1.00 18.91 90 ASP B C 1
ATOM 5759 O O . ASP B 1 110 ? 38.366 51.479 100.635 1.00 20.38 90 ASP B O 1
ATOM 5768 N N . GLN B 1 111 ? 37.681 49.375 100.274 1.00 19.71 91 GLN B N 1
ATOM 5769 C CA . GLN B 1 111 ? 38.825 49.106 99.411 1.00 20.27 91 GLN B CA 1
ATOM 5770 C C . GLN B 1 111 ? 38.746 49.891 98.110 1.00 19.73 91 GLN B C 1
ATOM 5771 O O . GLN B 1 111 ? 39.781 50.329 97.587 1.00 19.38 91 GLN B O 1
ATOM 5785 N N . ALA B 1 112 ? 37.538 50.051 97.552 1.00 18.15 92 ALA B N 1
ATOM 5786 C CA . ALA B 1 112 ? 37.377 50.893 96.369 1.00 19.04 92 ALA B CA 1
ATOM 5787 C C . ALA B 1 112 ? 37.876 52.316 96.644 1.00 21.88 92 ALA B C 1
ATOM 5788 O O . ALA B 1 112 ? 38.600 52.890 95.835 1.00 20.89 92 ALA B O 1
ATOM 5795 N N . VAL B 1 113 ? 37.545 52.884 97.801 1.00 19.74 93 VAL B N 1
ATOM 5796 C CA . VAL B 1 113 ? 38.076 54.201 98.138 1.00 20.72 93 VAL B CA 1
ATOM 5797 C C . VAL B 1 113 ? 39.605 54.173 98.171 1.00 21.17 93 VAL B C 1
ATOM 5798 O O . VAL B 1 113 ? 40.271 55.013 97.559 1.00 23.70 93 VAL B O 1
ATOM 5811 N N . GLU B 1 114 ? 40.186 53.198 98.882 1.00 19.39 94 GLU B N 1
ATOM 5812 C CA . GLU B 1 114 ? 41.644 53.122 99.004 1.00 20.78 94 GLU B CA 1
ATOM 5813 C C . GLU B 1 114 ? 42.318 53.025 97.652 1.00 23.07 94 GLU B C 1
ATOM 5814 O O . GLU B 1 114 ? 43.416 53.559 97.457 1.00 23.94 94 GLU B O 1
ATOM 5826 N N . LEU B 1 115 ? 41.717 52.290 96.721 1.00 20.77 95 LEU B N 1
ATOM 5827 C CA . LEU B 1 115 ? 42.344 52.005 95.449 1.00 19.84 95 LEU B CA 1
ATOM 5828 C C . LEU B 1 115 ? 41.871 52.939 94.343 1.00 19.84 95 LEU B C 1
ATOM 5829 O O . LEU B 1 115 ? 42.219 52.734 93.172 1.00 22.94 95 LEU B O 1
ATOM 5845 N N . SER B 1 116 ? 41.106 53.969 94.692 1.00 22.01 96 SER B N 1
ATOM 5846 C CA . SER B 1 116 ? 40.590 54.942 93.727 1.00 22.76 96 SER B CA 1
ATOM 5847 C C . SER B 1 116 ? 39.725 54.304 92.658 1.00 23.08 96 SER B C 1
ATOM 5848 O O . SER B 1 116 ? 39.723 54.746 91.502 1.00 27.04 96 SER B O 1
ATOM 5856 N N . ALA B 1 117 ? 39.010 53.241 93.015 1.00 20.00 97 ALA B N 1
ATOM 5857 C CA . ALA B 1 117 ? 38.051 52.650 92.092 1.00 17.90 97 ALA B CA 1
ATOM 5858 C C . ALA B 1 117 ? 36.713 53.340 92.271 1.00 18.63 97 ALA B C 1
ATOM 5859 O O . ALA B 1 117 ? 36.277 53.542 93.412 1.00 22.14 97 ALA B O 1
ATOM 5866 N N . PRO B 1 118 ? 36.047 53.745 91.187 1.00 18.92 98 PRO B N 1
ATOM 5867 C CA . PRO B 1 118 ? 34.804 54.501 91.341 1.00 18.97 98 PRO B CA 1
ATOM 5868 C C . PRO B 1 118 ? 33.591 53.639 91.624 1.00 18.56 98 PRO B C 1
ATOM 5869 O O . PRO B 1 118 ? 32.522 54.195 91.917 1.00 19.20 98 PRO B O 1
ATOM 5880 N N . MET B 1 119 ? 33.712 52.307 91.527 1.00 19.04 99 MET B N 1
ATOM 5881 C CA . MET B 1 119 ? 32.540 51.460 91.417 1.00 16.39 99 MET B CA 1
ATOM 5882 C C . MET B 1 119 ? 32.863 50.124 92.054 1.00 15.01 99 MET B C 1
ATOM 5883 O O . MET B 1 119 ? 34.020 49.682 92.044 1.00 16.64 99 MET B O 1
ATOM 5897 N N . VAL B 1 120 ? 31.814 49.517 92.622 1.00 15.85 100 VAL B N 1
ATOM 5898 C CA . VAL B 1 120 ? 31.838 48.139 93.108 1.00 15.77 100 VAL B CA 1
ATOM 5899 C C . VAL B 1 120 ? 30.708 47.388 92.425 1.00 17.38 100 VAL B C 1
ATOM 5900 O O . VAL B 1 120 ? 29.638 47.939 92.154 1.00 19.44 100 VAL B O 1
ATOM 5913 N N . MET B 1 121 ? 30.970 46.137 92.070 1.00 15.23 101 MET B N 1
ATOM 5914 C CA . MET B 1 121 ? 29.955 45.223 91.575 1.00 16.73 101 MET B CA 1
ATOM 5915 C C . MET B 1 121 ? 29.890 44.014 92.501 1.00 16.89 101 MET B C 1
ATOM 5916 O O . MET B 1 121 ? 30.907 43.320 92.699 1.00 18.50 101 MET B O 1
ATOM 5930 N N . LEU B 1 122 ? 28.709 43.776 93.075 1.00 16.10 102 LEU B N 1
ATOM 5931 C CA . LEU B 1 122 ? 28.456 42.592 93.893 1.00 17.14 102 LEU B CA 1
ATOM 5932 C C . LEU B 1 122 ? 27.642 41.556 93.128 1.00 18.94 102 LEU B C 1
ATOM 5933 O O . LEU B 1 122 ? 26.650 41.903 92.456 1.00 19.36 102 LEU B O 1
ATOM 5949 N N . VAL B 1 123 ? 28.074 40.295 93.209 1.00 20.39 103 VAL B N 1
ATOM 5950 C CA . VAL B 1 123 ? 27.233 39.156 92.843 1.00 18.90 103 VAL B CA 1
ATOM 5951 C C . VAL B 1 123 ? 26.629 38.728 94.181 1.00 18.59 103 VAL B C 1
ATOM 5952 O O . VAL B 1 123 ? 27.347 38.178 95.024 1.00 19.87 103 VAL B O 1
ATOM 5965 N N . PRO B 1 124 ? 25.344 39.028 94.448 1.00 17.76 104 PRO B N 1
ATOM 5966 C CA . PRO B 1 124 ? 24.832 38.991 95.832 1.00 18.77 104 PRO B CA 1
ATOM 5967 C C . PRO B 1 124 ? 24.323 37.622 96.303 1.00 21.28 104 PRO B C 1
ATOM 5968 O O . PRO B 1 124 ? 23.526 37.568 97.253 1.00 22.82 104 PRO B O 1
ATOM 5979 N N . GLY B 1 125 ? 24.747 36.524 95.678 1.00 20.94 105 GLY B N 1
ATOM 5980 C CA . GLY B 1 125 ? 24.377 35.214 96.205 1.00 23.31 105 GLY B CA 1
ATOM 5981 C C . GLY B 1 125 ? 25.196 34.138 95.523 1.00 20.83 105 GLY B C 1
ATOM 5982 O O . GLY B 1 125 ? 25.911 34.389 94.554 1.00 24.10 105 GLY B O 1
ATOM 5986 N N . PHE B 1 126 ? 25.064 32.911 96.022 1.00 20.05 106 PHE B N 1
ATOM 5987 C CA . PHE B 1 126 ? 25.798 31.786 95.488 1.00 20.48 106 PHE B CA 1
ATOM 5988 C C . PHE B 1 126 ? 24.825 30.738 94.968 1.00 20.37 106 PHE B C 1
ATOM 5989 O O . PHE B 1 126 ? 23.898 30.353 95.689 1.00 19.79 106 PHE B O 1
ATOM 6006 N N . PRO B 1 127 ? 25.010 30.233 93.742 1.00 21.68 107 PRO B N 1
ATOM 6007 C CA . PRO B 1 127 ? 24.017 29.319 93.165 1.00 21.78 107 PRO B CA 1
ATOM 6008 C C . PRO B 1 127 ? 23.844 27.997 93.898 1.00 20.49 107 PRO B C 1
ATOM 6009 O O . PRO B 1 127 ? 22.734 27.444 93.907 1.00 20.35 107 PRO B O 1
ATOM 6020 N N . ASP B 1 128 ? 24.890 27.485 94.530 1.00 21.10 108 ASP B N 1
ATOM 6021 C CA . ASP B 1 128 ? 24.708 26.229 95.237 1.00 23.24 108 ASP B CA 1
ATOM 6022 C C . ASP B 1 128 ? 23.886 26.392 96.501 1.00 23.24 108 ASP B C 1
ATOM 6023 O O . ASP B 1 128 ? 23.479 25.385 97.081 1.00 25.52 108 ASP B O 1
ATOM 6032 N N . LEU B 1 129 ? 23.645 27.621 96.954 1.00 18.34 109 LEU B N 1
ATOM 6033 C CA . LEU B 1 129 ? 22.928 27.861 98.197 1.00 17.28 109 LEU B CA 1
ATOM 6034 C C . LEU B 1 129 ? 21.446 28.149 97.976 1.00 17.48 109 LEU B C 1
ATOM 6035 O O . LEU B 1 129 ? 20.739 28.479 98.937 1.00 18.79 109 LEU B O 1
ATOM 6051 N N . ILE B 1 130 ? 20.963 28.065 96.732 1.00 18.51 110 ILE B N 1
ATOM 6052 C CA . ILE B 1 130 ? 19.543 28.205 96.431 1.00 18.52 110 ILE B CA 1
ATOM 6053 C C . ILE B 1 130 ? 19.114 26.861 95.856 1.00 23.04 110 ILE B C 1
ATOM 6054 O O . ILE B 1 130 ? 19.411 26.537 94.702 1.00 20.50 110 ILE B O 1
ATOM 6070 N N . ALA B 1 131 ? 18.432 26.052 96.670 1.00 19.38 111 ALA B N 1
ATOM 6071 C CA . ALA B 1 131 ? 18.217 24.652 96.326 1.00 19.61 111 ALA B CA 1
ATOM 6072 C C . ALA B 1 131 ? 16.753 24.351 96.097 1.00 24.15 111 ALA B C 1
ATOM 6073 O O . ALA B 1 131 ? 16.393 23.175 96.011 1.00 27.96 111 ALA B O 1
ATOM 6080 N N . SER B 1 132 ? 15.893 25.365 96.064 1.00 22.97 112 SER B N 1
ATOM 6081 C CA . SER B 1 132 ? 14.478 25.158 95.789 1.00 26.31 112 SER B CA 1
ATOM 6082 C C . SER B 1 132 ? 13.830 26.449 95.318 1.00 26.76 112 SER B C 1
ATOM 6083 O O . SER B 1 132 ? 14.370 27.550 95.499 1.00 22.43 112 SER B O 1
ATOM 6091 N N . GLU B 1 133 ? 12.616 26.330 94.789 1.00 24.93 113 GLU B N 1
ATOM 6092 C CA . GLU B 1 133 ? 11.861 27.539 94.443 1.00 24.56 113 GLU B CA 1
ATOM 6093 C C . GLU B 1 133 ? 11.578 28.389 95.679 1.00 23.12 113 GLU B C 1
ATOM 6094 O O . GLU B 1 133 ? 11.597 29.630 95.617 1.00 23.94 113 GLU B O 1
ATOM 6106 N N . LYS B 1 134 ? 11.295 27.750 96.800 1.00 25.18 114 LYS B N 1
ATOM 6107 C CA . LYS B 1 134 ? 11.042 28.511 98.015 1.00 26.58 114 LYS B CA 1
ATOM 6108 C C . LYS B 1 134 ? 12.295 29.253 98.457 1.00 21.46 114 LYS B C 1
ATOM 6109 O O . LYS B 1 134 ? 12.207 30.407 98.899 1.00 23.88 114 LYS B O 1
ATOM 6128 N N . ASP B 1 135 ? 13.470 28.626 98.313 1.00 22.34 115 ASP B N 1
ATOM 6129 C CA . ASP B 1 135 ? 14.716 29.325 98.631 1.00 22.84 115 ASP B CA 1
ATOM 6130 C C . ASP B 1 135 ? 14.867 30.562 97.768 1.00 20.01 115 ASP B C 1
ATOM 6131 O O . ASP B 1 135 ? 15.316 31.597 98.254 1.00 18.90 115 ASP B O 1
ATOM 6140 N N . LYS B 1 136 ? 14.560 30.461 96.471 1.00 20.51 116 LYS B N 1
ATOM 6141 C CA . LYS B 1 136 ? 14.694 31.616 95.582 1.00 18.13 116 LYS B CA 1
ATOM 6142 C C . LYS B 1 136 ? 13.743 32.728 96.016 1.00 18.79 116 LYS B C 1
ATOM 6143 O O . LYS B 1 136 ? 14.137 33.914 96.093 1.00 20.22 116 LYS B O 1
ATOM 6162 N N . GLN B 1 137 ? 12.499 32.366 96.354 1.00 20.58 117 GLN B N 1
ATOM 6163 C CA . GLN B 1 137 ? 11.508 33.349 96.782 1.00 22.33 117 GLN B CA 1
ATOM 6164 C C . GLN B 1 137 ? 11.969 34.073 98.033 1.00 21.89 117 GLN B C 1
ATOM 6165 O O . GLN B 1 137 ? 11.769 35.287 98.166 1.00 25.16 117 GLN B O 1
ATOM 6179 N N . GLN B 1 138 ? 12.542 33.336 98.985 1.00 20.63 118 GLN B N 1
ATOM 6180 C CA . GLN B 1 138 ? 12.977 33.935 100.240 1.00 22.58 118 GLN B CA 1
ATOM 6181 C C . GLN B 1 138 ? 14.238 34.765 100.055 1.00 23.12 118 GLN B C 1
ATOM 6182 O O . GLN B 1 138 ? 14.458 35.744 100.790 1.00 24.27 118 GLN B O 1
ATOM 6196 N N . ALA B 1 139 ? 15.091 34.367 99.110 1.00 21.55 119 ALA B N 1
ATOM 6197 C CA . ALA B 1 139 ? 16.368 35.041 98.920 1.00 17.89 119 ALA B CA 1
ATOM 6198 C C . ALA B 1 139 ? 16.160 36.455 98.423 1.00 20.36 119 ALA B C 1
ATOM 6199 O O . ALA B 1 139 ? 16.946 37.335 98.767 1.00 20.78 119 ALA B O 1
ATOM 6206 N N . LEU B 1 140 ? 15.137 36.684 97.600 1.00 18.60 120 LEU B N 1
ATOM 6207 C CA . LEU B 1 140 ? 14.968 37.986 96.958 1.00 21.22 120 LEU B CA 1
ATOM 6208 C C . LEU B 1 140 ? 14.754 39.115 97.958 1.00 20.79 120 LEU B C 1
ATOM 6209 O O . LEU B 1 140 ? 15.497 40.114 97.894 1.00 20.14 120 LEU B O 1
ATOM 6225 N N . PRO B 1 141 ? 13.787 39.048 98.890 1.00 19.94 121 PRO B N 1
ATOM 6226 C CA . PRO B 1 141 ? 13.642 40.178 99.831 1.00 19.60 121 PRO B CA 1
ATOM 6227 C C . PRO B 1 141 ? 14.865 40.338 100.706 1.00 21.61 121 PRO B C 1
ATOM 6228 O O . PRO B 1 141 ? 15.176 41.455 101.157 1.00 20.33 121 PRO B O 1
ATOM 6239 N N . ARG B 1 142 ? 15.577 39.240 100.966 1.00 19.50 122 ARG B N 1
ATOM 6240 C CA . ARG B 1 142 ? 16.768 39.312 101.790 1.00 20.30 122 ARG B CA 1
ATOM 6241 C C . ARG B 1 142 ? 17.871 40.101 101.080 1.00 17.32 122 ARG B C 1
ATOM 6242 O O . ARG B 1 142 ? 18.456 41.029 101.662 1.00 17.28 122 ARG B O 1
ATOM 6263 N N . ILE B 1 143 ? 18.102 39.795 99.796 1.00 17.23 123 ILE B N 1
ATOM 6264 C CA . ILE B 1 143 ? 19.079 40.527 98.993 1.00 16.75 123 ILE B CA 1
ATOM 6265 C C . ILE B 1 143 ? 18.693 41.991 98.926 1.00 16.84 123 ILE B C 1
ATOM 6266 O O . ILE B 1 143 ? 19.552 42.887 99.068 1.00 16.22 123 ILE B O 1
ATOM 6282 N N . ILE B 1 144 ? 17.419 42.268 98.650 1.00 15.87 124 ILE B N 1
ATOM 6283 C CA . ILE B 1 144 ? 16.973 43.658 98.571 1.00 15.11 124 ILE B CA 1
ATOM 6284 C C . ILE B 1 144 ? 17.234 44.371 99.887 1.00 18.63 124 ILE B C 1
ATOM 6285 O O . ILE B 1 144 ? 17.747 45.500 99.911 1.00 17.89 124 ILE B O 1
ATOM 6301 N N . SER B 1 145 ? 16.886 43.743 101.000 1.00 17.25 125 SER B N 1
ATOM 6302 C CA . SER B 1 145 ? 17.124 44.361 102.308 1.00 16.95 125 SER B CA 1
ATOM 6303 C C . SER B 1 145 ? 18.598 44.667 102.501 1.00 16.41 125 SER B C 1
ATOM 6304 O O . SER B 1 145 ? 18.955 45.743 102.981 1.00 19.28 125 SER B O 1
ATOM 6312 N N . ALA B 1 146 ? 19.479 43.723 102.158 1.00 17.50 126 ALA B N 1
ATOM 6313 C CA . ALA B 1 146 ? 20.920 43.968 102.284 1.00 19.04 126 ALA B CA 1
ATOM 6314 C C . ALA B 1 146 ? 21.360 45.141 101.432 1.00 17.82 126 ALA B C 1
ATOM 6315 O O . ALA B 1 146 ? 22.122 46.001 101.890 1.00 17.37 126 ALA B O 1
ATOM 6322 N N . LEU B 1 147 ? 20.899 45.194 100.181 1.00 16.43 127 LEU B N 1
ATOM 6323 C CA . LEU B 1 147 ? 21.364 46.254 99.297 1.00 15.91 127 LEU B CA 1
ATOM 6324 C C . LEU B 1 147 ? 20.827 47.603 99.753 1.00 17.16 127 LEU B C 1
ATOM 6325 O O . LEU B 1 147 ? 21.528 48.613 99.613 1.00 17.52 127 LEU B O 1
ATOM 6341 N N . GLN B 1 148 ? 19.638 47.657 100.386 1.00 15.21 128 GLN B N 1
ATOM 6342 C CA . GLN B 1 148 ? 19.151 48.942 100.919 1.00 15.27 128 GLN B CA 1
ATOM 6343 C C . GLN B 1 148 ? 20.005 49.422 102.074 1.00 18.83 128 GLN B C 1
ATOM 6344 O O . GLN B 1 148 ? 20.059 50.620 102.341 1.00 19.17 128 GLN B O 1
ATOM 6358 N N . LYS B 1 149 ? 20.665 48.523 102.769 1.00 18.52 129 LYS B N 1
ATOM 6359 C CA . LYS B 1 149 ? 21.598 48.908 103.830 1.00 19.92 129 LYS B CA 1
ATOM 6360 C C . LYS B 1 149 ? 22.987 49.283 103.304 1.00 21.64 129 LYS B C 1
ATOM 6361 O O . LYS B 1 149 ? 23.611 50.204 103.854 1.00 25.42 129 LYS B O 1
ATOM 6380 N N . ILE B 1 150 ? 23.477 48.628 102.247 1.00 15.61 130 ILE B N 1
ATOM 6381 C CA . ILE B 1 150 ? 24.833 48.819 101.743 1.00 16.37 130 ILE B CA 1
ATOM 6382 C C . ILE B 1 150 ? 24.935 50.029 100.809 1.00 17.65 130 ILE B C 1
ATOM 6383 O O . ILE B 1 150 ? 25.921 50.767 100.851 1.00 18.11 130 ILE B O 1
ATOM 6399 N N . THR B 1 151 ? 23.946 50.227 99.936 1.00 16.81 131 THR B N 1
ATOM 6400 C CA . THR B 1 151 ? 24.035 51.308 98.958 1.00 16.35 131 THR B CA 1
ATOM 6401 C C . THR B 1 151 ? 24.193 52.681 99.610 1.00 16.00 131 THR B C 1
ATOM 6402 O O . THR B 1 151 ? 25.029 53.464 99.115 1.00 17.59 131 THR B O 1
ATOM 6413 N N . PRO B 1 152 ? 23.495 53.018 100.707 1.00 15.25 132 PRO B N 1
ATOM 6414 C CA . PRO B 1 152 ? 23.739 54.339 101.325 1.00 16.81 132 PRO B CA 1
ATOM 6415 C C . PRO B 1 152 ? 25.174 54.512 101.779 1.00 18.24 132 PRO B C 1
ATOM 6416 O O . PRO B 1 152 ? 25.725 55.617 101.695 1.00 18.07 132 PRO B O 1
ATOM 6427 N N . TYR B 1 153 ? 25.819 53.447 102.255 1.00 17.19 133 TYR B N 1
ATOM 6428 C CA . TYR B 1 153 ? 27.203 53.548 102.652 1.00 17.17 133 TYR B CA 1
ATOM 6429 C C . TYR B 1 153 ? 28.074 53.831 101.434 1.00 18.92 133 TYR B C 1
ATOM 6430 O O . TYR B 1 153 ? 28.963 54.698 101.472 1.00 16.13 133 TYR B O 1
ATOM 6448 N N . ALA B 1 154 ? 27.857 53.096 100.330 1.00 18.04 134 ALA B N 1
ATOM 6449 C CA . ALA B 1 154 ? 28.585 53.400 99.100 1.00 16.02 134 ALA B CA 1
ATOM 6450 C C . ALA B 1 154 ? 28.406 54.857 98.700 1.00 18.56 134 ALA B C 1
ATOM 6451 O O . ALA B 1 154 ? 29.400 55.541 98.391 1.00 18.25 134 ALA B O 1
ATOM 6458 N N . GLN B 1 155 ? 27.154 55.361 98.740 1.00 19.07 135 GLN B N 1
ATOM 6459 C CA . GLN B 1 155 ? 26.916 56.761 98.360 1.00 20.07 135 GLN B CA 1
ATOM 6460 C C . GLN B 1 155 ? 27.681 57.713 99.262 1.00 22.42 135 GLN B C 1
ATOM 6461 O O . GLN B 1 155 ? 28.263 58.702 98.797 1.00 21.73 135 GLN B O 1
ATOM 6475 N N . SER B 1 156 ? 27.697 57.434 100.559 1.00 19.92 136 SER B N 1
ATOM 6476 C CA . SER B 1 156 ? 28.417 58.299 101.482 1.00 18.95 136 SER B CA 1
ATOM 6477 C C . SER B 1 156 ? 29.919 58.327 101.232 1.00 20.08 136 SER B C 1
ATOM 6478 O O . SER B 1 156 ? 30.592 59.308 101.603 1.00 23.46 136 SER B O 1
ATOM 6486 N N . LYS B 1 157 ? 30.475 57.278 100.655 1.00 22.49 137 LYS B N 1
ATOM 6487 C CA . LYS B 1 157 ? 31.891 57.215 100.328 1.00 24.11 137 LYS B CA 1
ATOM 6488 C C . LYS B 1 157 ? 32.180 57.631 98.893 1.00 20.94 137 LYS B C 1
ATOM 6489 O O . LYS B 1 157 ? 33.340 57.569 98.457 1.00 24.60 137 LYS B O 1
ATOM 6508 N N . GLY B 1 158 ? 31.157 57.988 98.135 1.00 21.12 138 GLY B N 1
ATOM 6509 C CA . GLY B 1 158 ? 31.391 58.391 96.766 1.00 22.43 138 GLY B CA 1
ATOM 6510 C C . GLY B 1 158 ? 31.624 57.275 95.783 1.00 22.35 138 GLY B C 1
ATOM 6511 O O . GLY B 1 158 ? 32.267 57.482 94.750 1.00 22.61 138 GLY B O 1
ATOM 6515 N N . ILE B 1 159 ? 31.099 56.093 96.083 1.00 20.05 139 ILE B N 1
ATOM 6516 C CA . ILE B 1 159 ? 31.284 54.897 95.276 1.00 19.08 139 ILE B CA 1
ATOM 6517 C C . ILE B 1 159 ? 29.940 54.544 94.672 1.00 17.63 139 ILE B C 1
ATOM 6518 O O . ILE B 1 159 ? 28.916 54.582 95.363 1.00 19.90 139 ILE B O 1
ATOM 6534 N N . VAL B 1 160 ? 29.953 54.176 93.391 1.00 16.47 140 VAL B N 1
ATOM 6535 C CA . VAL B 1 160 ? 28.743 53.717 92.720 1.00 17.56 140 VAL B CA 1
ATOM 6536 C C . VAL B 1 160 ? 28.655 52.207 92.967 1.00 16.26 140 VAL B C 1
ATOM 6537 O O . VAL B 1 160 ? 29.617 51.469 92.705 1.00 19.50 140 VAL B O 1
ATOM 655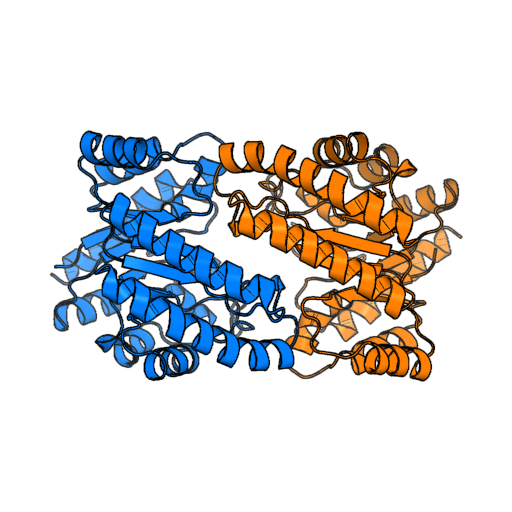0 N N . LEU B 1 161 ? 27.540 51.752 93.535 1.00 18.02 141 LEU B N 1
ATOM 6551 C CA . LEU B 1 161 ? 27.371 50.328 93.819 1.00 16.10 141 LEU B CA 1
ATOM 6552 C C . LEU B 1 161 ? 26.508 49.720 92.728 1.00 14.61 141 LEU B C 1
ATOM 6553 O O . LEU B 1 161 ? 25.442 50.255 92.406 1.00 16.35 141 LEU B O 1
ATOM 6569 N N . THR B 1 162 ? 26.928 48.543 92.223 1.00 15.18 142 THR B N 1
ATOM 6570 C CA . THR B 1 162 ? 26.143 47.811 91.233 1.00 16.85 142 THR B CA 1
ATOM 6571 C C . THR B 1 162 ? 25.993 46.361 91.654 1.00 16.41 142 THR B C 1
ATOM 6572 O O . THR B 1 162 ? 26.760 45.829 92.464 1.00 16.79 142 THR B O 1
ATOM 6583 N N . ILE B 1 163 ? 24.979 45.725 91.082 1.00 15.80 143 ILE B N 1
ATOM 6584 C CA . ILE B 1 163 ? 24.901 44.277 91.021 1.00 16.39 143 ILE B CA 1
ATOM 6585 C C . ILE B 1 163 ? 25.085 43.890 89.565 1.00 17.18 143 ILE B C 1
ATOM 6586 O O . ILE B 1 163 ? 25.061 44.726 88.664 1.00 17.74 143 ILE B O 1
ATOM 6602 N N . GLU B 1 164 ? 25.282 42.599 89.330 1.00 18.11 144 GLU B N 1
ATOM 6603 C CA . GLU B 1 164 ? 25.394 42.033 87.990 1.00 20.72 144 GLU B CA 1
ATOM 6604 C C . GLU B 1 164 ? 24.219 41.089 87.742 1.00 17.09 144 GLU B C 1
ATOM 6605 O O . GLU B 1 164 ? 23.822 40.349 88.655 1.00 19.43 144 GLU B O 1
ATOM 6617 N N . ASN B 1 165 ? 23.641 41.121 86.545 1.00 17.55 145 ASN B N 1
ATOM 6618 C CA . ASN B 1 165 ? 22.709 40.048 86.168 1.00 18.42 145 ASN B CA 1
ATOM 6619 C C . ASN B 1 165 ? 23.480 38.760 85.932 1.00 20.56 145 ASN B C 1
ATOM 6620 O O . ASN B 1 165 ? 24.528 38.757 85.285 1.00 20.51 145 ASN B O 1
ATOM 6631 N N . TYR B 1 166 ? 22.963 37.665 86.467 1.00 19.89 146 TYR B N 1
ATOM 6632 C CA . TYR B 1 166 ? 23.714 36.420 86.549 1.00 18.08 146 TYR B CA 1
ATOM 6633 C C . TYR B 1 166 ? 23.188 35.365 85.589 1.00 20.23 146 TYR B C 1
ATOM 6634 O O . TYR B 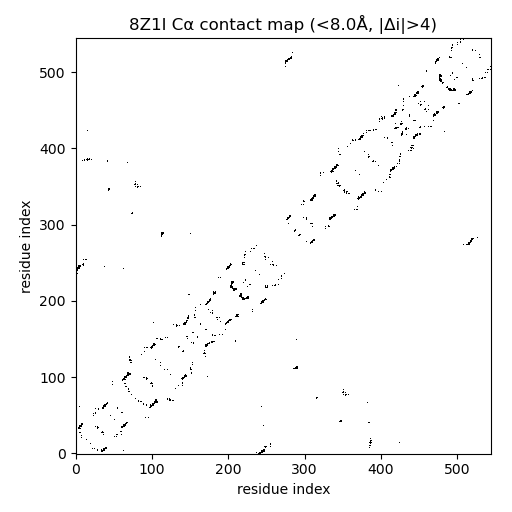1 166 ? 22.225 35.578 84.847 1.00 22.57 146 TYR B O 1
ATOM 6652 N N . SER B 1 167 ? 23.833 34.190 85.633 1.00 23.51 147 SER B N 1
ATOM 6653 C CA . SER B 1 167 ? 23.632 33.121 84.655 1.00 25.87 147 SER B CA 1
ATOM 6654 C C . SER B 1 167 ? 22.987 31.862 85.218 1.00 29.87 147 SER B C 1
ATOM 6655 O O . SER B 1 167 ? 22.634 30.978 84.435 1.00 34.77 147 SER B O 1
ATOM 6663 N N . ALA B 1 168 ? 22.871 31.727 86.538 1.00 23.84 148 ALA B N 1
ATOM 6664 C CA . ALA B 1 168 ? 22.248 30.574 87.184 1.00 24.36 148 ALA B CA 1
ATOM 6665 C C . ALA B 1 168 ? 20.831 30.989 87.547 1.00 21.18 148 ALA B C 1
ATOM 6666 O O . ALA B 1 168 ? 20.621 31.823 88.440 1.00 21.65 148 ALA B O 1
ATOM 6673 N N . LEU B 1 169 ? 19.854 30.403 86.864 1.00 23.40 149 LEU B N 1
ATOM 6674 C CA . LEU B 1 169 ? 18.499 30.955 86.871 1.00 21.20 149 LEU B CA 1
ATOM 6675 C C . LEU B 1 169 ? 17.771 30.802 88.207 1.00 23.21 149 LEU B C 1
ATOM 6676 O O . LEU B 1 169 ? 16.772 31.507 88.438 1.00 23.31 149 LEU B O 1
ATOM 6692 N N . GLN B 1 170 ? 18.265 29.954 89.124 1.00 22.16 150 GLN B N 1
ATOM 6693 C CA . GLN B 1 170 ? 17.682 29.918 90.454 1.00 19.90 150 GLN B CA 1
ATOM 6694 C C . GLN B 1 170 ? 18.014 31.164 91.266 1.00 18.18 150 GLN B C 1
ATOM 6695 O O . GLN B 1 170 ? 17.418 31.355 92.326 1.00 19.69 150 GLN B O 1
ATOM 6709 N N . MET B 1 171 ? 18.977 32.014 90.803 1.00 21.27 151 MET B N 1
ATOM 6710 C CA . MET B 1 171 ? 19.247 33.286 91.492 1.00 18.73 151 MET B CA 1
ATOM 6711 C C . MET B 1 171 ? 18.233 34.319 91.021 1.00 19.46 151 MET B C 1
ATOM 6712 O O . MET B 1 171 ? 18.019 34.457 89.811 1.00 20.50 151 MET B O 1
ATOM 6726 N N . PRO B 1 172 ? 17.609 35.081 91.940 1.00 17.78 152 PRO B N 1
ATOM 6727 C CA . PRO B 1 172 ? 16.539 36.005 91.541 1.00 18.08 152 PRO B CA 1
ATOM 6728 C C . PRO B 1 172 ? 17.116 37.335 91.056 1.00 20.11 152 PRO B C 1
ATOM 6729 O O . PRO B 1 172 ? 16.677 38.432 91.448 1.00 20.93 152 PRO B O 1
ATOM 6740 N N . PHE B 1 173 ? 18.103 37.239 90.181 1.00 18.58 153 PHE B N 1
ATOM 6741 C CA . PHE B 1 173 ? 18.731 38.413 89.583 1.00 16.95 153 PHE B CA 1
ATOM 6742 C C . PHE B 1 173 ? 19.322 38.049 88.224 1.00 18.46 153 PHE B C 1
ATOM 6743 O O . PHE B 1 173 ? 20.452 38.414 87.898 1.00 18.25 153 PHE B O 1
ATOM 6760 N N . CYS B 1 174 ? 18.530 37.367 87.383 1.00 17.90 154 CYS B N 1
ATOM 6761 C CA . CYS B 1 174 ? 19.004 37.006 86.049 1.00 16.11 154 CYS B CA 1
ATOM 6762 C C . CYS B 1 174 ? 18.193 37.638 84.939 1.00 18.66 154 CYS B C 1
ATOM 6763 O O . CYS B 1 174 ? 18.767 38.171 83.968 1.00 19.49 154 CYS B O 1
ATOM 6771 N N . SER B 1 175 ? 16.877 37.579 85.029 1.00 19.30 155 SER B N 1
ATOM 6772 C CA . SER B 1 175 ? 16.052 38.131 83.956 1.00 19.91 155 SER B CA 1
ATOM 6773 C C . SER B 1 175 ? 16.002 39.647 84.017 1.00 19.74 155 SER B C 1
ATOM 6774 O O . SER B 1 175 ? 16.351 40.262 85.023 1.00 19.53 155 SER B O 1
ATOM 6782 N N . ILE B 1 176 ? 15.563 40.264 82.920 1.00 18.58 156 ILE B N 1
ATOM 6783 C CA . ILE B 1 176 ? 15.358 41.709 82.951 1.00 18.92 156 ILE B CA 1
ATOM 6784 C C . ILE B 1 176 ? 14.421 42.060 84.094 1.00 20.70 156 ILE B C 1
ATOM 6785 O O . ILE B 1 176 ? 14.663 43.003 84.853 1.00 18.85 156 ILE B O 1
ATOM 6801 N N . ALA B 1 177 ? 13.315 41.319 84.200 1.00 20.10 157 ALA B N 1
ATOM 6802 C CA . ALA B 1 177 ? 12.320 41.611 85.232 1.00 17.96 157 ALA B CA 1
ATOM 6803 C C . ALA B 1 177 ? 12.941 41.530 86.628 1.00 18.66 157 ALA B C 1
ATOM 6804 O O . ALA B 1 177 ? 12.675 42.385 87.482 1.00 18.42 157 ALA B O 1
ATOM 6811 N N . GLU B 1 178 ? 13.702 40.464 86.908 1.00 19.48 158 GLU B N 1
ATOM 6812 C CA . GLU B 1 178 ? 14.306 40.268 88.235 1.00 17.88 158 GLU B CA 1
ATOM 6813 C C . GLU B 1 178 ? 15.236 41.418 88.602 1.00 18.58 158 GLU B C 1
ATOM 6814 O O . GLU B 1 178 ? 15.156 41.982 89.714 1.00 17.75 158 GLU B O 1
ATOM 6826 N N . VAL B 1 179 ? 16.134 41.787 87.683 1.00 18.72 159 VAL B N 1
ATOM 6827 C CA . VAL B 1 179 ? 17.084 42.843 88.011 1.00 17.40 159 VAL B CA 1
ATOM 6828 C C . VAL B 1 179 ? 16.350 44.169 88.141 1.00 19.49 159 VAL B C 1
ATOM 6829 O O . VAL B 1 179 ? 16.629 44.976 89.036 1.00 18.44 159 VAL B O 1
ATOM 6842 N N . LEU B 1 180 ? 15.341 44.386 87.293 1.00 18.29 160 LEU B N 1
ATOM 6843 C CA . LEU B 1 180 ? 14.580 45.624 87.398 1.00 16.98 160 LEU B CA 1
ATOM 6844 C C . LEU B 1 180 ? 13.876 45.722 88.748 1.00 17.76 160 LEU B C 1
ATOM 6845 O O . LEU B 1 180 ? 13.831 46.796 89.361 1.00 18.69 160 LEU B O 1
ATOM 6861 N N . THR B 1 181 ? 13.286 44.633 89.215 1.00 15.79 161 THR B N 1
ATOM 6862 C CA . THR B 1 181 ? 12.590 44.638 90.503 1.00 17.95 161 THR B CA 1
ATOM 6863 C C . THR B 1 181 ? 13.525 45.041 91.647 1.00 17.56 161 THR B C 1
ATOM 6864 O O . THR B 1 181 ? 13.143 45.831 92.535 1.00 19.52 161 THR B O 1
ATOM 6875 N N . ILE B 1 182 ? 14.752 44.526 91.649 1.00 16.22 162 ILE B N 1
ATOM 6876 C CA . ILE B 1 182 ? 15.736 44.928 92.671 1.00 17.31 162 ILE B CA 1
ATOM 6877 C C . ILE B 1 182 ? 16.113 46.390 92.510 1.00 18.50 162 ILE B C 1
ATOM 6878 O O . ILE B 1 182 ? 16.068 47.173 93.476 1.00 18.90 162 ILE B O 1
ATOM 6894 N N . LEU B 1 183 ? 16.520 46.783 91.296 1.00 17.44 163 LEU B N 1
ATOM 6895 C CA . LEU B 1 183 ? 16.960 48.153 91.072 1.00 17.88 163 LEU B CA 1
ATOM 6896 C C . LEU B 1 183 ? 15.895 49.161 91.488 1.00 19.90 163 LEU B C 1
ATOM 6897 O O . LEU B 1 183 ? 16.212 50.233 92.031 1.00 20.41 163 LEU B O 1
ATOM 6913 N N . GLU B 1 184 ? 14.627 48.864 91.207 1.00 17.03 164 GLU B N 1
ATOM 6914 C CA . GLU B 1 184 ? 13.561 49.804 91.495 1.00 17.67 164 GLU B CA 1
ATOM 6915 C C . GLU B 1 184 ? 13.242 49.892 92.979 1.00 20.95 164 GLU B C 1
ATOM 6916 O O . GLU B 1 184 ? 12.490 50.781 93.373 1.00 22.68 164 GLU B O 1
ATOM 6928 N N . GLN B 1 185 ? 13.814 49.029 93.807 1.00 18.13 165 GLN B N 1
ATOM 6929 C CA . GLN B 1 185 ? 13.550 49.038 95.239 1.00 20.19 165 GLN B CA 1
ATOM 6930 C C . GLN B 1 185 ? 14.757 49.453 96.055 1.00 19.15 165 GLN B C 1
ATOM 6931 O O . GLN B 1 185 ? 14.646 49.522 97.287 1.00 21.17 165 GLN B O 1
ATOM 6945 N N . VAL B 1 186 ? 15.894 49.711 95.430 1.00 17.28 166 VAL B N 1
ATOM 6946 C CA . VAL B 1 186 ? 17.114 50.090 96.133 1.00 17.78 166 VAL B CA 1
ATOM 6947 C C . VAL B 1 186 ? 17.563 51.455 95.637 1.00 19.64 166 VAL B C 1
ATOM 6948 O O . VAL B 1 186 ? 18.152 51.581 94.568 1.00 19.87 166 VAL B O 1
ATOM 6961 N N . PRO B 1 187 ? 17.322 52.504 96.414 1.00 20.41 167 PRO B N 1
ATOM 6962 C CA . PRO B 1 187 ? 17.695 53.832 95.931 1.00 19.82 167 PRO B CA 1
ATOM 6963 C C . PRO B 1 187 ? 19.172 53.904 95.613 1.00 19.05 167 PRO B C 1
ATOM 6964 O O . PRO B 1 187 ? 20.018 53.489 96.408 1.00 20.68 167 PRO B O 1
ATOM 6975 N N . GLY B 1 188 ? 19.484 54.488 94.456 1.00 19.89 168 GLY B N 1
ATOM 6976 C CA . GLY B 1 188 ? 20.852 54.695 94.069 1.00 18.28 168 GLY B CA 1
ATOM 6977 C C . GLY B 1 188 ? 21.578 53.469 93.513 1.00 17.86 168 GLY B C 1
ATOM 6978 O O . GLY B 1 188 ? 22.700 53.614 93.012 1.00 18.11 168 GLY B O 1
ATOM 6982 N N . LEU B 1 189 ? 20.983 52.259 93.552 1.00 18.05 169 LEU B N 1
ATOM 6983 C CA . LEU B 1 189 ? 21.695 51.095 93.056 1.00 18.91 169 LEU B CA 1
ATOM 6984 C C . LEU B 1 189 ? 21.764 51.146 91.530 1.00 17.29 169 LEU B C 1
ATOM 6985 O O . LEU B 1 189 ? 20.838 51.640 90.876 1.00 17.46 169 LEU B O 1
ATOM 7001 N N . ARG B 1 190 ? 22.873 50.671 90.989 1.00 16.17 170 ARG B N 1
ATOM 7002 C CA . ARG B 1 190 ? 23.078 50.662 89.545 1.00 15.82 170 ARG B CA 1
ATOM 7003 C C . ARG B 1 190 ? 23.389 49.251 89.082 1.00 17.22 170 ARG B C 1
ATOM 7004 O O . ARG B 1 190 ? 23.423 48.335 89.901 1.00 17.04 170 ARG B O 1
ATOM 7025 N N . LEU B 1 191 ? 23.585 49.089 87.772 1.00 16.65 171 LEU B N 1
ATOM 7026 C CA . LEU B 1 191 ? 23.692 47.762 87.171 1.00 16.21 171 LEU B CA 1
ATOM 7027 C C . LEU B 1 191 ? 24.956 47.645 86.349 1.00 16.35 171 LEU B C 1
ATOM 7028 O O . LEU B 1 191 ? 25.266 48.548 85.557 1.00 16.86 171 LEU B O 1
ATOM 7044 N N . THR B 1 192 ? 25.670 46.522 86.517 1.00 16.43 172 THR B N 1
ATOM 7045 C CA . THR B 1 192 ? 26.684 46.056 85.565 1.00 15.97 172 THR B CA 1
ATOM 7046 C C . THR B 1 192 ? 25.935 45.062 84.687 1.00 16.91 172 THR B C 1
ATOM 7047 O O . THR B 1 192 ? 25.529 43.995 85.170 1.00 18.79 172 THR B O 1
ATOM 7058 N N . LEU B 1 193 ? 25.743 45.405 83.404 1.00 15.64 173 LEU B N 1
ATOM 7059 C CA . LEU B 1 193 ? 25.042 44.513 82.491 1.00 18.02 173 LEU B CA 1
ATOM 7060 C C . LEU B 1 193 ? 26.048 43.498 81.965 1.00 17.34 173 LEU B C 1
ATOM 7061 O O . LEU B 1 193 ? 27.008 43.842 81.254 1.00 17.56 173 LEU B O 1
ATOM 7077 N N . ASP B 1 194 ? 25.833 42.225 82.298 1.00 17.20 174 ASP B N 1
ATOM 7078 C CA . ASP B 1 194 ? 26.601 41.167 81.655 1.00 17.76 174 ASP B CA 1
ATOM 7079 C C . ASP B 1 194 ? 25.801 40.756 80.433 1.00 18.97 174 ASP B C 1
ATOM 7080 O O . ASP B 1 194 ? 24.748 40.111 80.533 1.00 18.99 174 ASP B O 1
ATOM 7089 N N . TYR B 1 195 ? 26.253 41.236 79.279 1.00 20.65 175 TYR B N 1
ATOM 7090 C CA . TYR B 1 195 ? 25.475 41.107 78.052 1.00 22.46 175 TYR B CA 1
ATOM 7091 C C . TYR B 1 195 ? 25.242 39.638 77.714 1.00 26.66 175 TYR B C 1
ATOM 7092 O O . TYR B 1 195 ? 24.120 39.238 77.368 1.00 27.08 175 TYR B O 1
ATOM 7110 N N . GLY B 1 196 ? 26.274 38.804 77.866 1.00 25.54 176 GLY B N 1
ATOM 7111 C CA . GLY B 1 196 ? 26.127 37.405 77.508 1.00 26.56 176 GLY B CA 1
ATOM 7112 C C . GLY B 1 196 ? 25.249 36.656 78.488 1.00 23.75 176 GLY B C 1
ATOM 7113 O O . GLY B 1 196 ? 24.564 35.703 78.111 1.00 24.15 176 GLY B O 1
ATOM 7117 N N . ASN B 1 197 ? 25.249 37.070 79.767 1.00 20.88 177 ASN B N 1
ATOM 7118 C CA . ASN B 1 197 ? 24.400 36.366 80.729 1.00 20.50 177 ASN B CA 1
ATOM 7119 C C . ASN B 1 197 ? 22.927 36.495 80.366 1.00 21.50 177 ASN B C 1
ATOM 7120 O O . ASN B 1 197 ? 22.140 35.582 80.630 1.00 21.44 177 ASN B O 1
ATOM 7131 N N . MET B 1 198 ? 22.519 37.638 79.798 1.00 20.45 178 MET B N 1
ATOM 7132 C CA . MET B 1 198 ? 21.135 37.769 79.385 1.00 20.00 178 MET B CA 1
ATOM 7133 C C . MET B 1 198 ? 20.711 36.668 78.425 1.00 21.66 178 MET B C 1
ATOM 7134 O O . MET B 1 198 ? 19.551 36.237 78.462 1.00 22.27 178 MET B O 1
ATOM 7148 N N . LEU B 1 199 ? 21.597 36.255 77.505 1.00 21.33 179 LEU B N 1
ATOM 7149 C CA . LEU B 1 199 ? 21.253 35.161 76.592 1.00 22.43 179 LEU B CA 1
ATOM 7150 C C . LEU B 1 199 ? 20.921 33.884 77.348 1.00 23.17 179 LEU B C 1
ATOM 7151 O O . LEU B 1 199 ? 19.956 33.195 77.017 1.00 26.51 179 LEU B O 1
ATOM 7167 N N . VAL B 1 200 ? 21.696 33.569 78.391 1.00 24.63 180 VAL B N 1
ATOM 7168 C CA . VAL B 1 200 ? 21.419 32.367 79.175 1.00 27.20 180 VAL B CA 1
ATOM 7169 C C . VAL B 1 200 ? 20.052 32.453 79.818 1.00 27.13 180 VAL B C 1
ATOM 7170 O O . VAL B 1 200 ? 19.349 31.445 79.952 1.00 32.59 180 VAL B O 1
ATOM 7183 N N . ALA B 1 201 ? 19.679 33.647 80.277 1.00 25.23 181 ALA B N 1
ATOM 7184 C CA . ALA B 1 201 ? 18.397 33.889 80.907 1.00 27.30 181 ALA B CA 1
ATOM 7185 C C . ALA B 1 201 ? 17.244 33.924 79.912 1.00 27.36 181 ALA B C 1
ATOM 7186 O O . ALA B 1 201 ? 16.097 34.079 80.331 1.00 29.78 181 ALA B O 1
ATOM 7193 N N . GLY B 1 202 ? 17.504 33.721 78.617 1.00 25.11 182 GLY B N 1
ATOM 7194 C CA . GLY B 1 202 ? 16.422 33.697 77.655 1.00 26.11 182 GLY B CA 1
ATOM 7195 C C . GLY B 1 202 ? 15.999 35.054 77.166 1.00 26.46 182 GLY B C 1
ATOM 7196 O O . GLY B 1 202 ? 14.948 35.174 76.530 1.00 30.70 182 GLY B O 1
ATOM 7200 N N . GLU B 1 203 ? 16.773 36.079 77.454 1.00 24.29 183 GLU B N 1
ATOM 7201 C CA . GLU B 1 203 ? 16.451 37.431 77.054 1.00 27.16 183 GLU B CA 1
ATOM 7202 C C . GLU B 1 203 ? 17.232 37.781 75.798 1.00 25.57 183 GLU B C 1
ATOM 7203 O O . GLU B 1 203 ? 18.248 37.156 75.486 1.00 28.66 183 GLU B O 1
ATOM 7215 N N . ASP B 1 204 ? 16.723 38.766 75.063 1.00 25.22 184 ASP B N 1
ATOM 7216 C CA . ASP B 1 204 ? 17.495 39.388 73.995 1.00 29.41 184 ASP B CA 1
ATOM 7217 C C . ASP B 1 204 ? 18.470 40.372 74.622 1.00 27.08 184 ASP B C 1
ATOM 7218 O O . ASP B 1 204 ? 18.028 41.337 75.264 1.00 26.00 184 ASP B O 1
ATOM 7227 N N . PRO B 1 205 ? 19.781 40.164 74.479 1.00 27.05 185 PRO B N 1
ATOM 7228 C CA . PRO B 1 205 ? 20.751 41.053 75.128 1.00 27.22 185 PRO B CA 1
ATOM 7229 C C . PRO B 1 205 ? 20.526 42.525 74.805 1.00 23.64 185 PRO B C 1
ATOM 7230 O O . PRO B 1 205 ? 20.591 43.362 75.710 1.00 22.87 185 PRO B O 1
ATOM 7241 N N . LEU B 1 206 ? 20.265 42.882 73.535 1.00 23.98 186 LEU B N 1
ATOM 7242 C CA . LEU B 1 206 ? 20.052 44.291 73.217 1.00 24.45 186 LEU B CA 1
ATOM 7243 C C . LEU B 1 206 ? 18.799 44.816 73.890 1.00 22.28 186 LEU B C 1
ATOM 7244 O O . LEU B 1 206 ? 18.785 45.959 74.377 1.00 24.27 186 LEU B O 1
ATOM 7260 N N . GLU B 1 207 ? 17.742 43.997 73.954 1.00 23.26 187 GLU B N 1
ATOM 7261 C CA . GLU B 1 207 ? 16.532 44.453 74.638 1.00 24.89 187 GLU B CA 1
ATOM 7262 C C . GLU B 1 207 ? 16.807 44.739 76.113 1.00 22.23 187 GLU B C 1
ATOM 7263 O O . GLU B 1 207 ? 16.289 45.713 76.667 1.00 22.67 187 GLU B O 1
ATOM 7275 N N . ALA B 1 208 ? 17.594 43.880 76.768 1.00 22.70 188 ALA B N 1
ATOM 7276 C CA . ALA B 1 208 ? 18.026 44.139 78.145 1.00 20.97 188 ALA B CA 1
ATOM 7277 C C . ALA B 1 208 ? 18.686 45.502 78.289 1.00 22.89 188 ALA B C 1
ATOM 7278 O O . ALA B 1 208 ? 18.381 46.247 79.222 1.00 20.76 188 ALA B O 1
ATOM 7285 N N . TYR B 1 209 ? 19.626 45.825 77.398 1.00 20.92 189 TYR B N 1
ATOM 7286 C CA . TYR B 1 209 ? 20.268 47.121 77.473 1.00 19.96 189 TYR B CA 1
ATOM 7287 C C . TYR B 1 209 ? 19.239 48.229 77.298 1.00 20.32 189 TYR B C 1
ATOM 7288 O O . TYR B 1 209 ? 19.224 49.203 78.065 1.00 22.99 189 TYR B O 1
ATOM 7306 N N . GLU B 1 210 ? 18.345 48.085 76.315 1.00 22.18 190 GLU B N 1
ATOM 7307 C CA . GLU B 1 210 ? 17.358 49.139 76.084 1.00 24.59 190 GLU B CA 1
ATOM 7308 C C . GLU B 1 210 ? 16.437 49.317 77.284 1.00 21.90 190 GLU B C 1
ATOM 7309 O O . GLU B 1 210 ? 16.184 50.455 77.714 1.00 26.49 190 GLU B O 1
ATOM 7321 N N . LYS B 1 211 ? 15.967 48.220 77.881 1.00 21.22 191 LYS B N 1
ATOM 7322 C CA . LYS B 1 211 ? 15.035 48.321 78.999 1.00 21.34 191 LYS B CA 1
ATOM 7323 C C . LYS B 1 211 ? 15.708 48.803 80.281 1.00 23.68 191 LYS B C 1
ATOM 7324 O O . LYS B 1 211 ? 15.047 49.412 81.129 1.00 26.64 191 LYS B O 1
ATOM 7343 N N . LEU B 1 212 ? 17.004 48.570 80.446 1.00 22.67 192 LEU B N 1
ATOM 7344 C CA . LEU B 1 212 ? 17.690 48.860 81.709 1.00 20.30 192 LEU B CA 1
ATOM 7345 C C . LEU B 1 212 ? 18.686 49.999 81.584 1.00 22.97 192 LEU B C 1
ATOM 7346 O O . LEU B 1 212 ? 19.443 50.257 82.524 1.00 21.61 192 LEU B O 1
ATOM 7362 N N . ARG B 1 213 ? 18.643 50.716 80.464 1.00 26.56 193 ARG B N 1
ATOM 7363 C CA . ARG B 1 213 ? 19.662 51.698 80.110 1.00 23.89 193 ARG B CA 1
ATOM 7364 C C . ARG B 1 213 ? 19.911 52.707 81.226 1.00 24.81 193 ARG B C 1
ATOM 7365 O O . ARG B 1 213 ? 21.064 53.055 81.502 1.00 25.36 193 ARG B O 1
ATOM 7386 N N . LYS B 1 214 ? 18.861 53.215 81.857 1.00 24.73 194 LYS B N 1
ATOM 7387 C CA . LYS B 1 214 ? 19.078 54.254 82.856 1.00 25.89 194 LYS B CA 1
ATOM 7388 C C . LYS B 1 214 ? 19.891 53.761 84.046 1.00 25.06 194 LYS B C 1
ATOM 7389 O O . LYS B 1 214 ? 20.459 54.579 84.769 1.00 26.02 194 LYS B O 1
ATOM 7408 N N . TYR B 1 215 ? 19.960 52.449 84.283 1.00 19.81 195 TYR B N 1
ATOM 7409 C CA . TYR B 1 215 ? 20.715 51.961 85.415 1.00 17.06 195 TYR B CA 1
ATOM 7410 C C . TYR B 1 215 ? 22.108 51.461 85.053 1.00 19.38 195 TYR B C 1
ATOM 7411 O O . TYR B 1 215 ? 22.899 51.168 85.953 1.00 18.09 195 TYR B O 1
ATOM 7429 N N . ILE B 1 216 ? 22.424 51.321 83.768 1.00 19.06 196 ILE B N 1
ATOM 7430 C CA . ILE B 1 216 ? 23.621 50.593 83.345 1.00 18.94 196 ILE B CA 1
ATOM 7431 C C . ILE B 1 216 ? 24.810 51.541 83.357 1.00 17.43 196 ILE B C 1
ATOM 7432 O O . ILE B 1 216 ? 24.895 52.488 82.575 1.00 20.95 196 ILE B O 1
ATOM 7448 N N . VAL B 1 217 ? 25.755 51.275 84.243 1.00 17.38 197 VAL B N 1
ATOM 7449 C CA . VAL B 1 217 ? 26.946 52.098 84.409 1.00 17.33 197 VAL B CA 1
ATOM 7450 C C . VAL B 1 217 ? 28.224 51.336 84.093 1.00 18.50 197 VAL B C 1
ATOM 7451 O O . VAL B 1 217 ? 29.311 51.926 84.158 1.00 19.75 197 VAL B O 1
ATOM 7464 N N . ASN B 1 218 ? 28.130 50.036 83.811 1.00 17.21 198 ASN B N 1
ATOM 7465 C CA . ASN B 1 218 ? 29.282 49.167 83.558 1.00 18.16 198 ASN B CA 1
ATOM 7466 C C . ASN B 1 218 ? 28.736 48.017 82.727 1.00 15.94 198 ASN B C 1
ATOM 7467 O O . ASN B 1 218 ? 27.543 47.726 82.788 1.00 17.56 198 ASN B O 1
ATOM 7478 N N . ALA B 1 219 ? 29.605 47.371 81.953 1.00 18.31 199 ALA B N 1
ATOM 7479 C CA . ALA B 1 219 ? 29.137 46.268 81.128 1.00 18.10 199 ALA B CA 1
ATOM 7480 C C . ALA B 1 219 ? 30.225 45.204 81.059 1.00 19.62 199 ALA B C 1
ATOM 7481 O O . ALA B 1 219 ? 31.414 45.533 81.041 1.00 22.15 199 ALA B O 1
ATOM 7488 N N . HIS B 1 220 ? 29.815 43.944 81.067 1.00 17.83 200 HIS B N 1
ATOM 7489 C CA . HIS B 1 220 ? 30.730 42.835 80.808 1.00 16.87 200 HIS B CA 1
ATOM 7490 C C . HIS B 1 220 ? 30.387 42.275 79.438 1.00 17.50 200 HIS B C 1
ATOM 7491 O O . HIS B 1 220 ? 29.214 42.006 79.136 1.00 18.40 200 HIS B O 1
ATOM 7505 N N . LEU B 1 221 ? 31.419 42.093 78.611 1.00 18.44 201 LEU B N 1
ATOM 7506 C CA . LEU B 1 221 ? 31.244 41.551 77.270 1.00 19.75 201 LEU B CA 1
ATOM 7507 C C . LEU B 1 221 ? 31.833 40.149 77.229 1.00 15.59 201 LEU B C 1
ATOM 7508 O O . LEU B 1 221 ? 33.035 39.971 77.442 1.00 17.17 201 LEU B O 1
ATOM 7524 N N . LYS B 1 222 ? 30.990 39.164 76.924 1.00 19.01 202 LYS B N 1
ATOM 7525 C CA . LYS B 1 222 ? 31.450 37.806 76.681 1.00 21.38 202 LYS B CA 1
ATOM 7526 C C . LYS B 1 222 ? 30.525 37.176 75.660 1.00 19.58 202 LYS B C 1
ATOM 7527 O O . LYS B 1 222 ? 29.408 37.624 75.444 1.00 21.51 202 LYS B O 1
ATOM 7546 N N . ASP B 1 223 ? 31.027 36.137 75.014 1.00 22.29 203 ASP B N 1
ATOM 7547 C CA . ASP B 1 223 ? 30.328 35.531 73.901 1.00 23.02 203 ASP B CA 1
ATOM 7548 C C . ASP B 1 223 ? 30.087 34.059 74.189 1.00 23.50 203 ASP B C 1
ATOM 7549 O O . ASP B 1 223 ? 30.791 33.429 74.997 1.00 23.98 203 ASP B O 1
ATOM 7558 N N . TRP B 1 224 ? 29.125 33.516 73.459 1.00 25.74 204 TRP B N 1
ATOM 7559 C CA . TRP B 1 224 ? 28.752 32.119 73.545 1.00 24.04 204 TRP B CA 1
ATOM 7560 C C . TRP B 1 224 ? 28.588 31.559 72.137 1.00 26.18 204 TRP B C 1
ATOM 7561 O O . TRP B 1 224 ? 28.090 32.233 71.236 1.00 27.87 204 TRP B O 1
ATOM 7582 N N . LYS B 1 225 ? 28.979 30.312 71.981 1.00 29.35 205 LYS B N 1
ATOM 7583 C CA . LYS B 1 225 ? 28.711 29.529 70.777 1.00 36.03 205 LYS B CA 1
ATOM 7584 C C . LYS B 1 225 ? 27.710 28.431 71.112 1.00 37.70 205 LYS B C 1
ATOM 7585 O O . LYS B 1 225 ? 27.663 27.943 72.245 1.00 35.17 205 LYS B O 1
ATOM 7604 N N . VAL B 1 226 ? 26.917 28.028 70.115 1.00 42.29 206 VAL B N 1
ATOM 7605 C CA . VAL B 1 226 ? 25.930 26.963 70.317 1.00 50.86 206 VAL B CA 1
ATOM 7606 C C . VAL B 1 226 ? 26.469 25.555 70.001 1.00 52.94 206 VAL B C 1
ATOM 7607 O O . VAL B 1 226 ? 26.723 24.750 70.913 1.00 49.87 206 VAL B O 1
ATOM 7620 N N . ARG B 1 234 ? 23.206 26.152 81.439 1.00 58.11 214 ARG B N 1
ATOM 7621 C CA . ARG B 1 234 ? 22.006 25.767 80.692 1.00 63.18 214 ARG B CA 1
ATOM 7622 C C . ARG B 1 234 ? 21.021 26.918 80.574 1.00 61.14 214 ARG B C 1
ATOM 7623 O O . ARG B 1 234 ? 20.718 27.593 81.557 1.00 62.88 214 ARG B O 1
ATOM 7643 N N . CYS B 1 235 ? 20.512 27.114 79.365 1.00 59.68 215 CYS B N 1
ATOM 7644 C CA . CYS B 1 235 ? 19.675 28.253 79.023 1.00 60.99 215 CYS B CA 1
ATOM 7645 C C . CYS B 1 235 ? 18.232 28.073 79.478 1.00 62.32 215 CYS B C 1
ATOM 7646 O O . CYS B 1 235 ? 17.789 26.981 79.838 1.00 60.43 215 CYS B O 1
ATOM 7654 N N . ALA B 1 236 ? 17.491 29.183 79.427 1.00 60.27 216 ALA B N 1
ATOM 7655 C CA . ALA B 1 236 ? 16.040 29.119 79.534 1.00 62.18 216 ALA B CA 1
ATOM 7656 C C . ALA B 1 236 ? 15.441 28.451 78.302 1.00 70.51 216 ALA B C 1
ATOM 7657 O O . ALA B 1 236 ? 14.619 27.536 78.421 1.00 74.36 216 ALA B O 1
ATOM 7664 N N . ASP B 1 237 ? 15.864 28.880 77.101 1.00 72.48 217 ASP B N 1
ATOM 7665 C CA . ASP B 1 237 ? 15.361 28.330 75.830 1.00 75.59 217 ASP B CA 1
ATOM 7666 C C . ASP B 1 237 ? 15.814 26.917 75.566 1.00 75.49 217 ASP B C 1
ATOM 7667 O O . ASP B 1 237 ? 15.666 26.485 74.419 1.00 75.73 217 ASP B O 1
ATOM 7676 N N . GLY B 1 238 ? 16.362 26.219 76.557 1.00 78.98 218 GLY B N 1
ATOM 7677 C CA . GLY B 1 238 ? 16.754 24.831 76.404 1.00 86.05 218 GLY B CA 1
ATOM 7678 C C . GLY B 1 238 ? 17.746 24.551 75.290 1.00 91.77 218 GLY B C 1
ATOM 7679 O O . GLY B 1 238 ? 17.436 23.809 74.352 1.00 95.14 218 GLY B O 1
ATOM 7683 N N . ARG B 1 239 ? 18.943 25.132 75.379 1.00 88.35 219 ARG B N 1
ATOM 7684 C CA . ARG B 1 239 ? 20.024 24.823 74.443 1.00 82.18 219 ARG B CA 1
ATOM 7685 C C . ARG B 1 239 ? 21.329 25.241 75.101 1.00 80.13 219 ARG B C 1
ATOM 7686 O O . ARG B 1 239 ? 21.485 26.410 75.466 1.00 78.12 219 ARG B O 1
ATOM 7707 N N . HIS B 1 240 ? 22.249 24.293 75.284 1.00 80.42 220 HIS B N 1
ATOM 7708 C CA . HIS B 1 240 ? 23.441 24.565 76.076 1.00 80.05 220 HIS B CA 1
ATOM 7709 C C . HIS B 1 240 ? 24.449 25.390 75.286 1.00 69.50 220 HIS B C 1
ATOM 7710 O O . HIS B 1 240 ? 24.581 25.253 74.064 1.00 66.82 220 HIS B O 1
ATOM 7724 N N . LEU B 1 241 ? 25.168 26.247 75.998 1.00 59.38 221 LEU B N 1
ATOM 7725 C CA . LEU B 1 241 ? 26.112 27.163 75.389 1.00 49.58 221 LEU B CA 1
ATOM 7726 C C . LEU B 1 241 ? 27.506 26.906 75.941 1.00 48.07 221 LEU B C 1
ATOM 7727 O O . LEU B 1 241 ? 27.673 26.501 77.096 1.00 47.92 221 LEU B O 1
ATOM 7743 N N . GLU B 1 242 ? 28.508 27.194 75.109 1.00 45.37 222 GLU B N 1
ATOM 7744 C CA . GLU B 1 242 ? 29.914 27.150 75.471 1.00 41.49 222 GLU B CA 1
ATOM 7745 C C . GLU B 1 242 ? 30.502 28.554 75.386 1.00 29.20 222 GLU B C 1
ATOM 7746 O O . GLU B 1 242 ? 30.184 29.281 74.436 1.00 31.12 222 GLU B O 1
ATOM 7758 N N . PRO B 1 243 ? 31.409 28.933 76.291 1.00 28.65 223 PRO B N 1
ATOM 7759 C CA . PRO B 1 243 ? 32.142 30.198 76.104 1.00 26.34 223 PRO B CA 1
ATOM 7760 C C . PRO B 1 243 ? 32.818 30.208 74.748 1.00 27.94 223 PRO B C 1
ATOM 7761 O O . PRO B 1 243 ? 33.380 29.207 74.306 1.00 29.44 223 PRO B O 1
ATOM 7772 N N . SER B 1 244 ? 32.733 31.337 74.072 1.00 24.80 224 SER B N 1
ATOM 7773 C CA . SER B 1 244 ? 33.353 31.513 72.776 1.00 25.83 224 SER B CA 1
ATOM 7774 C C . SER B 1 244 ? 34.295 32.706 72.815 1.00 23.24 224 SER B C 1
ATOM 7775 O O . SER B 1 244 ? 34.061 33.699 73.520 1.00 26.53 224 SER B O 1
ATOM 7783 N N . LEU B 1 245 ? 35.358 32.622 72.026 1.00 24.35 225 LEU B N 1
ATOM 7784 C CA . LEU B 1 245 ? 36.125 33.822 71.742 1.00 22.60 225 LEU B CA 1
ATOM 7785 C C . LEU B 1 245 ? 35.185 34.869 71.165 1.00 24.37 225 LEU B C 1
ATOM 7786 O O . LEU B 1 245 ? 34.281 34.546 70.387 1.00 26.67 225 LEU B O 1
ATOM 7802 N N . HIS B 1 246 ? 35.384 36.124 71.563 1.00 22.22 226 HIS B N 1
ATOM 7803 C CA . HIS B 1 246 ? 34.484 37.196 71.158 1.00 21.31 226 HIS B CA 1
ATOM 7804 C C . HIS B 1 246 ? 34.468 37.349 69.649 1.00 23.71 226 HIS B C 1
ATOM 7805 O O . HIS B 1 246 ? 35.522 37.532 69.027 1.00 24.92 226 HIS B O 1
ATOM 7819 N N . GLY B 1 247 ? 33.260 37.334 69.077 1.00 24.15 227 GLY B N 1
ATOM 7820 C CA . GLY B 1 247 ? 33.087 37.439 67.642 1.00 26.21 227 GLY B CA 1
ATOM 7821 C C . GLY B 1 247 ? 32.886 36.106 66.963 1.00 28.15 227 GLY B C 1
ATOM 7822 O O . GLY B 1 247 ? 32.413 36.078 65.819 1.00 29.42 227 GLY B O 1
ATOM 7826 N N . GLN B 1 248 ? 33.205 35.006 67.642 1.00 24.54 228 GLN B N 1
ATOM 7827 C CA . GLN B 1 248 ? 33.041 33.677 67.063 1.00 24.28 228 GLN B CA 1
ATOM 7828 C C . GLN B 1 248 ? 31.785 32.989 67.541 1.00 25.98 228 GLN B C 1
ATOM 7829 O O . GLN B 1 248 ? 31.525 31.845 67.160 1.00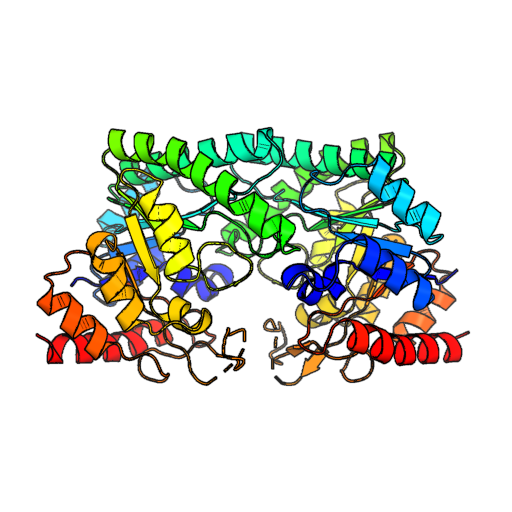 32.98 228 GLN B O 1
ATOM 7843 N N . GLY B 1 249 ? 30.983 33.656 68.360 1.00 26.24 229 GLY B N 1
ATOM 7844 C CA . GLY B 1 249 ? 29.784 33.042 68.885 1.00 26.77 229 GLY B CA 1
ATOM 7845 C C . GLY B 1 249 ? 28.567 33.753 68.335 1.00 28.69 229 GLY B C 1
ATOM 7846 O O . GLY B 1 249 ? 28.605 34.249 67.205 1.00 31.94 229 GLY B O 1
ATOM 7850 N N . VAL B 1 250 ? 27.497 33.822 69.125 1.00 26.79 230 VAL B N 1
ATOM 7851 C CA . VAL B 1 250 ? 26.219 34.371 68.664 1.00 26.26 230 VAL B CA 1
ATOM 7852 C C . VAL B 1 250 ? 25.933 35.798 69.133 1.00 30.75 230 VAL B C 1
ATOM 7853 O O . VAL B 1 250 ? 24.931 36.380 68.687 1.00 32.80 230 VAL B O 1
ATOM 7866 N N . ILE B 1 251 ? 26.719 36.363 70.048 1.00 26.68 231 ILE B N 1
ATOM 7867 C CA . ILE B 1 251 ? 26.385 37.671 70.607 1.00 27.30 231 ILE B CA 1
ATOM 7868 C C . ILE B 1 251 ? 26.741 38.764 69.610 1.00 28.58 231 ILE B C 1
ATOM 7869 O O . ILE B 1 251 ? 27.842 38.770 69.056 1.00 28.32 231 ILE B O 1
ATOM 7885 N N . ASN B 1 252 ? 25.820 39.720 69.398 1.00 31.07 232 ASN B N 1
ATOM 7886 C CA . ASN B 1 252 ? 26.034 40.808 68.434 1.00 28.52 232 ASN B CA 1
ATOM 7887 C C . ASN B 1 252 ? 26.567 42.048 69.154 1.00 32.31 232 ASN B C 1
ATOM 7888 O O . ASN B 1 252 ? 25.799 42.822 69.732 1.00 33.83 232 ASN B O 1
ATOM 7899 N N . PHE B 1 253 ? 27.896 42.234 69.133 1.00 30.37 233 PHE B N 1
ATOM 7900 C CA . PHE B 1 253 ? 28.469 43.351 69.880 1.00 26.99 233 PHE B CA 1
ATOM 7901 C C . PHE B 1 253 ? 28.294 44.675 69.150 1.00 28.36 233 PHE B C 1
ATOM 7902 O O . PHE B 1 253 ? 28.102 45.701 69.799 1.00 29.33 233 PHE B O 1
ATOM 7919 N N . LYS B 1 254 ? 28.331 44.675 67.812 1.00 31.88 234 LYS B N 1
ATOM 7920 C CA . LYS B 1 254 ? 28.194 45.937 67.090 1.00 35.26 234 LYS B CA 1
ATOM 7921 C C . LYS B 1 254 ? 26.855 46.604 67.378 1.00 31.67 234 LYS B C 1
ATOM 7922 O O . LYS B 1 254 ? 26.795 47.823 67.585 1.00 30.41 234 LYS B O 1
ATOM 7941 N N . SER B 1 255 ? 25.780 45.828 67.421 1.00 29.01 235 SER B N 1
ATOM 7942 C CA . SER B 1 255 ? 24.471 46.415 67.686 1.00 31.83 235 SER B CA 1
ATOM 7943 C C . SER B 1 255 ? 24.432 47.058 69.068 1.00 31.21 235 SER B C 1
ATOM 7944 O O . SER B 1 255 ? 23.875 48.147 69.241 1.00 32.37 235 SER B O 1
ATOM 7952 N N . LEU B 1 256 ? 25.045 46.409 70.062 1.00 27.85 236 LEU B N 1
ATOM 7953 C CA . LEU B 1 256 ? 25.131 47.025 71.381 1.00 26.83 236 LEU B CA 1
ATOM 7954 C C . LEU B 1 256 ? 25.946 48.303 71.318 1.00 28.89 236 LEU B C 1
ATOM 7955 O O . LEU B 1 256 ? 25.541 49.344 71.873 1.00 27.42 236 LEU B O 1
ATOM 7971 N N . PHE B 1 257 ? 27.113 48.245 70.673 1.00 27.33 237 PHE B N 1
ATOM 7972 C CA . PHE B 1 257 ? 27.962 49.427 70.647 1.00 29.57 237 PHE B CA 1
ATOM 7973 C C . PHE B 1 257 ? 27.234 50.565 69.955 1.00 27.95 237 PHE B C 1
ATOM 7974 O O . PHE B 1 257 ? 27.291 51.717 70.400 1.00 33.76 237 PHE B O 1
ATOM 7991 N N . ALA B 1 258 ? 26.520 50.246 68.880 1.00 30.87 238 ALA B N 1
ATOM 7992 C CA . ALA B 1 258 ? 25.765 51.260 68.148 1.00 30.63 238 ALA B CA 1
ATOM 7993 C C . ALA B 1 258 ? 24.777 51.966 69.067 1.00 37.96 238 ALA B C 1
ATOM 7994 O O . ALA B 1 258 ? 24.710 53.204 69.098 1.00 36.89 238 ALA B O 1
ATOM 8001 N N . GLU B 1 259 ? 24.011 51.194 69.845 1.00 30.43 239 GLU B N 1
ATOM 8002 C CA . GLU B 1 259 ? 23.036 51.815 70.738 1.00 35.91 239 GLU B CA 1
ATOM 8003 C C . GLU B 1 259 ? 23.726 52.589 71.847 1.00 33.62 239 GLU B C 1
ATOM 8004 O O . GLU B 1 259 ? 23.264 53.663 72.247 1.00 36.57 239 GLU B O 1
ATOM 8016 N N . MET B 1 260 ? 24.825 52.043 72.372 1.00 29.40 240 MET B N 1
ATOM 8017 C CA . MET B 1 260 ? 25.552 52.718 73.435 1.00 30.99 240 MET B CA 1
ATOM 8018 C C . MET B 1 260 ? 26.092 54.062 72.970 1.00 34.13 240 MET B C 1
ATOM 8019 O O . MET B 1 260 ? 26.015 55.056 73.703 1.00 38.74 240 MET B O 1
ATOM 8033 N N . VAL B 1 261 ? 26.680 54.108 71.774 1.00 39.56 241 VAL B N 1
ATOM 8034 C CA . VAL B 1 261 ? 27.159 55.388 71.257 1.00 40.69 241 VAL B CA 1
ATOM 8035 C C . VAL B 1 261 ? 25.984 56.333 71.054 1.00 42.53 241 VAL B C 1
ATOM 8036 O O . VAL B 1 261 ? 25.998 57.482 71.509 1.00 43.57 241 VAL B O 1
ATOM 8049 N N . SER B 1 262 ? 24.921 55.834 70.427 1.00 40.19 242 SER B N 1
ATOM 8050 C CA . SER B 1 262 ? 23.720 56.642 70.241 1.00 45.67 242 SER B CA 1
ATOM 8051 C C . SER B 1 262 ? 23.248 57.248 71.558 1.00 47.20 242 SER B C 1
ATOM 8052 O O . SER B 1 262 ? 22.824 58.407 71.599 1.00 43.01 242 SER B O 1
ATOM 8060 N N . ASN B 1 263 ? 23.313 56.482 72.647 1.00 38.37 243 ASN B N 1
ATOM 8061 C CA . ASN B 1 263 ? 22.834 56.942 73.946 1.00 39.38 243 ASN B CA 1
ATOM 8062 C C . ASN B 1 263 ? 23.912 57.601 74.794 1.00 37.18 243 ASN B C 1
ATOM 8063 O O . ASN B 1 263 ? 23.642 57.940 75.950 1.00 40.04 243 ASN B O 1
ATOM 8074 N N . ASN B 1 264 ? 25.113 57.778 74.255 1.00 41.07 244 ASN B N 1
ATOM 8075 C CA . ASN B 1 264 ? 26.231 58.380 74.980 1.00 43.30 244 ASN B CA 1
ATOM 8076 C C . ASN B 1 264 ? 26.474 57.710 76.330 1.00 41.38 244 ASN B C 1
ATOM 8077 O O . ASN B 1 264 ? 26.583 58.356 77.370 1.00 41.25 244 ASN B O 1
ATOM 8088 N N . TYR B 1 265 ? 26.555 56.391 76.294 1.00 36.64 245 TYR B N 1
ATOM 8089 C CA . TYR B 1 265 ? 27.034 55.621 77.434 1.00 31.03 245 TYR B CA 1
ATOM 8090 C C . TYR B 1 265 ? 28.430 56.085 77.844 1.00 29.93 245 TYR B C 1
ATOM 8091 O O . TYR B 1 265 ? 29.328 56.183 77.008 1.00 32.02 245 TYR B O 1
ATOM 8109 N N . LYS B 1 266 ? 28.650 56.313 79.146 1.00 31.76 246 LYS B N 1
ATOM 8110 C CA . LYS B 1 266 ? 29.967 56.786 79.569 1.00 36.82 246 LYS B CA 1
ATOM 8111 C C . LYS B 1 266 ? 30.727 55.845 80.498 1.00 33.98 246 LYS B C 1
ATOM 8112 O O . LYS B 1 266 ? 31.702 56.268 81.127 1.00 37.45 246 LYS B O 1
ATOM 8131 N N . GLY B 1 267 ? 30.350 54.571 80.567 1.00 29.50 247 GLY B N 1
ATOM 8132 C CA . GLY B 1 267 ? 31.061 53.621 81.388 1.00 22.86 247 GLY B CA 1
ATOM 8133 C C . GLY B 1 267 ? 32.057 52.809 80.584 1.00 20.82 247 GLY B C 1
ATOM 8134 O O . GLY B 1 267 ? 32.279 52.999 79.387 1.00 26.80 247 GLY B O 1
ATOM 8138 N N . TYR B 1 268 ? 32.632 51.845 81.262 1.00 21.45 248 TYR B N 1
ATOM 8139 C CA . TYR B 1 268 ? 33.607 50.978 80.648 1.00 22.91 248 TYR B CA 1
ATOM 8140 C C . TYR B 1 268 ? 32.922 49.772 80.018 1.00 23.42 248 TYR B C 1
ATOM 8141 O O . TYR B 1 268 ? 31.798 49.394 80.359 1.00 22.13 248 TYR B O 1
ATOM 8159 N N . LEU B 1 269 ? 33.633 49.186 79.072 1.00 21.45 249 LEU B N 1
ATOM 8160 C CA . LEU B 1 269 ? 33.266 47.923 78.449 1.00 22.79 249 LEU B CA 1
ATOM 8161 C C . LEU B 1 269 ? 34.289 46.926 78.925 1.00 19.14 249 LEU B C 1
ATOM 8162 O O . LEU B 1 269 ? 35.476 47.040 78.590 1.00 20.97 249 LEU B O 1
ATOM 8178 N N . SER B 1 270 ? 33.862 45.966 79.743 1.00 17.96 250 SER B N 1
ATOM 8179 C CA . SER B 1 270 ? 34.795 45.066 80.411 1.00 19.75 250 SER B CA 1
ATOM 8180 C C . SER B 1 270 ? 34.898 43.734 79.694 1.00 19.90 250 SER B C 1
ATOM 8181 O O . SER B 1 270 ? 33.880 43.092 79.418 1.00 20.84 250 SER B O 1
ATOM 8189 N N . PHE B 1 271 ? 36.132 43.300 79.461 1.00 19.01 251 PHE B N 1
ATOM 8190 C CA . PHE B 1 271 ? 36.372 42.081 78.728 1.00 16.40 251 PHE B CA 1
ATOM 8191 C C . PHE B 1 271 ? 36.287 40.888 79.668 1.00 16.79 251 PHE B C 1
ATOM 8192 O O . PHE B 1 271 ? 37.076 40.765 80.623 1.00 17.31 251 PHE B O 1
ATOM 8209 N N . GLU B 1 272 ? 35.336 39.992 79.350 1.00 17.86 252 GLU B N 1
ATOM 8210 C CA . GLU B 1 272 ? 35.160 38.764 80.120 1.00 17.75 252 GLU B CA 1
ATOM 8211 C C . GLU B 1 272 ? 35.323 37.537 79.233 1.00 19.69 252 GLU B C 1
ATOM 8212 O O . GLU B 1 272 ? 34.743 37.455 78.148 1.00 21.78 252 GLU B O 1
ATOM 8224 N N . TYR B 1 273 ? 36.070 36.574 79.740 1.00 18.80 253 TYR B N 1
ATOM 8225 C CA . TYR B 1 273 ? 36.245 35.310 79.031 1.00 18.30 253 TYR B CA 1
ATOM 8226 C C . TYR B 1 273 ? 36.276 34.179 80.045 1.00 22.17 253 TYR B C 1
ATOM 8227 O O . TYR B 1 273 ? 37.043 34.232 81.004 1.00 23.16 253 TYR B O 1
ATOM 8245 N N . GLU B 1 274 ? 35.430 33.158 79.839 1.00 22.31 254 GLU B N 1
ATOM 8246 C CA . GLU B 1 274 ? 35.325 32.039 80.767 1.00 22.30 254 GLU B CA 1
ATOM 8247 C C . GLU B 1 274 ? 35.683 30.709 80.122 1.00 23.16 254 GLU B C 1
ATOM 8248 O O . GLU B 1 274 ? 35.399 29.655 80.715 1.00 25.68 254 GLU B O 1
ATOM 8260 N N . GLY B 1 275 ? 36.269 30.722 78.937 1.00 23.07 255 GLY B N 1
ATOM 8261 C CA . GLY B 1 275 ? 36.539 29.509 78.194 1.00 24.33 255 GLY B CA 1
ATOM 8262 C C . GLY B 1 275 ? 37.906 28.954 78.514 1.00 27.35 255 GLY B C 1
ATOM 8263 O O . GLY B 1 275 ? 38.576 29.365 79.466 1.00 27.20 255 GLY B O 1
ATOM 8267 N N . ASP B 1 276 ? 38.311 27.995 77.685 1.00 27.07 256 ASP B N 1
ATOM 8268 C CA . ASP B 1 276 ? 39.485 27.165 77.882 1.00 30.10 256 ASP B CA 1
ATOM 8269 C C . ASP B 1 276 ? 40.666 27.568 77.021 1.00 25.70 256 ASP B C 1
ATOM 8270 O O . ASP B 1 276 ? 41.742 27.006 77.209 1.00 30.84 256 ASP B O 1
ATOM 8279 N N . ILE B 1 277 ? 40.496 28.483 76.061 1.00 24.00 257 ILE B N 1
ATOM 8280 C CA . ILE B 1 277 ? 41.649 28.979 75.324 1.00 22.87 257 ILE B CA 1
ATOM 8281 C C . ILE B 1 277 ? 42.581 29.706 76.292 1.00 24.07 257 ILE B C 1
ATOM 8282 O O . ILE B 1 277 ? 42.140 30.362 77.253 1.00 21.56 257 ILE B O 1
ATOM 8298 N N . ASN B 1 278 ? 43.886 29.606 76.047 1.00 23.49 258 ASN B N 1
ATOM 8299 C CA . ASN B 1 278 ? 44.852 30.321 76.867 1.00 19.69 258 ASN B CA 1
ATOM 8300 C C . ASN B 1 278 ? 44.398 31.759 77.057 1.00 21.07 258 ASN B C 1
ATOM 8301 O O . ASN B 1 278 ? 44.076 32.458 76.087 1.00 19.95 258 ASN B O 1
ATOM 8312 N N . ALA B 1 279 ? 44.438 32.216 78.316 1.00 21.68 259 ALA B N 1
ATOM 8313 C CA . ALA B 1 279 ? 43.733 33.445 78.660 1.00 19.49 259 ALA B CA 1
ATOM 8314 C C . ALA B 1 279 ? 44.341 34.671 77.969 1.00 21.12 259 ALA B C 1
ATOM 8315 O O . ALA B 1 279 ? 43.613 35.599 77.612 1.00 21.78 259 ALA B O 1
ATOM 8322 N N . LYS B 1 280 ? 45.668 34.705 77.799 1.00 20.99 260 LYS B N 1
ATOM 8323 C CA . LYS B 1 280 ? 46.276 35.829 77.089 1.00 20.72 260 LYS B CA 1
ATOM 8324 C C . LYS B 1 280 ? 45.892 35.794 75.625 1.00 20.19 260 LYS B C 1
ATOM 8325 O O . LYS B 1 280 ? 45.576 36.829 75.027 1.00 21.44 260 LYS B O 1
ATOM 8344 N N . GLU B 1 281 ? 45.938 34.607 75.011 1.00 20.00 261 GLU B N 1
ATOM 8345 C CA . GLU B 1 281 ? 45.512 34.485 73.617 1.00 23.48 261 GLU B CA 1
ATOM 8346 C C . GLU B 1 281 ? 44.058 34.904 73.453 1.00 20.58 261 GLU B C 1
ATOM 8347 O O . GLU B 1 281 ? 43.708 35.620 72.499 1.00 21.96 261 GLU B O 1
ATOM 8359 N N . ALA B 1 282 ? 43.193 34.460 74.376 1.00 21.58 262 ALA B N 1
ATOM 8360 C CA . ALA B 1 282 ? 41.779 34.829 74.297 1.00 20.83 262 ALA B CA 1
ATOM 8361 C C . ALA B 1 282 ? 41.596 36.335 74.322 1.00 19.75 262 ALA B C 1
ATOM 8362 O O . ALA B 1 282 ? 40.751 36.878 73.593 1.00 20.78 262 ALA B O 1
ATOM 8369 N N . VAL B 1 283 ? 42.333 37.028 75.187 1.00 20.64 263 VAL B N 1
ATOM 8370 C CA . VAL B 1 283 ? 42.214 38.484 75.244 1.00 18.24 263 VAL B CA 1
ATOM 8371 C C . VAL B 1 283 ? 42.676 39.099 73.930 1.00 20.42 263 VAL B C 1
ATOM 8372 O O . VAL B 1 283 ? 42.011 39.985 73.355 1.00 19.86 263 VAL B O 1
ATOM 8385 N N . ARG B 1 284 ? 43.822 38.648 73.418 1.00 18.32 264 ARG B N 1
ATOM 8386 C CA . ARG B 1 284 ? 44.359 39.260 72.201 1.00 20.18 264 ARG B CA 1
ATOM 8387 C C . ARG B 1 284 ? 43.383 39.071 71.043 1.00 22.61 264 ARG B C 1
ATOM 8388 O O . ARG B 1 284 ? 43.090 40.002 70.278 1.00 25.20 264 ARG B O 1
ATOM 8409 N N . LEU B 1 285 ? 42.832 37.865 70.934 1.00 21.70 265 LEU B N 1
ATOM 8410 C CA . LEU B 1 285 ? 41.952 37.539 69.808 1.00 23.26 265 LEU B CA 1
ATOM 8411 C C . LEU B 1 285 ? 40.604 38.228 69.958 1.00 23.61 265 LEU B C 1
ATOM 8412 O O . LEU B 1 285 ? 40.068 38.802 68.996 1.00 23.59 265 LEU B O 1
ATOM 8428 N N . GLY B 1 286 ? 40.029 38.184 71.162 1.00 21.11 266 GLY B N 1
ATOM 8429 C CA . GLY B 1 286 ? 38.709 38.759 71.345 1.00 21.21 266 GLY B CA 1
ATOM 8430 C C . GLY B 1 286 ? 38.732 40.271 71.242 1.00 21.98 266 GLY B C 1
ATOM 8431 O O . GLY B 1 286 ? 37.824 40.877 70.674 1.00 22.57 266 GLY B O 1
ATOM 8435 N N . MET B 1 287 ? 39.776 40.900 71.787 1.00 21.57 267 MET B N 1
ATOM 8436 C CA . MET B 1 287 ? 39.893 42.359 71.684 1.00 24.23 267 MET B CA 1
ATOM 8437 C C . MET B 1 287 ? 40.044 42.841 70.241 1.00 24.90 267 MET B C 1
ATOM 8438 O O . MET B 1 287 ? 39.562 43.934 69.898 1.00 24.39 267 MET B O 1
ATOM 8452 N N . MET B 1 288 ? 40.669 42.048 69.371 1.00 23.99 268 MET B N 1
ATOM 8453 C CA . MET B 1 288 ? 40.760 42.462 67.971 1.00 25.36 268 MET B CA 1
ATOM 8454 C C . MET B 1 288 ? 39.363 42.581 67.368 1.00 26.81 268 MET B C 1
ATOM 8455 O O . MET B 1 288 ? 39.066 43.539 66.644 1.00 27.65 268 MET B O 1
ATOM 8469 N N . HIS B 1 289 ? 38.477 41.640 67.686 1.00 26.03 269 HIS B N 1
ATOM 8470 C CA . HIS B 1 289 ? 37.106 41.738 67.188 1.00 26.76 269 HIS B CA 1
ATOM 8471 C C . HIS B 1 289 ? 36.370 42.917 67.817 1.00 29.04 269 HIS B C 1
ATOM 8472 O O . HIS B 1 289 ? 35.689 43.678 67.126 1.00 27.40 269 HIS B O 1
ATOM 8486 N N . LEU B 1 290 ? 36.461 43.068 69.135 1.00 23.92 270 LEU B N 1
ATOM 8487 C CA . LEU B 1 290 ? 35.689 44.124 69.776 1.00 25.15 270 LEU B CA 1
ATOM 8488 C C . LEU B 1 290 ? 36.117 45.505 69.307 1.00 26.95 270 LEU B C 1
ATOM 8489 O O . LEU B 1 290 ? 35.275 46.386 69.118 1.00 27.91 270 LEU B O 1
ATOM 8505 N N . ARG B 1 291 ? 37.423 45.735 69.166 1.00 26.44 271 ARG B N 1
ATOM 8506 C CA . ARG B 1 291 ? 37.873 47.040 68.697 1.00 26.09 271 ARG B CA 1
ATOM 8507 C C . ARG B 1 291 ? 37.469 47.287 67.241 1.00 27.87 271 ARG B C 1
ATOM 8508 O O . ARG B 1 291 ? 37.102 48.408 66.874 1.00 30.25 271 ARG B O 1
ATOM 8529 N N . GLU B 1 292 ? 37.508 46.253 66.412 1.00 26.52 272 GLU B N 1
ATOM 8530 C CA . GLU B 1 292 ? 37.037 46.405 65.031 1.00 27.86 272 GLU B CA 1
ATOM 8531 C C . GLU B 1 292 ? 35.562 46.809 64.997 1.00 31.87 272 GLU B C 1
ATOM 8532 O O . GLU B 1 292 ? 35.165 47.721 64.265 1.00 32.04 272 GLU B O 1
ATOM 8544 N N . GLN B 1 293 ? 34.732 46.153 65.806 1.00 30.20 273 GLN B N 1
ATOM 8545 C CA . GLN B 1 293 ? 33.309 46.495 65.822 1.00 29.93 273 GLN B CA 1
ATOM 8546 C C . GLN B 1 293 ? 33.072 47.907 66.326 1.00 34.35 273 GLN B C 1
ATOM 8547 O O . GLN B 1 293 ? 32.241 48.632 65.766 1.00 32.70 273 GLN B O 1
ATOM 8561 N N . LEU B 1 294 ? 33.738 48.298 67.410 1.00 28.00 274 LEU B N 1
ATOM 8562 C CA . LEU B 1 294 ? 33.573 49.649 67.920 1.00 29.90 274 LEU B CA 1
ATOM 8563 C C . LEU B 1 294 ? 34.027 50.669 66.886 1.00 34.21 274 LEU B C 1
ATOM 8564 O O . LEU B 1 294 ? 33.348 51.680 66.668 1.00 33.72 274 LEU B O 1
ATOM 8580 N N . ASN B 1 295 ? 35.171 50.420 66.239 1.00 31.46 275 ASN B N 1
ATOM 8581 C CA . ASN B 1 295 ? 35.679 51.375 65.259 1.00 32.62 275 ASN B CA 1
ATOM 8582 C C . ASN B 1 295 ? 34.715 51.544 64.097 1.00 37.30 275 ASN B C 1
ATOM 8583 O O . ASN B 1 295 ? 34.648 52.629 63.508 1.00 43.11 275 ASN B O 1
ATOM 8594 N N . GLU B 1 296 ? 33.973 50.489 63.746 1.00 33.55 276 GLU B N 1
ATOM 8595 C CA . GLU B 1 296 ? 32.972 50.612 62.687 1.00 40.46 276 GLU B CA 1
ATOM 8596 C C . GLU B 1 296 ? 31.825 51.516 63.103 1.00 45.18 276 GLU B C 1
ATOM 8597 O O . GLU B 1 296 ? 31.224 52.182 62.248 1.00 44.01 276 GLU B O 1
ATOM 8609 N N . VAL B 1 297 ? 31.502 51.544 64.399 1.00 41.67 277 VAL B N 1
ATOM 8610 C CA . VAL B 1 297 ? 30.417 52.380 64.899 1.00 43.11 277 VAL B CA 1
ATOM 8611 C C . VAL B 1 297 ? 30.864 53.832 65.035 1.00 55.10 277 VAL B C 1
ATOM 8612 O O . VAL B 1 297 ? 30.119 54.753 64.692 1.00 59.27 277 VAL B O 1
ATOM 8625 N N . ILE B 1 298 ? 32.073 54.067 65.535 1.00 44.83 278 ILE B N 1
ATOM 8626 C CA . ILE B 1 298 ? 32.660 55.400 65.517 1.00 52.12 278 ILE B CA 1
ATOM 8627 C C . ILE B 1 298 ? 33.045 55.765 64.086 1.00 58.33 278 ILE B C 1
ATOM 8628 O O . ILE B 1 298 ? 32.429 56.630 63.462 1.00 62.94 278 ILE B O 1
#

Foldseek 3Di:
DEFEAAEVQLQVVCVVVVNDDPLNVLLLCLVLPHQAYAYEDEDDPDDLVVLLVSCVVSVHAHQEYEYEFALLDPDVVRNVVSLVVLLVVLVSCLSRVHQEYEYQHRDLVVQDDLVSQVSSLVSNLVSLLVNQVSSVVSNHQYEYEAALRVSHQRHELVSVVVSPVSHPRYAYAYALASNVQAVHHSQVSCVVRVVRHQHYEDWFWAFVSAGPVGTDTDTDQAPPHDRDLLSNLLVCVVVVRDHYYYYHTDDDPNSSVSCNRNVVVNVVSNVVND/DFEAAEVQLQVVCVVVVNDDPLRVLLLCLVLPGQEYAYEDEDCPDDLVVVLVSCVVSVHAHQEYEYEFALLDPDVVSNVVSLVVLLVVLVSCLSRVHQEYEYQHRDLVQQDDLVSQVSSLVSSLVSLLVNCVSSVVSNHQYEYEAAQRVSHQRHELVSVVVSPVSRPRYAYAYALASNVQAVHHSLVSCVVRVVRHQHYEDWFWAFVGPVNTDTATDQAPPHDRDLLVVLLVCVVVVRDHHYYYHTDHDPNSSVSCNRNVVVNVVSNVVND